Protein AF-A0A9P5Q9S1-F1 (afdb_monomer_lite)

Radius of gyration: 41.31 Å; chains: 1; bounding box: 139×84×108 Å

Sequence (570 aa):
MQTETWRVSIVRSDDLHLLLRQTNVNPNGWRPLVSLTAKGSSDRTYHETTLGCDGQCPNSKSGLDMQIIHIPQAKKKARRLNRTVLGSCEYEMGELYKLSKDQAEHDSKQPVILTITQGFVSGSRAKRRSRKESNASSSPDKNKNGRVGPALHVKLIPPGRSLEDSVLARTVGLSSWPEERRSNDSDEPSEKGSSSDSGSESESSHTLHDDEELSPSPSQPSSPESGLRKRRRVRRRITGYACDSDGVEEKWISQSESESEREDSPSPGYDNDEIYSDDSHQDHSISKPTWGWMDHVIPVLELEWWERVLCHFTFYREFKIVEHEEMNLSSNDPSITTHNRYERLYQRLQVEWTYVCGLLIGLAAIDAAIFAISSPSSSTNLPSEAEADLSSSTLFPVDSLARSAVSLSTIATALGLLCDAYFLLYYGWVSVDTFLTRARPASSSQSWGYFALSSRIPTICMLISFIFLVVFLLIVACDAAPPVGLWFLGVFVGMGMWMQYVVRLGRILGKGIRWVVKGVSNGARAVGRGLRGMFVYPSRKESNVGKDIPAAEAAVTRPPPAMTRGPLHT

Secondary structure (DSSP, 8-state):
------EEEEEEEESTHHHHTTTT--STT--EEEEE--TT-SS---EEEEPPTTSB-SS------EEEEE-----TTTTTT--EEEEEE---HHHHHHHHHHHHHH-TTPPEEEEPBP-----S---S---------------TT----SEEEEEEE-TT--THHHHHHHHSS-----------------------------------------------PPPP--------------PPP------------------------PPPP---------------------THHHHHHGGG----HHHHHHHHHSTHHHHHHHHHHHHH--SS--HHHHHHHHHHHHHHHHHHHHHHHHHHHHHHHHHHHHHHHHS---------TT-TTSS---SS---HHHHHHHHHHHHHHHHHHHHHHHHHHHHTT--HHHHHHHHS-SSTT--THHHHHHTTHHHHHHHHHHHHHHHHHHHHHHHHS-HHHHHHHHHHHHHHHHHHHHHHHHHHHHHHHHHHHHHHHHHHHHHHHHHHHHSS--------------------PPPPPPP-PPPP--

Organism: NCBI:txid206335

pLDDT: mean 70.51, std 22.33, range [29.92, 98.38]

Structure (mmCIF, N/CA/C/O backbone):
data_AF-A0A9P5Q9S1-F1
#
_entry.id   AF-A0A9P5Q9S1-F1
#
loop_
_atom_site.group_PDB
_atom_site.id
_atom_site.type_symbol
_atom_site.label_atom_id
_atom_site.label_alt_id
_atom_site.label_comp_id
_atom_site.label_asym_id
_atom_site.label_entity_id
_atom_site.label_seq_id
_atom_site.pdbx_PDB_ins_code
_atom_site.Cartn_x
_atom_site.Cartn_y
_atom_site.Cartn_z
_atom_site.occupancy
_atom_site.B_iso_or_equiv
_atom_site.auth_seq_id
_atom_site.auth_comp_id
_atom_site.auth_asym_id
_atom_site.auth_atom_id
_atom_site.pdbx_PDB_model_num
ATOM 1 N N . MET A 1 1 ? -22.120 10.970 39.816 1.00 42.69 1 MET A N 1
ATOM 2 C CA . MET A 1 1 ? -22.572 9.564 39.891 1.00 42.69 1 MET A CA 1
ATOM 3 C C . MET A 1 1 ? -21.431 8.703 39.386 1.00 42.69 1 MET A C 1
ATOM 5 O O . MET A 1 1 ? -21.027 8.900 38.249 1.00 42.69 1 MET A O 1
ATOM 9 N N . GLN A 1 2 ? -20.839 7.851 40.226 1.00 47.28 2 GLN A N 1
ATOM 10 C CA . GLN A 1 2 ? -19.826 6.905 39.751 1.00 47.28 2 GLN A CA 1
ATOM 11 C C . GLN A 1 2 ? -20.538 5.851 38.902 1.00 47.28 2 GLN A C 1
ATOM 13 O O . GLN A 1 2 ? -21.531 5.271 39.336 1.00 47.28 2 GLN A O 1
ATOM 18 N N . THR A 1 3 ? -20.084 5.659 37.666 1.00 60.31 3 THR A N 1
ATOM 19 C CA . THR A 1 3 ? -20.620 4.633 36.772 1.00 60.31 3 THR A CA 1
ATOM 20 C C . THR A 1 3 ? -20.161 3.272 37.267 1.00 60.31 3 THR A C 1
ATOM 22 O O . THR A 1 3 ? -19.053 2.804 37.002 1.00 60.31 3 THR A O 1
ATOM 25 N N . GLU A 1 4 ? -21.024 2.658 38.052 1.00 77.12 4 GLU A N 1
ATOM 26 C CA . GLU A 1 4 ? -20.861 1.317 38.569 1.00 77.12 4 GLU A CA 1
ATOM 27 C C . GLU A 1 4 ? -20.757 0.302 37.417 1.00 77.12 4 GLU A C 1
ATOM 29 O O . GLU A 1 4 ? -21.674 0.136 36.614 1.00 77.12 4 GLU A O 1
ATOM 34 N N . THR A 1 5 ? -19.597 -0.353 37.299 1.00 80.50 5 THR A N 1
ATOM 35 C CA . THR A 1 5 ? -19.293 -1.252 36.176 1.00 80.50 5 THR A CA 1
ATOM 36 C C . THR A 1 5 ? -19.534 -2.709 36.563 1.00 80.50 5 THR A C 1
ATOM 38 O O . THR A 1 5 ? -18.914 -3.226 37.493 1.00 80.50 5 THR A O 1
ATOM 41 N N . TRP A 1 6 ? -20.397 -3.395 35.815 1.00 84.56 6 TRP A N 1
ATOM 42 C CA . TRP A 1 6 ? -20.579 -4.843 35.921 1.00 84.56 6 TRP A CA 1
ATOM 43 C C . TRP A 1 6 ? -19.372 -5.576 35.342 1.00 84.56 6 TRP A C 1
ATOM 45 O O . TRP A 1 6 ? -18.910 -5.260 34.244 1.00 84.56 6 TRP A O 1
ATOM 55 N N . ARG A 1 7 ? -18.880 -6.600 36.044 1.00 84.94 7 ARG A N 1
ATOM 56 C CA . ARG A 1 7 ? -17.832 -7.477 35.515 1.00 84.94 7 ARG A CA 1
ATOM 57 C C . ARG A 1 7 ? -18.434 -8.831 35.193 1.00 84.94 7 ARG A C 1
ATOM 59 O O . ARG A 1 7 ? -18.992 -9.496 36.059 1.00 84.94 7 ARG A O 1
ATOM 66 N N . VAL A 1 8 ? -18.279 -9.242 33.945 1.00 88.44 8 VAL A N 1
ATOM 67 C CA . VAL A 1 8 ? -18.669 -10.571 33.492 1.00 88.44 8 VAL A CA 1
ATOM 68 C C . VAL A 1 8 ? -17.384 -11.367 33.238 1.00 88.44 8 VAL A C 1
ATOM 70 O O . VAL A 1 8 ? -16.361 -10.818 32.824 1.00 88.44 8 VAL A O 1
ATOM 73 N N . SER A 1 9 ? -17.386 -12.649 33.578 1.00 87.38 9 SER A N 1
ATOM 74 C CA . SER A 1 9 ? -16.254 -13.547 33.350 1.00 87.38 9 SER A CA 1
ATOM 75 C C . SER A 1 9 ? -16.767 -14.848 32.755 1.00 87.38 9 SER A C 1
ATOM 77 O O . SER A 1 9 ? -17.593 -15.527 33.359 1.00 87.38 9 SER A O 1
ATOM 79 N N . ILE A 1 10 ? -16.255 -15.213 31.583 1.00 91.19 10 ILE A N 1
ATOM 80 C CA . ILE A 1 10 ? -16.513 -16.521 30.977 1.00 91.19 10 ILE A CA 1
ATOM 81 C C . ILE A 1 10 ? -15.596 -17.536 31.656 1.00 91.19 10 ILE A C 1
ATOM 83 O O . ILE A 1 10 ? -14.376 -17.385 31.606 1.00 91.19 10 ILE A O 1
ATOM 87 N N . VAL A 1 11 ? -16.188 -18.531 32.315 1.00 89.69 11 VAL A N 1
ATOM 88 C CA . VAL A 1 11 ? -15.469 -19.544 33.100 1.00 89.69 11 VAL A CA 1
ATOM 89 C C . VAL A 1 11 ? -15.093 -20.727 32.212 1.00 89.69 11 VAL A C 1
ATOM 91 O O . VAL A 1 11 ? -13.922 -21.087 32.109 1.00 89.69 11 VAL A O 1
ATOM 94 N N . ARG A 1 12 ? -16.089 -21.315 31.547 1.00 91.44 12 ARG A N 1
ATOM 95 C CA . ARG A 1 12 ? -15.930 -22.478 30.668 1.00 91.44 12 ARG A CA 1
ATOM 96 C C . ARG A 1 12 ? -17.087 -22.571 29.683 1.00 91.44 12 ARG A C 1
ATOM 98 O O . ARG A 1 12 ? -18.120 -21.929 29.871 1.00 91.44 12 ARG A O 1
ATOM 105 N N . SER A 1 13 ? -16.932 -23.409 28.676 1.00 93.06 13 SER A N 1
ATOM 106 C CA . SER A 1 13 ? -17.997 -23.788 27.760 1.00 93.06 13 SER A CA 1
ATOM 107 C C . SER A 1 13 ? -18.161 -25.298 27.719 1.00 93.06 13 SER A C 1
ATOM 109 O O . SER A 1 13 ? -17.157 -25.997 27.608 1.00 93.06 13 SER A O 1
ATOM 111 N N . ASP A 1 14 ? -19.399 -25.773 27.699 1.00 92.38 14 ASP A N 1
ATOM 112 C CA . ASP A 1 14 ? -19.716 -27.189 27.555 1.00 92.38 14 ASP A CA 1
ATOM 113 C C . ASP A 1 14 ? -20.313 -27.435 26.164 1.00 92.38 14 ASP A C 1
ATOM 115 O O . ASP A 1 14 ? -21.112 -26.642 25.661 1.00 92.38 14 ASP A O 1
ATOM 119 N N . ASP A 1 15 ? -19.894 -28.527 25.522 1.00 91.00 15 ASP A N 1
ATOM 120 C CA . ASP A 1 15 ? -20.495 -29.069 24.296 1.00 91.00 15 ASP A CA 1
ATOM 121 C C . ASP A 1 15 ? -20.626 -28.119 23.088 1.00 91.00 15 ASP A C 1
ATOM 123 O O . ASP A 1 15 ? -21.327 -28.410 22.120 1.00 91.00 15 ASP A O 1
ATOM 127 N N . LEU A 1 16 ? -19.876 -27.014 23.053 1.00 89.56 16 LEU A N 1
ATOM 128 C CA . LEU A 1 16 ? -19.863 -26.088 21.911 1.00 89.56 16 LEU A CA 1
ATOM 129 C C . LEU A 1 16 ? -19.446 -26.742 20.584 1.00 89.56 16 LEU A C 1
ATOM 131 O O . LEU A 1 16 ? -19.858 -26.293 19.516 1.00 89.56 16 LEU A O 1
ATOM 135 N N . HIS A 1 17 ? -18.658 -27.816 20.628 1.00 86.56 17 HIS A N 1
ATOM 136 C CA . HIS A 1 17 ? -18.271 -28.580 19.442 1.00 86.56 17 HIS A CA 1
ATOM 137 C C . HIS A 1 17 ? -19.482 -29.227 18.736 1.00 86.56 17 HIS A C 1
ATOM 139 O O . HIS A 1 17 ? -19.408 -29.542 17.547 1.00 86.56 17 HIS A O 1
ATOM 145 N N . LEU A 1 18 ? -20.619 -29.390 19.427 1.00 87.88 18 LEU A N 1
ATOM 146 C CA . LEU A 1 18 ? -21.872 -29.841 18.816 1.00 87.88 18 LEU A CA 1
ATOM 147 C C . LEU A 1 18 ? -22.426 -28.815 17.821 1.00 87.88 18 LEU A C 1
ATOM 149 O O . LEU A 1 18 ? -23.062 -29.208 16.844 1.00 87.88 18 LEU A O 1
ATOM 153 N N . LEU A 1 19 ? -22.125 -27.523 18.010 1.00 85.62 19 LEU A N 1
ATOM 154 C CA . LEU A 1 19 ? -22.428 -26.478 17.027 1.00 85.62 19 LEU A CA 1
ATOM 155 C C . LEU A 1 19 ? -21.588 -26.648 15.752 1.00 85.62 19 LEU A C 1
ATOM 157 O O . LEU A 1 19 ? -22.027 -26.266 14.671 1.00 85.62 19 LEU A O 1
ATOM 161 N N . LEU A 1 20 ? -20.399 -27.256 15.863 1.00 81.81 20 LEU A N 1
ATOM 162 C CA . LEU A 1 20 ? -19.501 -27.478 14.733 1.00 81.81 20 LEU A CA 1
ATOM 163 C C . LEU A 1 20 ? -19.965 -28.614 13.826 1.00 81.81 20 LEU A C 1
ATOM 165 O O . LEU A 1 20 ? -19.766 -28.506 12.627 1.00 81.81 20 LEU A O 1
ATOM 169 N N . ARG A 1 21 ? -20.596 -29.673 14.361 1.00 70.50 21 ARG A N 1
ATOM 170 C CA . ARG A 1 21 ? -21.010 -30.862 13.578 1.00 70.50 21 ARG A CA 1
ATOM 171 C C . ARG A 1 21 ? -21.922 -30.544 12.391 1.00 70.50 21 ARG A C 1
ATOM 173 O O . ARG A 1 21 ? -22.026 -31.353 11.479 1.00 70.50 21 ARG A O 1
ATOM 180 N N . GLN A 1 22 ? -22.589 -29.395 12.409 1.00 61.84 22 GLN A N 1
ATOM 181 C CA . GLN A 1 22 ? -23.445 -28.943 11.310 1.00 61.84 22 GLN A CA 1
ATOM 182 C C . GLN A 1 22 ? -22.686 -28.160 10.234 1.00 61.84 22 GLN A C 1
ATOM 184 O O . GLN A 1 22 ? -23.164 -28.008 9.115 1.00 61.84 22 GLN A O 1
ATOM 189 N N . THR A 1 23 ? -21.500 -27.660 10.559 1.00 64.06 23 THR A N 1
ATOM 190 C CA . THR A 1 23 ? -20.618 -26.963 9.628 1.00 64.06 23 THR A CA 1
ATOM 191 C C . THR A 1 23 ? -19.558 -27.964 9.171 1.00 64.06 23 THR A C 1
ATOM 193 O O . THR A 1 23 ? -18.962 -28.618 10.014 1.00 64.06 23 THR A O 1
ATOM 196 N N . ASN A 1 24 ? -19.305 -28.132 7.869 1.00 69.62 24 ASN A N 1
ATOM 197 C CA . ASN A 1 24 ? -18.300 -29.072 7.319 1.00 69.62 24 ASN A CA 1
ATOM 198 C C . ASN A 1 24 ? -16.838 -28.671 7.653 1.00 69.62 24 ASN A C 1
ATOM 200 O O . ASN A 1 24 ? -15.958 -28.638 6.795 1.00 69.62 24 ASN A O 1
ATOM 204 N N . VAL A 1 25 ? -16.571 -28.285 8.896 1.00 72.19 25 VAL A N 1
ATOM 205 C CA . VAL A 1 25 ? -15.308 -27.769 9.399 1.00 72.19 25 VAL A CA 1
ATOM 206 C C . VAL A 1 25 ? -14.576 -28.902 10.106 1.00 72.19 25 VAL A C 1
ATOM 208 O O . VAL A 1 25 ? -15.132 -29.588 10.960 1.00 72.19 25 VAL A O 1
ATOM 211 N N . ASN A 1 26 ? -13.304 -29.080 9.757 1.00 75.31 26 ASN A N 1
ATOM 212 C CA . ASN A 1 26 ? -12.434 -30.079 10.364 1.00 75.31 26 ASN A CA 1
ATOM 213 C C . ASN A 1 26 ? -12.351 -29.872 11.898 1.00 75.31 26 ASN A C 1
ATOM 215 O O . ASN A 1 26 ? -12.001 -28.769 12.330 1.00 75.31 26 ASN A O 1
ATOM 219 N N . PRO A 1 27 ? -12.648 -30.893 12.727 1.00 71.31 27 PRO A N 1
ATOM 220 C CA . PRO A 1 27 ? -12.618 -30.775 14.188 1.00 71.31 27 PRO A CA 1
ATOM 221 C C . PRO A 1 27 ? -11.205 -30.551 14.750 1.00 71.31 27 PRO A C 1
ATOM 223 O O . PRO A 1 27 ? -11.050 -30.038 15.861 1.00 71.31 27 PRO A O 1
ATOM 226 N N . ASN A 1 28 ? -10.160 -30.893 13.990 1.00 75.88 28 ASN A N 1
ATOM 227 C CA . ASN A 1 28 ? -8.782 -30.794 14.454 1.00 75.88 28 ASN A CA 1
ATOM 228 C C . ASN A 1 28 ? -8.313 -29.330 14.463 1.00 75.88 28 ASN A C 1
ATOM 230 O O . ASN A 1 28 ? -8.017 -28.738 13.427 1.00 75.88 28 ASN A O 1
ATOM 234 N N . GLY A 1 29 ? -8.220 -28.746 15.662 1.00 72.94 29 GLY A N 1
ATOM 235 C CA . GLY A 1 29 ? -7.687 -27.396 15.881 1.00 72.94 29 GLY A CA 1
ATOM 236 C C . GLY A 1 29 ? -8.736 -26.302 16.095 1.00 72.94 29 GLY A C 1
ATOM 237 O O . GLY A 1 29 ? -8.388 -25.116 16.044 1.00 72.94 29 GLY A O 1
ATOM 238 N N . TRP A 1 30 ? -9.990 -26.679 16.346 1.00 79.94 30 TRP A N 1
ATOM 239 C CA . TRP A 1 30 ? -11.070 -25.748 16.653 1.00 79.94 30 TRP A CA 1
ATOM 240 C C . TRP A 1 30 ? -10.801 -24.947 17.940 1.00 79.94 30 TRP A C 1
ATOM 242 O O . TRP A 1 30 ? -10.431 -25.502 18.973 1.00 79.94 30 TRP A O 1
ATOM 252 N N . ARG A 1 31 ? -10.978 -23.621 17.864 1.00 85.56 31 ARG A N 1
ATOM 253 C CA . ARG A 1 31 ? -10.891 -22.697 19.004 1.00 85.56 31 ARG A CA 1
ATOM 254 C C . ARG A 1 31 ? -12.073 -21.729 18.948 1.00 85.56 31 ARG A C 1
ATOM 256 O O . ARG A 1 31 ? -12.095 -20.883 18.045 1.00 85.56 31 ARG A O 1
ATOM 263 N N . PRO A 1 32 ? -13.067 -21.848 19.841 1.00 88.62 32 PRO A N 1
ATOM 264 C CA . PRO A 1 32 ? -14.197 -20.931 19.847 1.00 88.62 32 PRO A CA 1
ATOM 265 C C . PRO A 1 32 ? -13.749 -19.537 20.287 1.00 88.62 32 PRO A C 1
ATOM 267 O O . PRO A 1 32 ? -12.999 -19.372 21.250 1.00 88.62 32 PRO A O 1
ATOM 270 N N . LEU A 1 33 ? -14.241 -18.528 19.578 1.00 89.62 33 LEU A N 1
ATOM 271 C CA . LEU A 1 33 ? -14.139 -17.130 19.962 1.00 89.62 33 LEU A CA 1
ATOM 272 C C . LEU A 1 33 ? -15.501 -16.702 20.506 1.00 89.62 33 LEU A C 1
ATOM 274 O O . LEU A 1 33 ? -16.493 -16.778 19.790 1.00 89.62 33 LEU A O 1
ATOM 278 N N . VAL A 1 34 ? -15.568 -16.241 21.747 1.00 91.38 34 VAL A N 1
ATOM 279 C CA . VAL A 1 34 ? -16.789 -15.659 22.309 1.00 91.38 34 VAL A CA 1
ATOM 280 C C . VAL A 1 34 ? -16.658 -14.140 22.238 1.00 91.38 34 VAL A C 1
ATOM 282 O O . VAL A 1 34 ? -15.727 -13.566 22.800 1.00 91.38 34 VAL A O 1
ATOM 285 N N . SER A 1 35 ? -17.560 -13.500 21.505 1.00 89.62 35 SER A N 1
ATOM 286 C CA . SER A 1 35 ? -17.696 -12.056 21.349 1.00 89.62 35 SER A CA 1
ATOM 287 C C . SER A 1 35 ? -18.838 -11.539 22.214 1.00 89.62 35 SER A C 1
ATOM 289 O O . SER A 1 35 ? -19.860 -12.201 22.360 1.00 89.62 35 SER A O 1
ATOM 291 N N . LEU A 1 36 ? -18.636 -10.373 22.808 1.00 88.62 36 LEU A N 1
ATOM 292 C CA . LEU A 1 36 ? -19.430 -9.811 23.879 1.00 88.62 36 LEU A CA 1
ATOM 293 C C . LEU A 1 36 ? -19.852 -8.367 23.510 1.00 88.62 36 LEU A C 1
ATOM 295 O O . LEU A 1 36 ? -18.958 -7.584 23.221 1.00 88.62 36 LEU A O 1
ATOM 299 N N . THR A 1 37 ? -21.137 -7.979 23.460 1.00 87.25 37 THR A N 1
ATOM 300 C CA . THR A 1 37 ? -21.638 -6.721 22.844 1.00 87.25 37 THR A CA 1
ATOM 301 C C . THR A 1 37 ? -22.800 -6.031 23.593 1.00 87.25 37 THR A C 1
ATOM 303 O O . THR A 1 37 ? -23.949 -6.130 23.187 1.00 87.25 37 THR A O 1
ATOM 306 N N . ALA A 1 38 ? -22.570 -5.255 24.650 1.00 85.69 38 ALA A N 1
ATOM 307 C CA . ALA A 1 38 ? -23.677 -4.659 25.424 1.00 85.69 38 ALA A CA 1
ATOM 308 C C . ALA A 1 38 ? -24.729 -3.890 24.568 1.00 85.69 38 ALA A C 1
ATOM 310 O O . ALA A 1 38 ? -24.442 -2.853 23.960 1.00 85.69 38 ALA A O 1
ATOM 311 N N . LYS A 1 39 ? -25.975 -4.389 24.534 1.00 81.00 39 LYS A N 1
ATOM 312 C CA . LYS A 1 39 ? -27.089 -3.806 23.766 1.00 81.00 39 LYS A CA 1
ATOM 313 C C . LYS A 1 39 ? -27.635 -2.570 24.489 1.00 81.00 39 LYS A C 1
ATOM 315 O O . LYS A 1 39 ? -28.040 -2.656 25.642 1.00 81.00 39 LYS A O 1
ATOM 320 N N . GLY A 1 40 ? -27.660 -1.423 23.809 1.00 76.81 40 GLY A N 1
ATOM 321 C CA . GLY A 1 40 ? -28.181 -0.158 24.354 1.00 76.81 40 GLY A CA 1
ATOM 322 C C . GLY A 1 40 ? -27.119 0.907 24.638 1.00 76.81 40 GLY A C 1
ATOM 323 O O . GLY A 1 40 ? -27.474 2.064 24.837 1.00 76.81 40 GLY A O 1
ATOM 324 N N . SER A 1 41 ? -25.832 0.556 24.575 1.00 69.81 41 SER A N 1
ATOM 325 C CA . SER A 1 41 ? -24.767 1.554 24.472 1.00 69.81 41 SER A CA 1
ATOM 326 C C . SER A 1 41 ? -24.702 2.069 23.032 1.00 69.81 41 SER A C 1
ATOM 328 O O . SER A 1 41 ? -24.681 1.279 22.084 1.00 69.81 41 SER A O 1
ATOM 330 N N . SER A 1 42 ? -24.683 3.392 22.850 1.00 69.19 42 SER A N 1
ATOM 331 C CA . SER A 1 42 ? -24.401 4.012 21.547 1.00 69.19 42 SER A CA 1
ATOM 332 C C . SER A 1 42 ? -23.009 3.639 21.038 1.00 69.19 42 SER A C 1
ATOM 334 O O . SER A 1 42 ? -22.779 3.617 19.831 1.00 69.19 42 SER A O 1
ATOM 336 N N . ASP A 1 43 ? -22.109 3.304 21.963 1.00 66.38 43 ASP A N 1
ATOM 337 C CA . ASP A 1 43 ? -20.805 2.749 21.663 1.00 66.38 43 ASP A CA 1
ATOM 338 C C . ASP A 1 43 ? -20.889 1.219 21.682 1.00 66.38 43 ASP A C 1
ATOM 340 O O . ASP A 1 43 ? -21.105 0.601 22.731 1.00 66.38 43 ASP A O 1
ATOM 344 N N . ARG A 1 44 ? -20.789 0.600 20.503 1.00 69.44 44 ARG A N 1
ATOM 345 C CA . ARG A 1 44 ? -20.757 -0.860 20.366 1.00 69.44 44 ARG A CA 1
ATOM 346 C C . ARG A 1 44 ? -19.395 -1.356 20.839 1.00 69.44 44 ARG A C 1
ATOM 348 O O . ARG A 1 44 ? -18.501 -1.609 20.033 1.00 69.44 44 ARG A O 1
ATOM 355 N N . THR A 1 45 ? -19.238 -1.487 22.148 1.00 73.31 45 THR A N 1
ATOM 356 C CA . THR A 1 45 ? -18.067 -2.124 22.735 1.00 73.31 45 THR A CA 1
ATOM 357 C C . THR A 1 45 ? -18.147 -3.625 22.479 1.00 73.31 45 THR A C 1
ATOM 359 O O . THR A 1 45 ? -19.102 -4.300 22.864 1.00 73.31 45 THR A O 1
ATOM 362 N N . TYR A 1 46 ? -17.148 -4.140 21.765 1.00 80.81 46 TYR A N 1
ATOM 363 C CA . TYR A 1 46 ? -16.986 -5.563 21.498 1.00 80.81 46 TYR A CA 1
ATOM 364 C C . TYR A 1 46 ? -15.855 -6.086 22.376 1.00 80.81 46 TYR A C 1
ATOM 366 O O . TYR A 1 46 ? -14.707 -5.678 22.201 1.00 80.81 46 TYR A O 1
ATOM 374 N N . HIS A 1 47 ? -16.144 -7.008 23.290 1.00 83.62 47 HIS A N 1
ATOM 375 C CA . HIS A 1 47 ? -15.092 -7.771 23.959 1.00 83.62 47 HIS A CA 1
ATOM 376 C C . HIS A 1 47 ? -15.008 -9.156 23.333 1.00 83.62 47 HIS A C 1
ATOM 378 O O . HIS A 1 47 ? -16.017 -9.817 23.154 1.00 83.62 47 HIS A O 1
ATOM 384 N N . GLU A 1 48 ? -13.816 -9.617 22.978 1.00 88.94 48 GLU A N 1
ATOM 385 C CA . GLU A 1 48 ? -13.619 -10.959 22.431 1.00 88.94 48 GLU A CA 1
ATOM 386 C C . GLU A 1 48 ? -12.716 -11.752 23.376 1.00 88.94 48 GLU A C 1
ATOM 388 O O . GLU A 1 48 ? -11.688 -11.247 23.827 1.00 88.94 48 GLU A O 1
ATOM 393 N N . THR A 1 49 ? -13.076 -13.000 23.670 1.00 87.94 49 THR A N 1
ATOM 394 C CA . THR A 1 49 ? -12.186 -13.953 24.337 1.00 87.94 49 THR A CA 1
ATOM 395 C C . THR A 1 49 ? -12.108 -15.244 23.537 1.00 87.94 49 THR A C 1
ATOM 397 O O . THR A 1 49 ? -13.103 -15.721 22.994 1.00 87.94 49 THR A O 1
ATOM 400 N N . THR A 1 50 ? -10.905 -15.798 23.415 1.00 88.88 50 THR A N 1
ATOM 401 C CA . THR A 1 50 ? -10.687 -17.087 22.747 1.00 88.88 50 THR A CA 1
ATOM 402 C C . THR A 1 50 ? -10.623 -18.169 23.814 1.00 88.88 50 THR A C 1
ATOM 404 O O . THR A 1 50 ? -9.786 -18.076 24.712 1.00 88.88 50 THR A O 1
ATOM 407 N N . LEU A 1 51 ? -11.467 -19.195 23.714 1.00 87.75 51 LEU A N 1
ATOM 408 C CA . LEU A 1 51 ? -11.374 -20.352 24.605 1.00 87.75 51 LEU A CA 1
ATOM 409 C C . LEU A 1 51 ? -10.379 -21.379 24.044 1.00 87.75 51 LEU A C 1
ATOM 411 O O . LEU A 1 51 ? -10.049 -21.393 22.850 1.00 87.75 51 LEU A O 1
ATOM 415 N N . GLY A 1 52 ? -9.876 -22.235 24.928 1.00 85.69 52 GLY A N 1
ATOM 416 C CA . GLY A 1 52 ? -9.104 -23.418 24.577 1.00 85.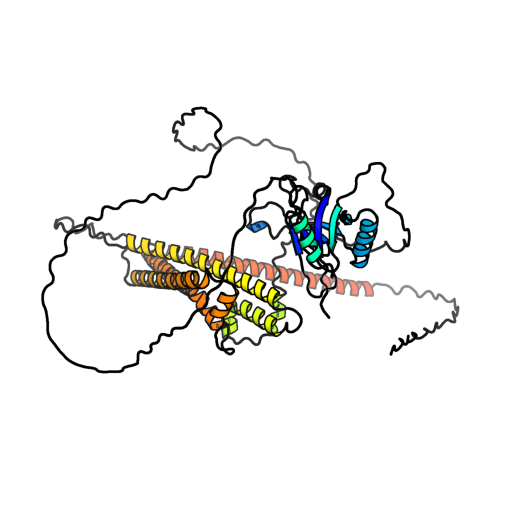69 52 GLY A CA 1
ATOM 417 C C . GLY A 1 52 ? -9.911 -24.408 23.733 1.00 85.69 52 GLY A C 1
ATOM 418 O O . GLY A 1 52 ? -11.126 -24.282 23.575 1.00 85.69 52 GLY A O 1
ATOM 419 N N . CYS A 1 53 ? -9.225 -25.410 23.179 1.00 79.44 53 CYS A N 1
ATOM 420 C CA . CYS A 1 53 ? -9.867 -26.482 22.405 1.00 79.44 53 CYS A CA 1
ATOM 421 C C . CYS A 1 53 ? -10.851 -27.312 23.255 1.00 79.44 53 CYS A C 1
ATOM 423 O O . CYS A 1 53 ? -11.756 -27.941 22.720 1.00 79.44 53 CYS A O 1
ATOM 425 N N . ASP A 1 54 ? -10.661 -27.299 24.571 1.00 78.88 54 ASP A N 1
ATOM 426 C CA . ASP A 1 54 ? -11.486 -27.923 25.603 1.00 78.88 54 ASP A CA 1
ATOM 427 C C . ASP A 1 54 ? -12.622 -27.015 26.106 1.00 78.88 54 ASP A C 1
ATOM 429 O O . ASP A 1 54 ? -13.386 -27.412 26.980 1.00 78.88 54 ASP A O 1
ATOM 433 N N . GLY A 1 55 ? -12.735 -25.788 25.584 1.00 78.06 55 GLY A N 1
ATOM 434 C CA . GLY A 1 55 ? -13.732 -24.822 26.032 1.00 78.06 55 GLY A CA 1
ATOM 435 C C . GLY A 1 55 ? -13.371 -24.072 27.317 1.00 78.06 55 GLY A C 1
ATOM 436 O O . GLY A 1 55 ? -14.178 -23.273 27.800 1.00 78.06 55 GLY A O 1
ATOM 437 N N . GLN A 1 56 ? -12.177 -24.275 27.881 1.00 78.75 56 GLN A N 1
ATOM 438 C CA . GLN A 1 56 ? -11.733 -23.515 29.049 1.00 78.75 56 GLN A CA 1
ATOM 439 C C . GLN A 1 56 ? -11.250 -22.122 28.641 1.00 78.75 56 GLN A C 1
ATOM 441 O O . GLN A 1 56 ? -10.622 -21.942 27.598 1.00 78.75 56 GLN A O 1
ATOM 446 N N . CYS A 1 57 ? -11.541 -21.110 29.458 1.00 71.31 57 CYS A N 1
ATOM 447 C CA . CYS A 1 57 ? -11.085 -19.745 29.218 1.00 71.31 57 CYS A CA 1
ATOM 448 C C . CYS A 1 57 ? -9.739 -19.516 29.929 1.00 71.31 57 CYS A C 1
ATOM 450 O O . CYS A 1 57 ? -9.732 -19.360 31.150 1.00 71.31 57 CYS A O 1
ATOM 452 N N . PRO A 1 58 ? -8.593 -19.452 29.222 1.00 59.19 58 PRO A N 1
ATOM 453 C CA . PRO A 1 58 ? -7.303 -19.221 29.873 1.00 59.19 58 PRO A CA 1
ATOM 454 C C . PRO A 1 58 ? -7.152 -17.792 30.428 1.00 59.19 58 PRO A C 1
ATOM 456 O O . PRO A 1 58 ? -6.191 -17.521 31.142 1.00 59.19 58 PRO A O 1
ATOM 459 N N . ASN A 1 59 ? -8.063 -16.863 30.099 1.00 57.19 59 ASN A N 1
ATOM 460 C CA . ASN A 1 59 ? -7.952 -15.450 30.472 1.00 57.19 59 ASN A CA 1
ATOM 461 C C . ASN A 1 59 ? -9.344 -14.811 30.691 1.00 57.19 59 ASN A C 1
ATOM 463 O O . ASN A 1 59 ? -10.008 -14.392 29.745 1.00 57.19 59 ASN A O 1
ATOM 467 N N . SER A 1 60 ? -9.827 -14.759 31.939 1.00 50.97 60 SER A N 1
ATOM 468 C CA . SER A 1 60 ? -11.251 -14.522 32.247 1.00 50.97 60 SER A CA 1
ATOM 469 C C . SER A 1 60 ? -11.574 -13.151 32.884 1.00 50.97 60 SER A C 1
ATOM 471 O O . SER A 1 60 ? -11.835 -13.089 34.089 1.00 50.97 60 SER A O 1
ATOM 473 N N . LYS A 1 61 ? -11.629 -12.046 32.117 1.00 49.72 61 LYS A N 1
ATOM 474 C CA . LYS A 1 61 ? -12.204 -10.749 32.578 1.00 49.72 61 LYS A CA 1
ATOM 475 C C . LYS A 1 61 ? -12.796 -9.909 31.410 1.00 49.72 61 LYS A C 1
ATOM 477 O O . LYS A 1 61 ? -12.027 -9.202 30.769 1.00 49.72 61 LYS A O 1
ATOM 482 N N . SER A 1 62 ? -14.116 -9.932 31.138 1.00 44.50 62 SER A N 1
ATOM 483 C CA . SER A 1 62 ? -14.782 -9.034 30.144 1.00 44.50 62 SER A CA 1
ATOM 484 C C . SER A 1 62 ? -16.344 -9.037 30.163 1.00 44.50 62 SER A C 1
ATOM 486 O O . SER A 1 62 ? -16.946 -10.098 30.277 1.00 44.50 62 SER A O 1
ATOM 488 N N . GLY A 1 63 ? -17.001 -7.857 30.025 1.00 39.44 63 GLY A N 1
ATOM 489 C CA . GLY A 1 63 ? -18.476 -7.572 30.082 1.00 39.44 63 GLY A CA 1
ATOM 490 C C . GLY A 1 63 ? -19.262 -7.665 28.743 1.00 39.44 63 GLY A C 1
ATOM 491 O O . GLY A 1 63 ? -18.609 -7.740 27.708 1.00 39.44 63 GLY A O 1
ATOM 492 N N . LEU A 1 64 ? -20.624 -7.729 28.727 1.00 46.62 64 LEU A N 1
ATOM 493 C CA . LEU A 1 64 ? -21.332 -8.634 27.774 1.00 46.62 64 LEU A CA 1
ATOM 494 C C . LEU A 1 64 ? -22.761 -8.384 27.190 1.00 46.62 64 LEU A C 1
ATOM 496 O O . LEU A 1 64 ? -23.669 -7.993 27.915 1.00 46.62 64 LEU A O 1
ATOM 500 N N . ASP A 1 65 ? -22.910 -8.825 25.913 1.00 42.00 65 ASP A N 1
ATOM 501 C CA . ASP A 1 65 ? -24.010 -9.539 25.168 1.00 42.00 65 ASP A CA 1
ATOM 502 C C . ASP A 1 65 ? -23.365 -10.614 24.255 1.00 42.00 65 ASP A C 1
ATOM 504 O O . ASP A 1 65 ? -22.354 -10.318 23.645 1.00 42.00 65 ASP A O 1
ATOM 508 N N . MET A 1 66 ? -23.848 -11.841 24.100 1.00 61.97 66 MET A N 1
ATOM 509 C CA . MET A 1 66 ? -22.958 -12.954 23.726 1.00 61.97 66 MET A CA 1
ATOM 510 C C . MET A 1 66 ? -23.152 -13.548 22.318 1.00 61.97 66 MET A C 1
ATOM 512 O O . MET A 1 66 ? -24.186 -14.130 21.994 1.00 61.97 66 MET A O 1
ATOM 516 N N . GLN A 1 67 ? -22.096 -13.535 21.502 1.00 66.56 67 GLN A N 1
ATOM 517 C CA . GLN A 1 67 ? -22.003 -14.226 20.211 1.00 66.56 67 GLN A CA 1
ATOM 518 C C . GLN A 1 67 ? -20.824 -15.200 20.185 1.00 66.56 67 GLN A C 1
ATOM 520 O O . GLN A 1 67 ? -19.726 -14.860 20.608 1.00 66.56 67 GLN A O 1
ATOM 525 N N . ILE A 1 68 ? -21.006 -16.401 19.637 1.00 63.84 68 ILE A N 1
ATOM 526 C CA . ILE A 1 68 ? -19.922 -17.379 19.477 1.00 63.84 68 ILE A CA 1
ATOM 527 C C . ILE A 1 68 ? -19.531 -17.455 18.008 1.00 63.84 68 ILE A C 1
ATOM 529 O O . ILE A 1 68 ? -20.311 -17.851 17.142 1.00 63.84 68 ILE A O 1
ATOM 533 N N . ILE A 1 69 ? -18.289 -17.076 17.740 1.00 75.25 69 ILE A N 1
ATOM 534 C CA . ILE A 1 69 ? -17.681 -16.988 16.424 1.00 75.25 69 ILE A CA 1
ATOM 535 C C . ILE A 1 69 ? -16.634 -18.097 16.285 1.00 75.25 69 ILE A C 1
ATOM 537 O O . ILE A 1 69 ? -15.780 -18.308 17.144 1.00 75.25 69 ILE A O 1
ATOM 541 N N . HIS A 1 70 ? -16.658 -18.798 15.161 1.00 60.53 70 HIS A N 1
ATOM 542 C CA . HIS A 1 70 ? -15.595 -19.706 14.763 1.00 60.53 70 HIS A CA 1
ATOM 543 C C . HIS A 1 70 ? -14.534 -18.977 13.931 1.00 60.53 70 HIS A C 1
ATOM 545 O O . HIS A 1 70 ? -14.863 -18.320 12.938 1.00 60.53 70 HIS A O 1
ATOM 551 N N . ILE A 1 71 ? -13.259 -19.132 14.310 1.00 66.06 71 ILE A N 1
ATOM 552 C CA . ILE A 1 71 ? -12.110 -18.718 13.496 1.00 66.06 71 ILE A CA 1
ATOM 553 C C . ILE A 1 71 ? -11.450 -19.976 12.905 1.00 66.06 71 ILE A C 1
ATOM 555 O O . ILE A 1 71 ? -10.776 -20.701 13.640 1.00 66.06 71 ILE A O 1
ATOM 559 N N . PRO A 1 72 ? -11.565 -20.228 11.590 1.00 54.84 72 PRO A N 1
ATOM 560 C CA . PRO A 1 72 ? -10.855 -21.334 10.963 1.00 54.84 72 PRO A CA 1
ATOM 561 C C . PRO A 1 72 ? -9.332 -21.134 11.048 1.00 54.84 72 PRO A C 1
ATOM 563 O O . PRO A 1 72 ? -8.807 -20.031 10.861 1.00 54.84 72 PRO A O 1
ATOM 566 N N . GLN A 1 73 ? -8.600 -22.224 11.293 1.00 49.72 73 GLN A N 1
ATOM 567 C CA . GLN A 1 73 ? -7.132 -22.280 11.329 1.00 49.72 73 GLN A CA 1
ATOM 568 C C . GLN A 1 73 ? -6.528 -22.145 9.913 1.00 49.72 73 GLN A C 1
ATOM 570 O O . GLN A 1 73 ? -5.902 -23.060 9.396 1.00 49.72 73 GLN A O 1
ATOM 575 N N . ALA A 1 74 ? -6.710 -21.000 9.253 1.00 52.56 74 ALA A N 1
ATOM 576 C CA . ALA A 1 74 ? -6.048 -20.693 7.982 1.00 52.56 74 ALA A CA 1
ATOM 577 C C . ALA A 1 74 ? -4.749 -19.885 8.194 1.00 52.56 74 ALA A C 1
ATOM 579 O O . ALA A 1 74 ? -4.533 -19.284 9.255 1.00 52.56 74 ALA A O 1
ATOM 580 N N . LYS A 1 75 ? -3.882 -19.840 7.167 1.00 53.94 75 LYS A N 1
ATOM 581 C CA . LYS A 1 75 ? -2.644 -19.029 7.137 1.00 53.94 75 LYS A CA 1
ATOM 582 C C . LYS A 1 75 ? -2.954 -17.552 7.469 1.00 53.94 75 LYS A C 1
ATOM 584 O O . LYS A 1 75 ? -3.974 -17.017 7.035 1.00 53.94 75 LYS A O 1
ATOM 589 N N . LYS A 1 76 ? -2.063 -16.885 8.226 1.00 56.44 76 LYS A N 1
ATOM 590 C CA . LYS A 1 76 ? -2.246 -15.580 8.924 1.00 56.44 76 LYS A CA 1
ATOM 591 C C . LYS A 1 76 ? -3.021 -14.474 8.173 1.00 56.44 76 LYS A C 1
ATOM 593 O O . LYS A 1 76 ? -3.692 -13.688 8.832 1.00 56.44 76 LYS A O 1
ATOM 598 N N . LYS A 1 77 ? -2.967 -14.404 6.836 1.00 51.19 77 LYS A N 1
ATOM 599 C CA . LYS A 1 77 ? -3.604 -13.340 6.032 1.00 51.19 77 LYS A CA 1
ATOM 600 C C . LYS A 1 77 ? -5.103 -13.569 5.747 1.00 51.19 77 LYS A C 1
ATOM 602 O O . LYS A 1 77 ? -5.818 -12.602 5.525 1.00 51.19 77 LYS A O 1
ATOM 607 N N . ALA A 1 78 ? -5.598 -14.810 5.828 1.00 50.91 78 ALA A N 1
ATOM 608 C CA . ALA A 1 78 ? -7.011 -15.155 5.595 1.00 50.91 78 ALA A CA 1
ATOM 609 C C . ALA A 1 78 ? -7.869 -15.197 6.881 1.00 50.91 78 ALA A C 1
ATOM 611 O O . ALA A 1 78 ? -9.094 -15.257 6.813 1.00 50.91 78 ALA A O 1
ATOM 612 N N . ARG A 1 79 ? -7.242 -15.131 8.068 1.00 55.19 79 ARG A N 1
ATOM 613 C CA . ARG A 1 79 ? -7.903 -15.327 9.377 1.00 55.19 79 ARG A CA 1
ATOM 614 C C . ARG A 1 79 ? -8.974 -14.291 9.741 1.00 55.19 79 ARG A C 1
ATOM 616 O O . ARG A 1 79 ? -9.821 -14.591 10.574 1.00 55.19 79 ARG A O 1
ATOM 623 N N . ARG A 1 80 ? -8.941 -13.077 9.176 1.00 56.66 80 ARG A N 1
ATOM 624 C CA . ARG A 1 80 ? -9.890 -12.006 9.549 1.00 56.66 80 ARG A CA 1
ATOM 625 C C . ARG A 1 80 ? -11.186 -12.001 8.732 1.00 56.66 80 ARG A C 1
ATOM 627 O O . ARG A 1 80 ? -12.171 -11.478 9.232 1.00 56.66 80 ARG A O 1
ATOM 634 N N . LEU A 1 81 ? -11.203 -12.569 7.521 1.00 56.81 81 LEU A N 1
ATOM 635 C CA . LEU A 1 81 ? -12.363 -12.457 6.623 1.00 56.81 81 LEU A CA 1
ATOM 636 C C . LEU A 1 81 ? -13.429 -13.549 6.811 1.00 56.81 81 LEU A C 1
ATOM 638 O O . LEU A 1 81 ? -14.581 -13.308 6.475 1.00 56.81 81 LEU A O 1
ATOM 642 N N . ASN A 1 82 ? -13.085 -14.710 7.380 1.00 67.12 82 ASN A N 1
ATOM 643 C CA . ASN A 1 82 ? -13.978 -15.879 7.411 1.00 67.12 82 ASN A CA 1
ATOM 644 C C . ASN A 1 82 ? -14.434 -16.234 8.834 1.00 67.12 82 ASN A C 1
ATOM 646 O O . ASN A 1 82 ? -14.279 -17.368 9.286 1.00 67.12 82 ASN A O 1
ATOM 650 N N . ARG A 1 83 ? -14.957 -15.252 9.570 1.00 81.56 83 ARG A N 1
ATOM 651 C CA . ARG A 1 83 ? -15.581 -15.472 10.882 1.00 81.56 83 ARG A CA 1
ATOM 652 C C . ARG A 1 83 ? -17.016 -15.956 10.672 1.00 81.56 83 ARG A C 1
ATOM 654 O O . ARG A 1 83 ? -17.817 -15.232 10.096 1.00 81.56 83 ARG A O 1
ATOM 661 N N . THR A 1 84 ? -17.333 -17.170 11.121 1.00 82.25 84 THR A N 1
ATOM 662 C CA . THR A 1 84 ? -18.697 -17.729 11.024 1.00 82.25 84 THR A CA 1
ATOM 663 C C . THR A 1 84 ? -19.331 -17.743 12.408 1.00 82.25 84 THR A C 1
ATOM 665 O O . THR A 1 84 ? -18.730 -18.275 13.339 1.00 82.25 84 THR A O 1
ATOM 668 N N . VAL A 1 85 ? -20.517 -17.156 12.563 1.00 85.81 85 VAL A N 1
ATOM 669 C CA . VAL A 1 85 ? -21.272 -17.217 13.824 1.00 85.81 85 VAL A CA 1
ATOM 670 C C . VAL A 1 85 ? -21.889 -18.611 13.942 1.00 85.81 85 VAL A C 1
ATOM 672 O O . VAL A 1 85 ? -22.639 -19.018 13.061 1.00 85.81 85 VAL A O 1
ATOM 675 N N . LEU A 1 86 ? -21.543 -19.350 14.998 1.00 87.62 86 LEU A N 1
ATOM 676 C CA . LEU A 1 86 ? -22.051 -20.709 15.248 1.00 87.62 86 LEU A CA 1
ATOM 677 C C . LEU A 1 86 ? -23.317 -20.710 16.112 1.00 87.62 86 LEU A C 1
ATOM 679 O O . LEU A 1 86 ? -24.151 -21.608 16.023 1.00 87.62 86 LEU A O 1
ATOM 683 N N . GLY A 1 87 ? -23.444 -19.708 16.976 1.00 89.88 87 GLY A N 1
ATOM 684 C CA . GLY A 1 87 ? -24.541 -19.574 17.919 1.00 89.88 87 GLY A CA 1
ATOM 685 C C . GLY A 1 87 ? -24.519 -18.205 18.577 1.00 89.88 87 GLY A C 1
ATOM 686 O O . GLY A 1 87 ? -23.480 -17.544 18.645 1.00 89.88 87 GLY A O 1
ATOM 687 N N . SER A 1 88 ? -25.678 -17.780 19.051 1.00 90.31 88 SER A N 1
ATOM 688 C CA . SER A 1 88 ? -25.843 -16.537 19.799 1.00 90.31 88 SER A CA 1
ATOM 689 C C . SER A 1 88 ? -26.904 -16.746 20.865 1.00 90.31 88 SER A C 1
ATOM 691 O O . SER A 1 88 ? -27.856 -17.501 20.655 1.00 90.31 88 SER A O 1
ATOM 693 N N . CYS A 1 89 ? -26.753 -16.066 21.991 1.00 91.19 89 CYS A N 1
ATOM 694 C CA . CYS A 1 89 ? -27.790 -15.967 23.005 1.00 91.19 89 CYS A CA 1
ATOM 695 C C . CYS A 1 89 ? -27.861 -14.518 23.479 1.00 91.19 89 CYS A C 1
ATOM 697 O O . CYS A 1 89 ? -26.833 -13.916 23.784 1.00 91.19 89 CYS A O 1
ATOM 699 N N . GLU A 1 90 ? -29.073 -13.977 23.540 1.00 89.62 90 GLU A N 1
ATOM 700 C CA . GLU A 1 90 ? -29.335 -12.641 24.069 1.00 89.62 90 GLU A CA 1
ATOM 701 C C . GLU A 1 90 ? -29.994 -12.800 25.443 1.00 89.62 90 GLU A C 1
ATOM 703 O O . GLU A 1 90 ? -30.933 -13.582 25.584 1.00 89.62 90 GLU A O 1
ATOM 708 N N . TYR A 1 91 ? -29.501 -12.066 26.440 1.00 89.50 91 TYR A N 1
ATOM 709 C CA . TYR A 1 91 ? -30.071 -12.025 27.788 1.00 89.50 91 TYR A CA 1
ATOM 710 C C . TYR A 1 91 ? -30.196 -10.577 28.242 1.00 89.50 91 TYR A C 1
ATOM 712 O O . TYR A 1 91 ? -29.275 -9.777 28.052 1.00 89.50 91 TYR A O 1
ATOM 720 N N . GLU A 1 92 ? -31.308 -10.238 28.891 1.00 89.38 92 GLU A N 1
ATOM 721 C CA . GLU A 1 92 ? -31.399 -8.959 29.588 1.00 89.38 92 GLU A CA 1
ATOM 722 C C . GLU A 1 92 ? -30.569 -9.011 30.878 1.00 89.38 92 GLU A C 1
ATOM 724 O O . GLU A 1 92 ? -30.564 -10.012 31.598 1.00 89.38 92 GLU A O 1
ATOM 729 N N . MET A 1 93 ? -29.886 -7.914 31.226 1.00 86.19 93 MET A N 1
ATOM 730 C CA . MET A 1 93 ? -29.056 -7.863 32.442 1.00 86.19 93 MET A CA 1
ATOM 731 C C . MET A 1 93 ? -29.863 -8.197 33.709 1.00 86.19 93 MET A C 1
ATOM 733 O O . MET A 1 93 ? -29.346 -8.823 34.633 1.00 86.19 93 MET A O 1
ATOM 737 N N . GLY A 1 94 ? -31.151 -7.832 33.738 1.00 88.25 94 GLY A N 1
ATOM 738 C CA . GLY A 1 94 ? -32.058 -8.172 34.833 1.00 88.25 94 GLY A CA 1
ATOM 739 C C . GLY A 1 94 ? -32.333 -9.675 34.959 1.00 88.25 94 GLY A C 1
ATOM 740 O O . GLY A 1 94 ? -32.452 -10.174 36.075 1.00 88.25 94 GLY A O 1
ATOM 741 N N . GLU A 1 95 ? -32.396 -10.409 33.846 1.00 90.06 95 GLU A N 1
ATOM 742 C CA . GLU A 1 95 ? -32.539 -11.872 33.847 1.00 90.06 95 GLU A CA 1
ATOM 743 C C . GLU A 1 95 ? -31.243 -12.540 34.289 1.00 90.06 95 GLU A C 1
ATOM 745 O O . GLU A 1 95 ? -31.259 -13.417 35.150 1.00 90.06 95 GLU A O 1
ATOM 750 N N . LEU A 1 96 ? -30.111 -12.067 33.765 1.00 89.56 96 LEU A N 1
ATOM 751 C CA . LEU A 1 96 ? -28.794 -12.587 34.117 1.00 89.56 96 LEU A CA 1
ATOM 752 C C . LEU A 1 96 ? -28.498 -12.413 35.614 1.00 89.56 96 LEU A C 1
ATOM 754 O O . LEU A 1 96 ? -27.944 -13.307 36.253 1.00 89.56 96 LEU A O 1
ATOM 758 N N . TYR A 1 97 ? -28.908 -11.281 36.190 1.00 90.81 97 TYR A N 1
ATOM 759 C CA . TYR A 1 97 ? -28.793 -11.029 37.622 1.00 90.81 97 TYR A CA 1
ATOM 760 C C . TYR A 1 97 ? -29.690 -11.951 38.457 1.00 90.81 97 TYR A C 1
ATOM 762 O O . TYR A 1 97 ? -29.225 -12.488 39.460 1.00 90.81 97 TYR A O 1
ATOM 770 N N . LYS A 1 98 ? -30.944 -12.175 38.040 1.00 92.25 98 LYS A N 1
ATOM 771 C CA . LYS A 1 98 ? -31.853 -13.120 38.713 1.00 92.25 98 LYS A CA 1
ATOM 772 C C . LYS A 1 98 ? -31.288 -14.537 38.691 1.00 92.25 98 LYS A C 1
ATOM 774 O O . LYS A 1 98 ? -31.137 -15.128 39.750 1.00 92.25 98 LYS A O 1
ATOM 779 N N . LEU A 1 99 ? -30.845 -15.010 37.525 1.00 90.88 99 LEU A N 1
ATOM 780 C CA . LEU A 1 99 ? -30.196 -16.317 37.382 1.00 90.88 99 LEU A CA 1
ATOM 781 C C . LEU A 1 99 ? -28.955 -16.438 38.275 1.00 90.88 99 LEU A C 1
ATOM 783 O O . LEU A 1 99 ? -28.761 -17.451 38.940 1.00 90.88 99 LEU A O 1
ATOM 787 N N . SER A 1 100 ? -28.135 -15.385 38.342 1.00 90.19 100 SER A N 1
ATOM 788 C CA . SER A 1 100 ? -26.973 -15.354 39.235 1.00 90.19 100 SER A CA 1
ATOM 789 C C . SER A 1 100 ? -27.351 -15.384 40.712 1.00 90.19 100 SER A C 1
ATOM 791 O O . SER A 1 100 ? -26.578 -15.912 41.510 1.00 90.19 100 SER A O 1
ATOM 793 N N . LYS A 1 101 ? -28.481 -14.784 41.090 1.00 90.50 101 LYS A N 1
ATOM 794 C CA . LYS A 1 101 ? -28.949 -14.739 42.474 1.00 90.50 101 LYS A CA 1
ATOM 795 C C . LYS A 1 101 ? -29.552 -16.077 42.893 1.00 90.50 101 LYS A C 1
ATOM 797 O O . LYS A 1 101 ? -29.128 -16.619 43.908 1.00 90.50 101 LYS A O 1
ATOM 802 N N . ASP A 1 102 ? -30.447 -16.628 42.080 1.00 90.25 102 ASP A N 1
ATOM 803 C CA . ASP A 1 102 ? -31.101 -17.918 42.327 1.00 90.25 102 ASP A CA 1
ATOM 804 C C . ASP A 1 102 ? -30.056 -19.035 42.474 1.00 90.25 102 ASP A C 1
ATOM 806 O O . ASP A 1 102 ? -30.154 -19.907 43.336 1.00 90.25 102 ASP A O 1
ATOM 810 N N . GLN A 1 103 ? -28.986 -18.974 41.676 1.00 86.56 103 GLN A N 1
ATOM 811 C CA . GLN A 1 103 ? -27.902 -19.944 41.761 1.00 86.56 103 GLN A CA 1
ATOM 812 C C . GLN A 1 103 ? -26.994 -19.725 42.979 1.00 86.56 103 GLN A C 1
ATOM 814 O O . GLN A 1 103 ? -26.531 -20.699 43.569 1.00 86.56 103 GLN A O 1
ATOM 819 N N . ALA A 1 104 ? -26.786 -18.475 43.406 1.00 85.69 104 ALA A N 1
ATOM 820 C CA . ALA A 1 104 ? -26.035 -18.175 44.623 1.00 85.69 104 ALA A CA 1
ATOM 821 C C . ALA A 1 104 ? -26.751 -18.650 45.900 1.00 85.69 104 ALA A C 1
ATOM 823 O O . ALA A 1 104 ? -26.073 -18.986 46.870 1.00 85.69 104 ALA A O 1
ATOM 824 N N . GLU A 1 105 ? -28.089 -18.695 45.898 1.00 88.94 105 GLU A N 1
ATOM 825 C CA . GLU A 1 105 ? -28.891 -19.236 47.006 1.00 88.94 105 GLU A CA 1
ATOM 826 C C . GLU A 1 105 ? -28.749 -20.760 47.136 1.00 88.94 105 GLU A C 1
ATOM 828 O O . GLU A 1 105 ? -28.750 -21.284 48.249 1.00 88.94 105 GLU A O 1
ATOM 833 N N . HIS A 1 106 ? -28.559 -21.470 46.020 1.00 85.12 106 HIS A N 1
ATOM 834 C CA . HIS A 1 106 ? -28.382 -22.923 46.020 1.00 85.12 106 HIS A CA 1
ATOM 835 C C . HIS A 1 106 ? -26.926 -23.374 46.194 1.00 85.12 106 HIS A C 1
ATOM 837 O O . HIS A 1 106 ? -26.682 -24.387 46.848 1.00 85.12 106 HIS A O 1
ATOM 843 N N . ASP A 1 107 ? -25.962 -22.646 45.626 1.00 83.25 107 ASP A N 1
ATOM 844 C CA . ASP A 1 107 ? -24.532 -22.909 45.779 1.00 83.25 107 ASP A CA 1
ATOM 845 C C . ASP A 1 107 ? -23.720 -21.664 45.373 1.00 83.25 107 ASP A C 1
ATOM 847 O O . ASP A 1 107 ? -23.525 -21.374 44.190 1.00 83.25 107 ASP A O 1
ATOM 851 N N . SER A 1 108 ? -23.214 -20.923 46.365 1.00 75.94 108 SER A N 1
ATOM 852 C CA . SER A 1 108 ? -22.513 -19.634 46.190 1.00 75.94 108 SER A CA 1
ATOM 853 C C . SER A 1 108 ? -21.330 -19.635 45.204 1.00 75.94 108 SER A C 1
ATOM 855 O O . SER A 1 108 ? -20.839 -18.567 44.825 1.00 75.94 108 SER A O 1
ATOM 857 N N . LYS A 1 109 ? -20.838 -20.810 44.791 1.00 81.06 109 LYS A N 1
ATOM 858 C CA . LYS A 1 109 ? -19.670 -20.954 43.912 1.00 81.06 109 LYS A CA 1
ATOM 859 C C . LYS A 1 109 ? -20.009 -21.309 42.466 1.00 81.06 109 LYS A C 1
ATOM 861 O O . LYS A 1 109 ? -19.102 -21.256 41.632 1.00 81.06 109 LYS A O 1
ATOM 866 N N . GLN A 1 110 ? -21.255 -21.653 42.143 1.00 86.38 110 GLN A N 1
ATOM 867 C CA . GLN A 1 110 ? -21.571 -22.125 40.797 1.00 86.38 110 GLN A CA 1
ATOM 868 C C . GLN A 1 110 ? -21.764 -20.974 39.794 1.00 86.38 110 GLN A C 1
ATOM 870 O O . GLN A 1 110 ? -22.421 -19.981 40.103 1.00 86.38 110 GLN A O 1
ATOM 875 N N . PRO A 1 111 ? -21.179 -21.078 38.585 1.00 88.12 111 PRO A N 1
ATOM 876 C CA . PRO A 1 111 ? -21.391 -20.105 37.520 1.00 88.12 111 PRO A CA 1
ATOM 877 C C . PRO A 1 111 ? -22.787 -20.246 36.897 1.00 88.12 111 PRO A C 1
ATOM 879 O O . PRO A 1 111 ? -23.327 -21.350 36.807 1.00 88.12 111 PRO A O 1
ATOM 882 N N . VAL A 1 112 ? -23.322 -19.131 36.394 1.00 89.69 112 VAL A N 1
ATOM 883 C CA . VAL A 1 112 ? -24.577 -19.094 35.634 1.00 89.69 112 VAL A CA 1
ATOM 884 C C . VAL A 1 112 ? -24.398 -19.821 34.313 1.00 89.69 112 VAL A C 1
ATOM 886 O O . VAL A 1 112 ? -23.454 -19.545 33.573 1.00 89.69 112 VAL A O 1
ATOM 889 N N . ILE A 1 113 ? -25.308 -20.740 34.002 1.00 90.44 113 ILE A N 1
ATOM 890 C CA . ILE A 1 113 ? -25.269 -21.523 32.766 1.00 90.44 113 ILE A CA 1
ATOM 891 C C . ILE A 1 113 ? -26.165 -20.853 31.722 1.00 90.44 113 ILE A C 1
ATOM 893 O O . ILE A 1 113 ? -27.386 -20.833 31.857 1.00 90.44 113 ILE A O 1
ATOM 897 N N . LEU A 1 114 ? -25.557 -20.318 30.665 1.00 90.50 114 LEU A N 1
ATOM 898 C CA . LEU A 1 114 ? -26.252 -19.746 29.514 1.00 90.50 114 LEU A CA 1
ATOM 899 C C . LEU A 1 114 ? -26.379 -20.800 28.422 1.00 90.50 114 LEU A C 1
ATOM 901 O O . LEU A 1 114 ? -25.379 -21.345 27.958 1.00 90.50 114 LEU A O 1
ATOM 905 N N . THR A 1 115 ? -27.608 -21.087 28.000 1.00 89.56 115 THR A N 1
ATOM 906 C CA . THR A 1 115 ? -27.855 -22.048 26.918 1.00 89.56 115 THR A CA 1
ATOM 907 C C . THR A 1 115 ? -27.755 -21.325 25.583 1.00 89.56 115 THR A C 1
ATOM 909 O O . THR A 1 115 ? -28.421 -20.313 25.370 1.00 89.56 115 THR A O 1
ATOM 912 N N . ILE A 1 116 ? -26.927 -21.832 24.673 1.00 87.62 116 ILE A N 1
ATOM 913 C CA . ILE A 1 116 ? -26.707 -21.181 23.382 1.00 87.62 116 ILE A CA 1
ATOM 914 C C . ILE A 1 116 ? -27.674 -21.757 22.362 1.00 87.62 116 ILE A C 1
ATOM 916 O O . ILE A 1 116 ? -27.645 -22.947 22.045 1.00 87.62 116 ILE A O 1
ATOM 920 N N . THR A 1 117 ? -28.502 -20.889 21.796 1.00 82.50 117 THR A N 1
ATOM 921 C CA . THR A 1 117 ? -29.327 -21.248 20.648 1.00 82.50 117 THR A CA 1
ATOM 922 C C . THR A 1 117 ? -28.497 -21.201 19.370 1.00 82.50 117 THR A C 1
ATOM 924 O O . THR A 1 117 ? -27.732 -20.260 19.138 1.00 82.50 117 THR A O 1
ATOM 927 N N . GLN A 1 118 ? -28.646 -22.221 18.522 1.00 79.88 118 GLN A N 1
ATOM 928 C CA . GLN A 1 118 ? -28.075 -22.200 17.178 1.00 79.88 118 GLN A CA 1
ATOM 929 C C . GLN A 1 118 ? -28.653 -21.016 16.409 1.00 79.88 118 GLN A C 1
ATOM 931 O O . GLN A 1 118 ? -29.860 -20.929 16.174 1.00 79.88 118 GLN A O 1
ATOM 936 N N . GLY A 1 119 ? -27.774 -20.096 16.023 1.00 61.16 119 GLY A N 1
ATOM 937 C CA . GLY A 1 119 ? -28.137 -19.000 15.148 1.00 61.16 119 GLY A CA 1
ATOM 938 C C . GLY A 1 119 ? -28.311 -19.561 13.747 1.00 61.16 119 GLY A C 1
ATOM 939 O O . GLY A 1 119 ? -27.331 -19.715 13.024 1.00 61.16 119 GLY A O 1
ATOM 940 N N . PHE A 1 120 ? -29.544 -19.868 13.341 1.00 53.19 120 PHE A N 1
ATOM 941 C CA . PHE A 1 120 ? -29.828 -20.008 11.918 1.00 53.19 120 PHE A CA 1
ATOM 942 C C . PHE A 1 120 ? -29.477 -18.673 11.267 1.00 53.19 120 PHE A C 1
ATOM 944 O O . PHE A 1 120 ? -30.098 -17.648 11.563 1.00 53.19 120 PHE A O 1
ATOM 951 N N . VAL A 1 121 ? -28.455 -18.675 10.410 1.00 47.34 121 VAL A N 1
ATOM 952 C CA . VAL A 1 121 ? -28.118 -17.529 9.567 1.00 47.34 121 VAL A CA 1
ATOM 953 C C . VAL A 1 121 ? -29.359 -17.242 8.729 1.00 47.34 121 VAL A C 1
ATOM 955 O O . VAL A 1 121 ? -29.656 -17.947 7.769 1.00 47.34 121 VAL A O 1
ATOM 958 N N . SER A 1 122 ? -30.131 -16.243 9.159 1.00 38.44 122 SER A N 1
ATOM 959 C CA . SER A 1 122 ? -31.374 -15.801 8.534 1.00 38.44 122 SER A CA 1
ATOM 960 C C . SER A 1 122 ? -31.056 -15.103 7.214 1.00 38.44 122 SER A C 1
ATOM 962 O O . SER A 1 122 ? -31.134 -13.885 7.074 1.00 38.44 122 SER A O 1
ATOM 964 N N . GLY A 1 123 ? -30.650 -15.895 6.228 1.00 39.59 123 GLY A N 1
ATOM 965 C CA . GLY A 1 123 ? -30.863 -15.588 4.831 1.00 39.59 123 GLY A CA 1
ATOM 966 C C . GLY A 1 123 ? -32.240 -16.123 4.462 1.00 39.59 123 GLY A C 1
ATOM 967 O O . GLY A 1 123 ? -32.425 -17.332 4.406 1.00 39.59 123 GLY A O 1
ATOM 968 N N . SER A 1 124 ? -33.180 -15.220 4.167 1.00 37.41 124 SER A N 1
ATOM 969 C CA . SER A 1 124 ? -34.508 -15.486 3.573 1.00 37.41 124 SER A CA 1
ATOM 970 C C . SER A 1 124 ? -35.701 -15.608 4.541 1.00 37.41 124 SER A C 1
ATOM 972 O O . SER A 1 124 ? -36.162 -16.679 4.908 1.00 37.41 124 SER A O 1
ATOM 974 N N . ARG A 1 125 ? -36.305 -14.452 4.841 1.00 41.00 125 ARG A N 1
ATOM 975 C CA . ARG A 1 125 ? -37.758 -14.201 4.712 1.00 41.00 125 ARG A CA 1
ATOM 976 C C . ARG A 1 125 ? -38.742 -15.236 5.307 1.00 41.00 125 ARG A C 1
ATOM 978 O O . ARG A 1 125 ? -39.771 -15.495 4.696 1.00 41.00 125 ARG A O 1
ATOM 985 N N . ALA A 1 126 ? -38.546 -15.697 6.540 1.00 35.81 126 ALA A N 1
ATOM 986 C CA . ALA A 1 126 ? -39.606 -16.334 7.337 1.00 35.81 126 ALA A CA 1
ATOM 987 C C . ALA A 1 126 ? -40.114 -15.381 8.437 1.00 35.81 126 ALA A C 1
ATOM 989 O O . ALA A 1 126 ? -39.949 -15.606 9.630 1.00 35.81 126 ALA A O 1
ATOM 990 N N . LYS A 1 127 ? -40.727 -14.261 8.028 1.00 45.22 127 LYS A N 1
ATOM 991 C CA . LYS A 1 127 ? -41.421 -13.327 8.930 1.00 45.22 127 LYS A CA 1
ATOM 992 C C . LYS A 1 127 ? -42.925 -13.432 8.704 1.00 45.22 127 LYS A C 1
ATOM 994 O O . LYS A 1 127 ? -43.502 -12.585 8.030 1.00 45.22 127 LYS A O 1
ATOM 99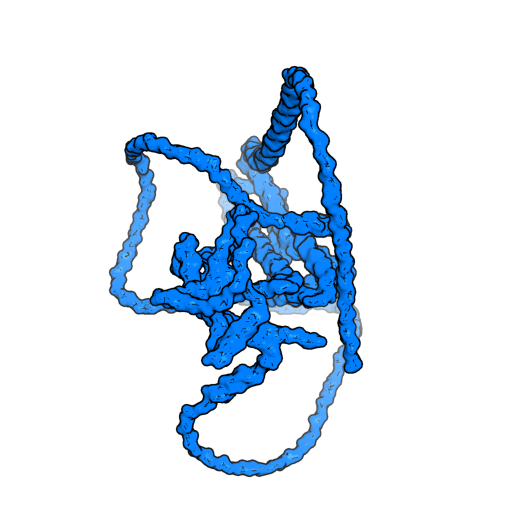9 N N . ARG A 1 128 ? -43.561 -14.470 9.253 1.00 43.06 128 ARG A N 1
ATOM 1000 C CA . ARG A 1 128 ? -44.988 -14.457 9.628 1.00 43.06 128 ARG A CA 1
ATOM 1001 C C . ARG A 1 128 ? -45.357 -15.737 10.377 1.00 43.06 128 ARG A C 1
ATOM 1003 O O . ARG A 1 128 ? -45.153 -16.822 9.858 1.00 43.06 128 ARG A O 1
ATOM 1010 N N . ARG A 1 129 ? -46.002 -15.540 11.533 1.00 40.91 129 ARG A N 1
ATOM 1011 C CA . ARG A 1 129 ? -46.548 -16.528 12.485 1.00 40.91 129 ARG A CA 1
ATOM 1012 C C . ARG A 1 129 ? -45.564 -17.091 13.515 1.00 40.91 129 ARG A C 1
ATOM 1014 O O . ARG A 1 129 ? -45.269 -18.270 13.539 1.00 40.91 129 ARG A O 1
ATOM 1021 N N . SER A 1 130 ? -45.204 -16.245 14.472 1.00 36.34 130 SER A N 1
ATOM 1022 C CA . SER A 1 130 ? -45.293 -16.653 15.875 1.00 36.34 130 SER A CA 1
ATOM 1023 C C . SER A 1 130 ? -45.763 -15.446 16.677 1.00 36.34 130 SER A C 1
ATOM 1025 O O . SER A 1 130 ? -45.011 -14.525 16.982 1.00 36.34 130 SER A O 1
ATOM 1027 N N . ARG A 1 131 ? -47.079 -15.373 16.869 1.00 42.75 131 ARG A N 1
ATOM 1028 C CA . ARG A 1 131 ? -47.727 -14.475 17.818 1.00 42.75 131 ARG A CA 1
ATOM 1029 C C . ARG A 1 131 ? -48.727 -15.348 18.551 1.00 42.75 131 ARG A C 1
ATOM 1031 O O . ARG A 1 131 ? -49.618 -15.884 17.896 1.00 42.75 131 ARG A O 1
ATOM 1038 N N . LYS A 1 132 ? -48.572 -15.377 19.876 1.00 42.62 132 LYS A N 1
ATOM 1039 C CA . LYS A 1 132 ? -49.447 -15.979 20.888 1.00 42.62 132 LYS A CA 1
ATOM 1040 C C . LYS A 1 132 ? -49.021 -17.370 21.362 1.00 42.62 132 LYS A C 1
ATOM 1042 O O . LYS A 1 132 ? -49.662 -18.354 21.039 1.00 42.62 132 LYS A O 1
ATOM 1047 N N . GLU A 1 133 ? -48.020 -17.384 22.234 1.00 33.44 133 GLU A N 1
ATOM 1048 C CA . GLU A 1 133 ? -48.044 -18.240 23.420 1.00 33.44 133 GLU A CA 1
ATOM 1049 C C . GLU A 1 133 ? -47.397 -17.460 24.566 1.00 33.44 133 GLU A C 1
ATOM 1051 O O . GLU A 1 133 ? -46.229 -17.086 24.535 1.00 33.44 133 GLU A O 1
ATOM 1056 N N . SER A 1 134 ? -48.251 -17.065 25.501 1.00 45.31 134 SER A N 1
ATOM 1057 C CA . SER A 1 134 ? -47.941 -16.346 26.727 1.00 45.31 134 SER A CA 1
ATOM 1058 C C . SER A 1 134 ? -47.902 -17.340 27.880 1.00 45.31 134 SER A C 1
ATOM 1060 O O . SER A 1 134 ? -48.783 -18.191 27.954 1.00 45.31 134 SER A O 1
ATOM 1062 N N . ASN A 1 135 ? -46.981 -17.117 28.817 1.00 37.44 135 ASN A N 1
ATOM 1063 C CA . ASN A 1 135 ? -47.037 -17.572 30.206 1.00 37.44 135 ASN A CA 1
ATOM 1064 C C . ASN A 1 135 ? -47.169 -19.086 30.426 1.00 37.44 135 ASN A C 1
ATOM 1066 O O . ASN A 1 135 ? -48.235 -19.589 30.767 1.00 37.44 135 ASN A O 1
ATOM 1070 N N . ALA A 1 136 ? -46.034 -19.779 30.384 1.00 32.69 136 ALA A N 1
ATOM 1071 C CA . ALA A 1 136 ? -45.832 -20.972 31.192 1.00 32.69 136 ALA A CA 1
ATOM 1072 C C . ALA A 1 136 ? -44.440 -20.893 31.826 1.00 32.69 136 ALA A C 1
ATOM 1074 O O . ALA A 1 136 ? -43.419 -21.015 31.155 1.00 32.69 136 ALA A O 1
ATOM 1075 N N . SER A 1 137 ? -44.407 -20.650 33.134 1.00 37.81 137 SER A N 1
ATOM 1076 C CA . SER A 1 137 ? -43.251 -20.893 33.989 1.00 37.81 137 SER A CA 1
ATOM 1077 C C . SER A 1 137 ? -43.054 -22.407 34.106 1.00 37.81 137 SER A C 1
ATOM 1079 O O . SER A 1 137 ? -43.501 -23.026 35.071 1.00 37.81 137 SER A O 1
ATOM 1081 N N . SER A 1 138 ? -42.455 -23.025 33.092 1.00 35.84 138 SER A N 1
ATOM 1082 C CA . SER A 1 138 ? -42.020 -24.416 33.160 1.00 35.84 138 SER A CA 1
ATOM 1083 C C . SER A 1 138 ? -40.559 -24.453 33.596 1.00 35.84 138 SER A C 1
ATOM 1085 O O . SER A 1 138 ? -39.666 -24.039 32.857 1.00 35.84 138 SER A O 1
ATOM 1087 N N . SER A 1 139 ? -40.346 -24.959 34.811 1.00 42.34 139 SER A N 1
ATOM 1088 C CA . SER A 1 139 ? -39.088 -25.568 35.253 1.00 42.34 139 SER A CA 1
ATOM 1089 C C . SER A 1 139 ? -38.500 -26.438 34.128 1.00 42.34 139 SER A C 1
ATOM 1091 O O . SER A 1 139 ? -39.279 -27.073 33.411 1.00 42.34 139 SER A O 1
ATOM 1093 N N . PRO A 1 140 ? -37.169 -26.479 33.934 1.00 46.19 140 PRO A N 1
ATOM 1094 C CA . PRO A 1 140 ? -36.557 -27.312 32.909 1.00 46.19 140 PRO A CA 1
ATOM 1095 C C . PRO A 1 140 ? -36.819 -28.785 33.239 1.00 46.19 140 PRO A C 1
ATOM 1097 O O . PRO A 1 140 ? -36.117 -29.401 34.044 1.00 46.19 140 PRO A O 1
ATOM 1100 N N . ASP A 1 141 ? -37.858 -29.348 32.625 1.00 40.66 141 ASP A N 1
ATOM 1101 C CA . ASP A 1 141 ? -38.164 -30.764 32.727 1.00 40.66 141 ASP A CA 1
ATOM 1102 C C . ASP A 1 141 ? -36.985 -31.558 32.170 1.00 40.66 141 ASP A C 1
ATOM 1104 O O . ASP A 1 141 ? -36.593 -31.450 31.004 1.00 40.66 141 ASP A O 1
ATOM 1108 N N . LYS A 1 142 ? -36.390 -32.347 33.066 1.00 43.84 142 LYS A N 1
ATOM 1109 C CA . LYS A 1 142 ? -35.289 -33.265 32.799 1.00 43.84 142 LYS A CA 1
ATOM 1110 C C . LYS A 1 142 ? -35.708 -34.227 31.692 1.00 43.84 142 LYS A C 1
ATOM 1112 O O . LYS A 1 142 ? -36.361 -35.240 31.942 1.00 43.84 142 LYS A O 1
ATOM 1117 N N . ASN A 1 143 ? -35.288 -33.939 30.465 1.00 43.66 143 ASN A N 1
ATOM 1118 C CA . ASN A 1 143 ? -35.305 -34.914 29.390 1.00 43.66 143 ASN A CA 1
ATOM 1119 C C . ASN A 1 143 ? -34.517 -36.144 29.879 1.00 43.66 143 ASN A C 1
ATOM 1121 O O . ASN A 1 143 ? -33.364 -36.009 30.295 1.00 43.66 143 ASN A O 1
ATOM 1125 N N . LYS A 1 144 ? -35.140 -37.329 29.893 1.00 54.03 144 LYS A N 1
ATOM 1126 C CA . LYS A 1 144 ? -34.646 -38.539 30.591 1.00 54.03 144 LYS A CA 1
ATOM 1127 C C . LYS A 1 144 ? -33.275 -39.048 30.113 1.00 54.03 144 LYS A C 1
ATOM 1129 O O . LYS A 1 144 ? -32.698 -39.912 30.761 1.00 54.03 144 LYS A O 1
ATOM 1134 N N . ASN A 1 145 ? -32.724 -38.466 29.047 1.00 52.03 145 ASN A N 1
ATOM 1135 C CA . ASN A 1 145 ? -31.378 -38.754 28.547 1.00 52.03 145 ASN A CA 1
ATOM 1136 C C . ASN A 1 145 ? -30.305 -37.736 28.978 1.00 52.03 145 ASN A C 1
ATOM 1138 O O . ASN A 1 145 ? -29.167 -37.855 28.535 1.00 52.03 145 ASN A O 1
ATOM 1142 N N . GLY A 1 146 ? -30.638 -36.745 29.816 1.00 62.94 146 GLY A N 1
ATOM 1143 C CA . GLY A 1 146 ? -29.683 -35.921 30.574 1.00 62.94 146 GLY A CA 1
ATOM 1144 C C . GLY A 1 146 ? -28.680 -35.082 29.773 1.00 62.94 146 GLY A C 1
ATOM 1145 O O . GLY A 1 146 ? -27.810 -34.461 30.376 1.00 62.94 146 GLY A O 1
ATOM 1146 N N . ARG A 1 147 ? -28.758 -35.047 28.438 1.00 62.19 147 ARG A N 1
ATOM 1147 C CA . ARG A 1 147 ? -27.821 -34.273 27.618 1.00 62.19 147 ARG A CA 1
ATOM 1148 C C . ARG A 1 147 ? -28.259 -32.817 27.568 1.00 62.19 147 ARG A C 1
ATOM 1150 O O . ARG A 1 147 ? -29.218 -32.471 26.881 1.00 62.19 147 ARG A O 1
ATOM 1157 N N . VAL A 1 148 ? -27.552 -31.993 28.330 1.00 77.00 148 VAL A N 1
ATOM 1158 C CA . VAL A 1 148 ? -27.616 -30.534 28.251 1.00 77.00 148 VAL A CA 1
ATOM 1159 C C . VAL A 1 148 ? -27.015 -30.117 26.903 1.00 77.00 148 VAL A C 1
ATOM 1161 O O . VAL A 1 148 ? -26.041 -30.710 26.448 1.00 77.00 148 VAL A O 1
ATOM 1164 N N . GLY A 1 149 ? -27.653 -29.174 26.209 1.00 88.44 149 GLY A N 1
ATOM 1165 C CA . GLY A 1 149 ? -27.144 -28.646 24.939 1.00 88.44 149 GLY A CA 1
ATOM 1166 C C . GLY A 1 149 ? -25.863 -27.812 25.112 1.00 88.44 149 GLY A C 1
ATOM 1167 O O . GLY A 1 149 ? -25.392 -27.640 26.236 1.00 88.44 149 GLY A O 1
ATOM 1168 N N . PRO A 1 150 ? -25.312 -27.250 24.018 1.00 92.06 150 PRO A N 1
ATOM 1169 C CA . PRO A 1 150 ? -24.158 -26.356 24.091 1.00 92.06 150 PRO A CA 1
ATOM 1170 C C . PRO A 1 150 ? -24.441 -25.185 25.040 1.00 92.06 150 PRO A C 1
ATOM 1172 O O . PRO A 1 150 ? -25.429 -24.461 24.877 1.00 92.06 150 PRO A O 1
ATOM 1175 N N . ALA A 1 151 ? -23.566 -24.997 26.025 1.00 92.81 151 ALA A N 1
ATOM 1176 C CA . ALA A 1 151 ? -23.770 -24.038 27.103 1.00 92.81 151 ALA A CA 1
ATOM 1177 C C . ALA A 1 151 ? -22.491 -23.263 27.440 1.00 92.81 151 ALA A C 1
ATOM 1179 O O . ALA A 1 151 ? -21.377 -23.776 27.316 1.00 92.81 151 ALA A O 1
ATOM 1180 N N . LEU A 1 152 ? -22.644 -22.021 27.898 1.00 93.50 152 LEU A N 1
ATOM 1181 C CA . LEU A 1 152 ? -21.551 -21.207 28.416 1.00 93.50 152 LEU A CA 1
ATOM 1182 C C . LEU A 1 152 ? -21.743 -20.913 29.900 1.00 93.50 152 LEU A C 1
ATOM 1184 O O . LEU A 1 152 ? -22.788 -20.431 30.319 1.00 93.50 152 LEU A O 1
ATOM 1188 N N . HIS A 1 153 ? -20.703 -21.157 30.689 1.00 91.62 153 HIS A N 1
ATOM 1189 C CA . HIS A 1 153 ? -20.678 -20.867 32.117 1.00 91.62 153 HIS A CA 1
ATOM 1190 C C . HIS A 1 153 ? -20.109 -19.475 32.337 1.00 91.62 153 HIS A C 1
ATOM 1192 O O . HIS A 1 153 ? -18.946 -19.200 32.023 1.00 91.62 153 HIS A O 1
ATOM 1198 N N . VAL A 1 154 ? -20.927 -18.598 32.899 1.00 92.44 154 VAL A N 1
ATOM 1199 C CA . VAL A 1 154 ? -20.641 -17.180 33.066 1.00 92.44 154 VAL A CA 1
ATOM 1200 C C . VAL A 1 154 ? -20.761 -16.804 34.533 1.00 92.44 154 VAL A C 1
ATOM 1202 O O . VAL A 1 154 ? -21.735 -17.124 35.204 1.00 92.44 154 VAL A O 1
ATOM 1205 N N . LYS A 1 155 ? -19.763 -16.092 35.048 1.00 91.00 155 LYS A N 1
ATOM 1206 C CA . LYS A 1 155 ? -19.794 -15.511 36.386 1.00 91.00 155 LYS A CA 1
ATOM 1207 C C . LYS A 1 155 ? -20.072 -14.019 36.278 1.00 91.00 155 LYS A C 1
ATOM 1209 O O . LYS A 1 155 ? -19.297 -13.293 35.652 1.00 91.00 155 LYS A O 1
ATOM 1214 N N . LEU A 1 156 ? -21.163 -13.577 36.895 1.00 90.88 156 LEU A N 1
ATOM 1215 C CA . LEU A 1 156 ? -21.523 -12.170 37.006 1.00 90.88 156 LEU A CA 1
ATOM 1216 C C . LEU A 1 156 ? -21.019 -11.624 38.346 1.00 90.88 156 LEU A C 1
ATOM 1218 O O . LEU A 1 156 ? -21.234 -12.231 39.393 1.00 90.88 156 LEU A O 1
ATOM 1222 N N . ILE A 1 157 ? -20.325 -10.491 38.319 1.00 87.94 157 ILE A N 1
ATOM 1223 C CA . ILE A 1 157 ? -19.879 -9.781 39.517 1.00 87.94 157 ILE A CA 1
ATOM 1224 C C . ILE A 1 157 ? -20.566 -8.412 39.501 1.00 87.94 157 ILE A C 1
ATOM 1226 O O . ILE A 1 157 ? -20.295 -7.618 38.590 1.00 87.94 157 ILE A O 1
ATOM 1230 N N . PRO A 1 158 ? -21.464 -8.141 40.468 1.00 86.06 158 PRO A N 1
ATOM 1231 C CA . PRO A 1 158 ? -22.161 -6.871 40.538 1.00 86.06 158 PRO A CA 1
ATOM 1232 C C . PRO A 1 158 ? -21.186 -5.733 40.852 1.00 86.06 158 PRO A C 1
ATOM 1234 O O . PRO A 1 158 ? -20.159 -5.959 41.509 1.00 86.06 158 PRO A O 1
ATOM 1237 N N . PRO A 1 159 ? -21.496 -4.511 40.402 1.00 81.56 159 PRO A N 1
ATOM 1238 C CA . PRO A 1 159 ? -20.745 -3.340 40.809 1.00 81.56 159 PRO A CA 1
ATOM 1239 C C . PRO A 1 159 ? -20.795 -3.163 42.335 1.00 81.56 159 PRO A C 1
ATOM 1241 O O . PRO A 1 159 ? -21.736 -3.596 42.997 1.00 81.56 159 PRO A O 1
ATOM 1244 N N . GLY A 1 160 ? -19.735 -2.596 42.913 1.00 75.94 160 GLY A N 1
ATOM 1245 C CA . GLY A 1 160 ? -19.635 -2.354 44.358 1.00 75.94 160 GLY A CA 1
ATOM 1246 C C . GLY A 1 160 ? -19.013 -3.489 45.183 1.00 75.94 160 GLY A C 1
ATOM 1247 O O . GLY A 1 160 ? -18.530 -3.232 46.282 1.00 75.94 160 GLY A O 1
ATOM 1248 N N . ARG A 1 161 ? -18.893 -4.719 44.655 1.00 66.31 161 ARG A N 1
ATOM 1249 C CA . ARG A 1 161 ? -18.039 -5.764 45.263 1.00 66.31 161 ARG A CA 1
ATOM 1250 C C . ARG A 1 161 ? -16.575 -5.522 44.872 1.00 66.31 161 ARG A C 1
ATOM 1252 O O . ARG A 1 161 ? -16.042 -6.140 43.949 1.00 66.31 161 ARG A O 1
ATOM 1259 N N . SER A 1 162 ? -15.980 -4.509 45.502 1.00 48.31 162 SER A N 1
ATOM 1260 C CA . SER A 1 162 ? -14.597 -4.066 45.296 1.00 48.31 162 SER A CA 1
ATOM 1261 C C . SER A 1 162 ? -13.575 -5.163 45.638 1.00 48.31 162 SER A C 1
ATOM 1263 O O . SER A 1 162 ? -13.886 -6.154 46.289 1.00 48.31 162 SER A O 1
ATOM 1265 N N . LEU A 1 163 ? -12.344 -4.974 45.161 1.00 52.91 163 LEU A N 1
ATOM 1266 C CA . LEU A 1 163 ? -11.185 -5.876 45.166 1.00 52.91 163 LEU A CA 1
ATOM 1267 C C . LEU A 1 163 ? -10.846 -6.572 46.500 1.00 52.91 163 LEU A C 1
ATOM 1269 O O . LEU A 1 163 ? -10.076 -7.533 46.474 1.00 52.91 163 LEU A O 1
ATOM 1273 N N . GLU A 1 164 ? -11.366 -6.101 47.631 1.00 55.81 164 GLU A N 1
ATOM 1274 C CA . GLU A 1 164 ? -10.970 -6.543 48.972 1.00 55.81 164 GLU A CA 1
ATOM 1275 C C . GLU A 1 164 ? -11.230 -8.036 49.199 1.00 55.81 164 GLU A C 1
ATOM 1277 O O . GLU A 1 164 ? -10.324 -8.734 49.648 1.00 55.81 164 GLU A O 1
ATOM 1282 N N . ASP A 1 165 ? -12.360 -8.580 48.737 1.00 53.72 165 ASP A N 1
ATOM 1283 C CA . ASP A 1 165 ? -12.644 -10.022 48.841 1.00 53.72 165 ASP A CA 1
ATOM 1284 C C . ASP A 1 165 ? -11.700 -10.882 47.979 1.00 53.72 165 ASP A C 1
ATOM 1286 O O . ASP A 1 165 ? -11.380 -12.020 48.323 1.00 53.72 165 ASP A O 1
ATOM 1290 N N . SER A 1 166 ? -11.210 -10.349 46.852 1.00 48.47 166 SER A N 1
ATOM 1291 C CA . SER A 1 166 ? -10.266 -11.064 45.979 1.00 48.47 166 SER A CA 1
ATOM 1292 C C . SER A 1 166 ? -8.825 -10.991 46.482 1.00 48.47 166 SER A C 1
ATOM 1294 O O . SER A 1 166 ? -8.027 -11.863 46.126 1.00 48.47 166 SER A O 1
ATOM 1296 N N . VAL A 1 167 ? -8.475 -9.956 47.249 1.00 52.53 167 VAL A N 1
ATOM 1297 C CA . VAL A 1 167 ? -7.167 -9.829 47.901 1.00 52.53 167 VAL A CA 1
ATOM 1298 C C . VAL A 1 167 ? -7.156 -10.667 49.182 1.00 52.53 167 VAL A C 1
ATOM 1300 O O . VAL A 1 167 ? -6.236 -11.458 49.358 1.00 52.53 167 VAL A O 1
ATOM 1303 N N . LEU A 1 168 ? -8.222 -10.638 49.990 1.00 51.72 168 LEU A N 1
ATOM 1304 C CA . LEU A 1 168 ? -8.385 -11.498 51.171 1.00 51.72 168 LEU A CA 1
ATOM 1305 C C . LEU A 1 168 ? -8.398 -12.995 50.821 1.00 51.72 168 LEU A C 1
ATOM 1307 O O . LEU A 1 168 ? -7.722 -13.780 51.484 1.00 51.72 168 LEU A O 1
ATOM 1311 N N . ALA A 1 169 ? -9.055 -13.402 49.729 1.00 52.56 169 ALA A N 1
ATOM 1312 C CA . ALA A 1 169 ? -9.006 -14.792 49.257 1.00 52.56 169 ALA A CA 1
ATOM 1313 C C . ALA A 1 169 ? -7.608 -15.237 48.773 1.00 52.56 169 ALA A C 1
ATOM 1315 O O . ALA A 1 169 ? -7.346 -16.435 48.679 1.00 52.56 169 ALA A O 1
ATOM 1316 N N . ARG A 1 170 ? -6.703 -14.294 48.468 1.00 46.78 170 ARG A N 1
ATOM 1317 C CA . ARG A 1 170 ? -5.302 -14.579 48.114 1.00 46.78 170 ARG A CA 1
ATOM 1318 C C . ARG A 1 170 ? -4.384 -14.629 49.332 1.00 46.78 170 ARG A C 1
ATOM 1320 O O . ARG A 1 170 ? -3.430 -15.397 49.315 1.00 46.78 170 ARG A O 1
ATOM 1327 N N . THR A 1 171 ? -4.673 -13.854 50.375 1.00 48.03 171 THR A N 1
ATOM 1328 C CA . THR A 1 171 ? -3.819 -13.765 51.570 1.00 48.03 171 THR A CA 1
ATOM 1329 C C . THR A 1 171 ? -4.041 -14.921 52.556 1.00 48.03 171 THR A C 1
ATOM 1331 O O . THR A 1 171 ? -3.134 -15.259 53.304 1.00 48.03 171 THR A O 1
ATOM 1334 N N . VAL A 1 172 ? -5.200 -15.593 52.532 1.00 46.00 172 VAL A N 1
ATOM 1335 C CA . VAL A 1 172 ? -5.538 -16.676 53.490 1.00 46.00 172 VAL A CA 1
ATOM 1336 C C . VAL A 1 172 ? -5.195 -18.090 52.960 1.00 46.00 172 VAL A C 1
ATOM 1338 O O . VAL A 1 172 ? -5.411 -19.089 53.635 1.00 46.00 172 VAL A O 1
ATOM 1341 N N . GLY A 1 173 ? -4.611 -18.204 51.760 1.00 37.38 173 GLY A N 1
ATOM 1342 C CA . GLY A 1 173 ? -4.284 -19.487 51.112 1.00 37.38 173 GLY A CA 1
ATOM 1343 C C . GLY A 1 173 ? -2.898 -20.082 51.408 1.00 37.38 173 GLY A C 1
ATOM 1344 O O . GLY A 1 173 ? -2.571 -21.121 50.840 1.00 37.38 173 GLY A O 1
ATOM 1345 N N . LEU A 1 174 ? -2.078 -19.457 52.259 1.00 37.38 174 LEU A N 1
ATOM 1346 C CA . LEU A 1 174 ? -0.782 -19.996 52.696 1.00 37.38 174 LEU A CA 1
ATOM 1347 C C . LEU A 1 174 ? -0.708 -20.039 54.229 1.00 37.38 174 LEU A C 1
ATOM 1349 O O . LEU A 1 174 ? -0.101 -19.181 54.862 1.00 37.38 174 LEU A O 1
ATOM 1353 N N . SER A 1 175 ? -1.294 -21.061 54.847 1.00 33.88 175 SER A N 1
ATOM 1354 C CA . SER A 1 175 ? -0.833 -21.512 56.162 1.00 33.88 175 SER A CA 1
ATOM 1355 C C . SER A 1 175 ? -1.132 -22.995 56.380 1.00 33.88 175 SER A C 1
ATOM 1357 O O . SER A 1 175 ? -2.278 -23.429 56.457 1.00 33.88 175 SER A O 1
ATOM 1359 N N . SER A 1 176 ? -0.057 -23.782 56.435 1.00 29.92 176 SER A N 1
ATOM 1360 C CA . SER A 1 176 ? 0.243 -24.784 57.471 1.00 29.92 176 SER A CA 1
ATOM 1361 C C . SER A 1 176 ? 1.079 -25.923 56.890 1.00 29.92 176 SER A C 1
ATOM 1363 O O . SER A 1 176 ? 0.554 -26.799 56.222 1.00 29.92 176 SER A O 1
ATOM 1365 N N . TRP A 1 177 ? 2.384 -25.899 57.161 1.00 31.81 177 TRP A N 1
ATOM 1366 C CA . TRP A 1 177 ? 3.083 -26.989 57.849 1.00 31.81 177 TRP A CA 1
ATOM 1367 C C . TRP A 1 177 ? 4.126 -26.343 58.785 1.00 31.81 177 TRP A C 1
ATOM 1369 O O . TRP A 1 177 ? 4.656 -25.287 58.431 1.00 31.81 177 TRP A O 1
ATOM 1379 N N . PRO A 1 178 ? 4.332 -26.868 60.007 1.00 39.16 178 PRO A N 1
ATOM 1380 C CA . PRO A 1 178 ? 4.962 -26.130 61.097 1.00 39.16 178 PRO A CA 1
ATOM 1381 C C . PRO A 1 178 ? 6.442 -26.493 61.248 1.00 39.16 178 PRO A C 1
ATOM 1383 O O . PRO A 1 178 ? 6.776 -27.672 61.291 1.00 39.16 178 PRO A O 1
ATOM 1386 N N . GLU A 1 179 ? 7.311 -25.496 61.426 1.00 30.16 179 GLU A N 1
ATOM 1387 C CA . GLU A 1 179 ? 8.684 -25.735 61.882 1.00 30.16 179 GLU A CA 1
ATOM 1388 C C . GLU A 1 179 ? 9.092 -24.712 62.954 1.00 30.16 179 GLU A C 1
ATOM 1390 O O . GLU A 1 179 ? 9.384 -23.545 62.715 1.00 30.16 179 GLU A O 1
ATOM 1395 N N . GLU A 1 180 ? 8.890 -25.181 64.181 1.00 31.59 180 GLU A N 1
ATOM 1396 C CA . GLU A 1 180 ? 9.710 -25.080 65.387 1.00 31.59 180 GLU A CA 1
ATOM 1397 C C . GLU A 1 180 ? 10.797 -23.981 65.527 1.00 31.59 180 GLU A C 1
ATOM 1399 O O . GLU A 1 180 ? 11.827 -23.971 64.866 1.00 31.59 180 GLU A O 1
ATOM 1404 N N . ARG A 1 181 ? 10.564 -23.122 66.536 1.00 35.16 181 ARG A N 1
ATOM 1405 C CA . ARG A 1 181 ? 11.503 -22.495 67.497 1.00 35.16 181 ARG A CA 1
ATOM 1406 C C . ARG A 1 181 ? 12.963 -22.244 67.068 1.00 35.16 181 ARG A C 1
ATOM 1408 O O . ARG A 1 181 ? 13.771 -23.168 67.055 1.00 35.16 181 ARG A O 1
ATOM 1415 N N . ARG A 1 182 ? 13.372 -20.968 67.147 1.00 30.69 182 ARG A N 1
ATOM 1416 C CA . ARG A 1 182 ? 14.454 -20.532 68.062 1.00 30.69 182 ARG A CA 1
ATOM 1417 C C . ARG A 1 182 ? 14.439 -19.023 68.332 1.00 30.69 182 ARG A C 1
ATOM 1419 O O . ARG A 1 182 ? 14.162 -18.216 67.456 1.00 30.69 182 ARG A O 1
ATOM 1426 N N . SER A 1 183 ? 14.709 -18.719 69.593 1.00 39.38 183 SER A N 1
ATOM 1427 C CA . SER A 1 183 ? 14.809 -17.434 70.282 1.00 39.38 183 SER A CA 1
ATOM 1428 C C . SER A 1 183 ? 16.158 -16.734 70.076 1.00 39.38 183 SER A C 1
ATOM 1430 O O . SER A 1 183 ? 17.160 -17.418 69.865 1.00 39.38 183 SER A O 1
ATOM 1432 N N . ASN A 1 184 ? 16.154 -15.399 70.200 1.00 33.62 184 ASN A N 1
ATOM 1433 C CA . ASN A 1 184 ? 17.081 -14.517 70.952 1.00 33.62 184 ASN A CA 1
ATOM 1434 C C . ASN A 1 184 ? 16.908 -13.085 70.393 1.00 33.62 184 ASN A C 1
ATOM 1436 O O . ASN A 1 184 ? 17.029 -12.889 69.188 1.00 33.62 184 ASN A O 1
ATOM 1440 N N . ASP A 1 185 ? 16.335 -12.136 71.137 1.00 39.44 185 ASP A N 1
ATOM 1441 C CA . ASP A 1 185 ? 16.979 -11.244 72.129 1.00 39.44 185 ASP A CA 1
ATOM 1442 C C . ASP A 1 185 ? 18.249 -10.540 71.622 1.00 39.44 185 ASP A C 1
ATOM 1444 O O . ASP A 1 185 ? 19.263 -11.198 71.388 1.00 39.44 185 ASP A O 1
ATOM 1448 N N . SER A 1 186 ? 18.158 -9.211 71.434 1.00 37.38 186 SER A N 1
ATOM 1449 C CA . SER A 1 186 ? 18.884 -8.195 72.228 1.00 37.38 186 SER A CA 1
ATOM 1450 C C . SER A 1 186 ? 19.031 -6.832 71.518 1.00 37.38 186 SER A C 1
ATOM 1452 O O . SER A 1 186 ? 19.615 -6.738 70.443 1.00 37.38 186 SER A O 1
ATOM 1454 N N . ASP A 1 187 ? 18.547 -5.804 72.222 1.00 35.50 187 ASP A N 1
ATOM 1455 C CA . ASP A 1 187 ? 19.184 -4.505 72.514 1.00 35.50 187 ASP A CA 1
ATOM 1456 C C . ASP A 1 187 ? 19.234 -3.331 71.494 1.00 35.50 187 ASP A C 1
ATOM 1458 O O . ASP A 1 187 ? 19.843 -3.364 70.428 1.00 35.50 187 ASP A O 1
ATOM 1462 N N . GLU A 1 188 ? 18.592 -2.242 71.949 1.00 45.88 188 GLU A N 1
ATOM 1463 C CA . GLU A 1 188 ? 18.746 -0.789 71.688 1.00 45.88 188 GLU A CA 1
ATOM 1464 C C . GLU A 1 188 ? 20.197 -0.265 71.948 1.00 45.88 188 GLU A C 1
ATOM 1466 O O . GLU A 1 188 ? 21.026 -1.072 72.369 1.00 45.88 188 GLU A O 1
ATOM 1471 N N . PRO A 1 189 ? 20.556 1.053 71.865 1.00 55.22 189 PRO A N 1
ATOM 1472 C CA . PRO A 1 189 ? 19.806 2.267 71.480 1.00 55.22 189 PRO A CA 1
ATOM 1473 C C . PRO A 1 189 ? 20.570 3.297 70.587 1.00 55.22 189 PRO A C 1
ATOM 1475 O O . PRO A 1 189 ? 21.720 3.124 70.201 1.00 55.22 189 PRO A O 1
ATOM 1478 N N . SER A 1 190 ? 19.851 4.391 70.291 1.00 44.62 190 SER A N 1
ATOM 1479 C CA . SER A 1 190 ? 20.206 5.770 69.875 1.00 44.62 190 SER A CA 1
ATOM 1480 C C . SER A 1 190 ? 21.662 6.195 69.595 1.00 44.62 190 SER A C 1
ATOM 1482 O O . SER A 1 190 ? 22.521 5.994 70.443 1.00 44.62 190 SER A O 1
ATOM 1484 N N . GLU A 1 191 ? 21.860 7.057 68.580 1.00 38.47 191 GLU A N 1
ATOM 1485 C CA . GLU A 1 191 ? 22.459 8.394 68.786 1.00 38.47 191 GLU A CA 1
ATOM 1486 C C . GLU A 1 191 ? 22.306 9.374 67.600 1.00 38.47 191 GLU A C 1
ATOM 1488 O O . GLU A 1 191 ? 21.988 9.013 66.469 1.00 38.47 191 GLU A O 1
ATOM 1493 N N . LYS A 1 192 ? 22.465 10.655 67.948 1.00 41.50 192 LYS A N 1
ATOM 1494 C CA . LYS A 1 192 ? 22.279 11.905 67.195 1.00 41.50 192 LYS A CA 1
ATOM 1495 C C . LYS A 1 192 ? 23.415 12.185 66.193 1.00 41.50 192 LYS A C 1
ATOM 1497 O O . LYS A 1 192 ? 24.528 11.728 66.405 1.00 41.50 192 LYS A O 1
ATOM 1502 N N . GLY A 1 193 ? 23.200 13.136 65.270 1.00 34.84 193 GLY A N 1
ATOM 1503 C CA . GLY A 1 193 ? 24.265 14.095 64.912 1.00 34.84 193 GLY A CA 1
ATOM 1504 C C . GLY A 1 193 ? 24.385 14.563 63.453 1.00 34.84 193 GLY A C 1
ATOM 1505 O O . GLY A 1 193 ? 24.889 13.839 62.612 1.00 34.84 193 GLY A O 1
ATOM 1506 N N . SER A 1 194 ? 24.034 15.838 63.235 1.00 40.75 194 SER A N 1
ATOM 1507 C CA . SER A 1 194 ? 24.814 16.891 62.543 1.00 40.75 194 SER A CA 1
ATOM 1508 C C . SER A 1 194 ? 25.210 16.828 61.045 1.00 40.75 194 SER A C 1
ATOM 1510 O O . SER A 1 194 ? 26.093 16.090 60.636 1.00 40.75 194 SER A O 1
ATOM 1512 N N . SER A 1 195 ? 24.626 17.774 60.289 1.00 44.62 195 SER A N 1
ATOM 1513 C CA . SER A 1 195 ? 25.239 18.849 59.460 1.00 44.62 195 SER A CA 1
ATOM 1514 C C . SER A 1 195 ? 26.499 18.628 58.594 1.00 44.62 195 SER A C 1
ATOM 1516 O O . SER A 1 195 ? 27.570 18.350 59.127 1.00 44.62 195 SER A O 1
ATOM 1518 N N . SER A 1 196 ? 26.401 18.995 57.306 1.00 40.75 196 SER A N 1
ATOM 1519 C CA . SER A 1 196 ? 27.297 19.853 56.465 1.00 40.75 196 SER A CA 1
ATOM 1520 C C . SER A 1 196 ? 26.928 19.589 54.985 1.00 40.75 196 SER A C 1
ATOM 1522 O O . SER A 1 196 ? 26.727 18.439 54.620 1.00 40.75 196 SER A O 1
ATOM 1524 N N . ASP A 1 197 ? 26.545 20.532 54.120 1.00 40.78 197 ASP A N 1
ATOM 1525 C CA . ASP A 1 197 ? 27.122 21.804 53.643 1.00 40.78 197 ASP A CA 1
ATOM 1526 C C . ASP A 1 197 ? 28.274 21.616 52.630 1.00 40.78 197 ASP A C 1
ATOM 1528 O O . ASP A 1 197 ? 29.320 21.082 52.989 1.00 40.78 197 ASP A O 1
ATOM 1532 N N . SER A 1 198 ? 28.025 22.001 51.365 1.00 46.19 198 SER A N 1
ATOM 1533 C CA . SER A 1 198 ? 28.926 22.218 50.197 1.00 46.19 198 SER A CA 1
ATOM 1534 C C . SER A 1 198 ? 28.028 22.310 48.941 1.00 46.19 198 SER A C 1
ATOM 1536 O O . SER A 1 198 ? 27.268 21.382 48.691 1.00 46.19 198 SER A O 1
ATOM 1538 N N . GLY A 1 199 ? 27.973 23.347 48.100 1.00 35.28 199 GLY A N 1
ATOM 1539 C CA . GLY A 1 199 ? 28.910 24.431 47.802 1.00 35.28 199 GLY A CA 1
ATOM 1540 C C . GLY A 1 199 ? 29.377 24.336 46.333 1.00 35.28 199 GLY A C 1
ATOM 1541 O O . GLY A 1 199 ? 29.843 23.274 45.936 1.00 35.28 199 GLY A O 1
ATOM 1542 N N . SER A 1 200 ? 29.306 25.458 45.590 1.00 43.62 200 SER A N 1
ATOM 1543 C CA . SER A 1 200 ? 29.837 25.752 44.228 1.00 43.62 200 SER A CA 1
ATOM 1544 C C . SER A 1 200 ? 28.899 25.460 43.034 1.00 43.62 200 SER A C 1
ATOM 1546 O O . SER A 1 200 ? 28.530 24.313 42.815 1.00 43.62 200 SER A O 1
ATOM 1548 N N . GLU A 1 201 ? 28.352 26.435 42.282 1.00 40.31 201 GLU A N 1
ATOM 1549 C CA . GLU A 1 201 ? 28.960 27.526 41.460 1.00 40.31 201 GLU A CA 1
ATOM 1550 C C . GLU A 1 201 ? 29.874 27.012 40.334 1.00 40.31 201 GLU A C 1
ATOM 1552 O O . GLU A 1 201 ? 30.600 26.052 40.564 1.00 40.31 201 GLU A O 1
ATOM 1557 N N . SER A 1 202 ? 30.035 27.605 39.144 1.00 43.91 202 SER A N 1
ATOM 1558 C CA . SER A 1 202 ? 29.336 28.574 38.272 1.00 43.91 202 SER A CA 1
ATOM 1559 C C . SER A 1 202 ? 30.304 28.757 37.087 1.00 43.91 202 SER A C 1
ATOM 1561 O O . SER A 1 202 ? 31.419 29.181 37.346 1.00 43.91 202 SER A O 1
ATOM 1563 N N . GLU A 1 203 ? 29.945 28.521 35.821 1.00 41.47 203 GLU A N 1
ATOM 1564 C CA . GLU A 1 203 ? 30.770 28.923 34.650 1.00 41.47 203 GLU A CA 1
ATOM 1565 C C . GLU A 1 203 ? 29.825 29.184 33.463 1.00 41.47 203 GLU A C 1
ATOM 1567 O O . GLU A 1 203 ? 29.120 28.284 33.020 1.00 41.47 203 GLU A O 1
ATOM 1572 N N . SER A 1 204 ? 29.487 30.427 33.114 1.00 43.09 204 SER A N 1
ATOM 1573 C CA . SER A 1 204 ? 30.257 31.551 32.551 1.00 43.09 204 SER A CA 1
ATOM 1574 C C . SER A 1 204 ? 30.439 31.473 31.025 1.00 43.09 204 SER A C 1
ATOM 1576 O O . SER A 1 204 ? 31.018 30.565 30.440 1.00 43.09 204 SER A O 1
ATOM 1578 N N . SER A 1 205 ? 29.833 32.470 30.390 1.00 45.91 205 SER A N 1
ATOM 1579 C CA . SER A 1 205 ? 29.863 32.842 28.984 1.00 45.91 205 SER A CA 1
ATOM 1580 C C . SER A 1 205 ? 31.110 33.665 28.669 1.00 45.91 205 SER A C 1
ATOM 1582 O O . SER A 1 205 ? 31.393 34.604 29.412 1.00 45.91 205 SER A O 1
ATOM 1584 N N . HIS A 1 206 ? 31.765 33.436 27.527 1.00 43.84 206 HIS A N 1
ATOM 1585 C CA . HIS A 1 206 ? 32.587 34.479 26.911 1.00 43.84 206 HIS A CA 1
ATOM 1586 C C . HIS A 1 206 ? 32.677 34.361 25.384 1.00 43.84 206 HIS A C 1
ATOM 1588 O O . HIS A 1 206 ? 32.799 33.283 24.809 1.00 43.84 206 HIS A O 1
ATOM 1594 N N . THR A 1 207 ? 32.569 35.529 24.764 1.00 42.88 207 THR A N 1
ATOM 1595 C CA . THR A 1 207 ? 32.520 35.868 23.339 1.00 42.88 207 THR A CA 1
ATOM 1596 C C . THR A 1 207 ? 33.889 36.274 22.775 1.00 42.88 207 THR A C 1
ATOM 1598 O O . THR A 1 207 ? 34.649 36.922 23.488 1.00 42.88 207 THR A O 1
ATOM 1601 N N . LEU A 1 208 ? 34.064 36.001 21.468 1.00 48.47 208 LEU A N 1
ATOM 1602 C CA . LEU A 1 208 ? 34.813 36.728 20.413 1.00 48.47 208 LEU A CA 1
ATOM 1603 C C . LEU A 1 208 ? 36.339 36.938 20.535 1.00 48.47 208 LEU A C 1
ATOM 1605 O O . LEU A 1 208 ? 36.788 37.639 21.433 1.00 48.47 208 LEU A O 1
ATOM 1609 N N . HIS A 1 209 ? 37.094 36.490 19.515 1.00 39.66 209 HIS A N 1
ATOM 1610 C CA . HIS A 1 209 ? 37.865 37.380 18.621 1.00 39.66 209 HIS A CA 1
ATOM 1611 C C . HIS A 1 209 ? 38.479 36.643 17.408 1.00 39.66 209 HIS A C 1
ATOM 1613 O O . HIS A 1 209 ? 38.904 35.496 17.530 1.00 39.66 209 HIS A O 1
ATOM 1619 N N . ASP A 1 210 ? 38.494 37.344 16.270 1.00 45.56 210 ASP A N 1
ATOM 1620 C CA . ASP A 1 210 ? 39.101 37.009 14.973 1.00 45.56 210 ASP A CA 1
ATOM 1621 C C . ASP A 1 210 ? 40.624 37.280 14.895 1.00 45.56 210 ASP A C 1
ATOM 1623 O O . ASP A 1 210 ? 41.167 38.021 15.715 1.00 45.56 210 ASP A O 1
ATOM 1627 N N . ASP A 1 211 ? 41.205 36.735 13.812 1.00 44.72 211 ASP A N 1
ATOM 1628 C CA . ASP A 1 211 ? 42.459 37.060 13.099 1.00 44.72 211 ASP A CA 1
ATOM 1629 C C . ASP A 1 211 ? 43.817 36.618 13.693 1.00 44.72 211 ASP A C 1
ATOM 1631 O O . ASP A 1 211 ? 44.182 36.967 14.809 1.00 44.72 211 ASP A O 1
ATOM 1635 N N . GLU A 1 212 ? 44.603 35.841 12.924 1.00 43.34 212 GLU A N 1
ATOM 1636 C CA . GLU A 1 212 ? 45.813 36.307 12.201 1.00 43.34 212 GLU A CA 1
ATOM 1637 C C . GLU A 1 212 ? 46.666 35.126 11.648 1.00 43.34 212 GLU A C 1
ATOM 1639 O O . GLU A 1 212 ? 46.559 33.967 12.047 1.00 43.34 212 GLU A O 1
ATOM 1644 N N . GLU A 1 213 ? 47.466 35.470 10.645 1.00 42.53 213 GLU A N 1
ATOM 1645 C CA . GLU A 1 213 ? 48.237 34.740 9.637 1.00 42.53 213 GLU A CA 1
ATOM 1646 C C . GLU A 1 213 ? 49.368 33.754 10.044 1.00 42.53 213 GLU A C 1
ATOM 1648 O O . GLU A 1 213 ? 50.050 33.893 11.051 1.00 42.53 213 GLU A O 1
ATOM 1653 N N . LEU A 1 214 ? 49.646 32.854 9.078 1.00 46.12 214 LEU A N 1
ATOM 1654 C CA . LEU A 1 214 ? 50.948 32.316 8.616 1.00 46.12 214 LEU A CA 1
ATOM 1655 C C . LEU A 1 214 ? 51.879 31.551 9.586 1.00 46.12 214 LEU A C 1
ATOM 1657 O O . LEU A 1 214 ? 52.583 32.139 10.400 1.00 46.12 214 LEU A O 1
ATOM 1661 N N . SER A 1 215 ? 52.104 30.255 9.296 1.00 40.31 215 SER A N 1
ATOM 1662 C CA . SER A 1 215 ? 53.412 29.704 8.844 1.00 40.31 215 SER A CA 1
ATOM 1663 C C . SER A 1 215 ? 53.405 28.160 8.699 1.00 40.31 215 SER A C 1
ATOM 1665 O O . SER A 1 215 ? 52.598 27.496 9.349 1.00 40.31 215 SER A O 1
ATOM 1667 N N . PRO A 1 216 ? 54.274 27.558 7.850 1.00 57.94 216 PRO A N 1
ATOM 1668 C CA . PRO A 1 216 ? 54.159 26.160 7.418 1.00 57.94 216 PRO A CA 1
ATOM 1669 C C . PRO A 1 216 ? 55.147 25.163 8.069 1.00 57.94 216 PRO A C 1
ATOM 1671 O O . PRO A 1 216 ? 56.296 25.501 8.326 1.00 57.94 216 PRO A O 1
ATOM 1674 N N . SER A 1 217 ? 54.710 23.888 8.112 1.00 42.41 217 SER A N 1
ATOM 1675 C CA . SER A 1 217 ? 55.487 22.620 8.183 1.00 42.41 217 SER A CA 1
ATOM 1676 C C . SER A 1 217 ? 56.287 22.322 9.473 1.00 42.41 217 SER A C 1
ATOM 1678 O O . SER A 1 217 ? 56.855 23.238 10.055 1.00 42.41 217 SER A O 1
ATOM 1680 N N . PRO A 1 218 ? 56.381 21.043 9.930 1.00 51.28 218 PRO A N 1
ATOM 1681 C CA . PRO A 1 218 ? 57.016 19.988 9.125 1.00 51.28 218 PRO A CA 1
ATOM 1682 C C . PRO A 1 218 ? 56.483 18.536 9.263 1.00 51.28 218 PRO A C 1
ATOM 1684 O O . PRO A 1 218 ? 55.997 18.097 10.299 1.00 51.28 218 PRO A O 1
ATOM 1687 N N . SER A 1 219 ? 56.648 17.793 8.161 1.00 41.06 219 SER A N 1
ATOM 1688 C CA . SER A 1 219 ? 56.930 16.346 8.033 1.00 41.06 219 SER A CA 1
ATOM 1689 C C . SER A 1 219 ? 56.411 15.368 9.104 1.00 41.06 219 SER A C 1
ATOM 1691 O O . SER A 1 219 ? 56.988 15.253 10.186 1.00 41.06 219 SER A O 1
ATOM 1693 N N . GLN A 1 220 ? 55.447 14.522 8.714 1.00 39.09 220 GLN A N 1
ATOM 1694 C CA . GLN A 1 220 ? 55.140 13.255 9.389 1.00 39.09 220 GLN A CA 1
ATOM 1695 C C . GLN A 1 220 ? 55.579 12.029 8.555 1.00 39.09 220 GLN A C 1
ATOM 1697 O O . GLN A 1 220 ? 55.527 12.078 7.324 1.00 39.09 220 GLN A O 1
ATOM 1702 N N . PRO A 1 221 ? 56.025 10.941 9.217 1.00 51.88 221 PRO A N 1
ATOM 1703 C CA . PRO A 1 221 ? 56.682 9.796 8.595 1.00 51.88 221 PRO A CA 1
ATOM 1704 C C . PRO A 1 221 ? 55.719 8.723 8.057 1.00 51.88 221 PRO A C 1
ATOM 1706 O O . PRO A 1 221 ? 54.541 8.653 8.398 1.00 51.88 221 PRO A O 1
ATOM 1709 N N . SER A 1 222 ? 56.295 7.863 7.219 1.00 45.69 222 SER A N 1
ATOM 1710 C CA . SER A 1 222 ? 55.722 6.719 6.507 1.00 45.69 222 SER A CA 1
ATOM 1711 C C . SER A 1 222 ? 54.853 5.781 7.355 1.00 45.69 222 SER A C 1
ATOM 1713 O O . SER A 1 222 ? 55.282 5.274 8.391 1.00 45.69 222 SER A O 1
ATOM 1715 N N . SER A 1 223 ? 53.659 5.491 6.830 1.00 40.78 223 SER A N 1
ATOM 1716 C CA . SER A 1 223 ? 52.701 4.509 7.346 1.00 40.78 223 SER A CA 1
ATOM 1717 C C . SER A 1 223 ? 53.152 3.069 7.037 1.00 40.78 223 SER A C 1
ATOM 1719 O O . SER A 1 223 ? 53.539 2.803 5.897 1.00 40.78 223 SER A O 1
ATOM 1721 N N . PRO A 1 224 ? 53.105 2.132 8.003 1.00 52.56 224 PRO A N 1
ATOM 1722 C CA . PRO A 1 224 ? 53.419 0.732 7.757 1.00 52.56 224 PRO A CA 1
ATOM 1723 C C . PRO A 1 224 ? 52.206 -0.056 7.239 1.00 52.56 224 PRO A C 1
ATOM 1725 O O . PRO A 1 224 ? 51.075 0.095 7.706 1.00 52.56 224 PRO A O 1
ATOM 1728 N N . GLU A 1 225 ? 52.499 -0.952 6.296 1.00 49.53 225 GLU A N 1
ATOM 1729 C CA . GLU A 1 225 ? 51.673 -2.072 5.842 1.00 49.53 225 GLU A CA 1
ATOM 1730 C C . GLU A 1 225 ? 50.910 -2.749 6.989 1.00 49.53 225 GLU A C 1
ATOM 1732 O O . GLU A 1 225 ? 51.498 -3.325 7.906 1.00 49.53 225 GLU A O 1
ATOM 1737 N N . SER A 1 226 ? 49.578 -2.760 6.898 1.00 40.84 226 SER A N 1
ATOM 1738 C CA . SER A 1 226 ? 48.735 -3.617 7.730 1.00 40.84 226 SER A CA 1
ATOM 1739 C C . SER A 1 226 ? 47.962 -4.607 6.857 1.00 40.84 226 SER A C 1
ATOM 1741 O O . SER A 1 226 ? 46.917 -4.323 6.275 1.00 40.84 226 SER A O 1
ATOM 1743 N N . GLY A 1 227 ? 48.504 -5.823 6.773 1.00 51.72 227 GLY A N 1
ATOM 1744 C CA . GLY A 1 227 ? 47.809 -6.989 6.247 1.00 51.72 227 GLY A CA 1
ATOM 1745 C C . GLY A 1 227 ? 46.665 -7.397 7.176 1.00 51.72 227 GLY A C 1
ATOM 1746 O O . GLY A 1 227 ? 46.875 -8.044 8.201 1.00 51.72 227 GLY A O 1
ATOM 1747 N N . LEU A 1 228 ? 45.429 -7.055 6.807 1.00 38.66 228 LEU A N 1
ATOM 1748 C CA . LEU A 1 228 ? 44.230 -7.497 7.520 1.00 38.66 228 LEU A CA 1
ATOM 1749 C C . LEU A 1 228 ? 43.677 -8.793 6.918 1.00 38.66 228 LEU A C 1
ATOM 1751 O O . LEU A 1 228 ? 42.895 -8.825 5.967 1.00 38.66 228 LEU A O 1
ATOM 1755 N N . ARG A 1 229 ? 44.079 -9.894 7.555 1.00 43.66 229 ARG A N 1
ATOM 1756 C CA . ARG A 1 229 ? 43.548 -11.251 7.400 1.00 43.66 229 ARG A CA 1
ATOM 1757 C C . ARG A 1 229 ? 42.048 -11.257 7.761 1.00 43.66 229 ARG A C 1
ATOM 1759 O O . ARG A 1 229 ? 41.675 -11.180 8.931 1.00 43.66 229 ARG A O 1
ATOM 1766 N N . LYS A 1 230 ? 41.170 -11.355 6.754 1.00 43.62 230 LYS A N 1
ATOM 1767 C CA . LYS A 1 230 ? 39.703 -11.473 6.903 1.00 43.62 230 LYS A CA 1
ATOM 1768 C C . LYS A 1 230 ? 39.325 -12.706 7.741 1.00 43.62 230 LYS A C 1
ATOM 1770 O O . LYS A 1 230 ? 39.275 -13.829 7.244 1.00 43.62 230 LYS A O 1
ATOM 1775 N N . ARG A 1 231 ? 38.990 -12.497 9.018 1.00 43.03 231 ARG A N 1
ATOM 1776 C CA . ARG A 1 231 ? 38.401 -13.517 9.901 1.00 43.03 231 ARG A CA 1
ATOM 1777 C C . ARG A 1 231 ? 36.893 -13.611 9.633 1.00 43.03 231 ARG A C 1
ATOM 1779 O O . ARG A 1 231 ? 36.102 -12.822 10.143 1.00 43.03 231 ARG A O 1
ATOM 1786 N N . ARG A 1 232 ? 36.494 -14.582 8.808 1.00 44.31 232 ARG A N 1
ATOM 1787 C CA . ARG A 1 232 ? 35.095 -14.905 8.471 1.00 44.31 232 ARG A CA 1
ATOM 1788 C C . ARG A 1 232 ? 34.362 -15.418 9.723 1.00 44.31 232 ARG A C 1
ATOM 1790 O O . ARG A 1 232 ? 34.497 -16.580 10.094 1.00 44.31 232 ARG A O 1
ATOM 1797 N N . ARG A 1 233 ? 33.595 -14.556 10.403 1.00 43.25 233 ARG A N 1
ATOM 1798 C CA . ARG A 1 233 ? 32.669 -14.965 11.477 1.00 43.25 233 ARG A CA 1
ATOM 1799 C C . ARG A 1 233 ? 31.429 -15.614 10.856 1.00 43.25 233 ARG A C 1
ATOM 1801 O O . ARG A 1 233 ? 30.531 -14.932 10.375 1.00 43.25 233 ARG A O 1
ATOM 1808 N N . VAL A 1 234 ? 31.395 -16.944 10.875 1.00 43.84 234 VAL A N 1
ATOM 1809 C CA . VAL A 1 234 ? 30.214 -17.758 10.560 1.00 43.84 234 VAL A CA 1
ATOM 1810 C C . VAL A 1 234 ? 29.215 -17.626 11.716 1.00 43.84 234 VAL A C 1
ATOM 1812 O O . VAL A 1 234 ? 29.491 -18.055 12.836 1.00 43.84 234 VAL A O 1
ATOM 1815 N N . ARG A 1 235 ? 28.059 -16.999 11.461 1.00 47.25 235 ARG A N 1
ATOM 1816 C CA . ARG A 1 235 ? 26.928 -16.954 12.401 1.00 47.25 235 ARG A CA 1
ATOM 1817 C C . ARG A 1 235 ? 26.315 -18.354 12.508 1.00 47.25 235 ARG A C 1
ATOM 1819 O O . ARG A 1 235 ? 25.725 -18.845 11.550 1.00 47.25 235 ARG A O 1
ATOM 1826 N N . ARG A 1 236 ? 26.450 -18.974 13.683 1.00 37.62 236 ARG A N 1
ATOM 1827 C CA . ARG A 1 236 ? 25.728 -20.192 14.073 1.00 37.62 236 ARG A CA 1
ATOM 1828 C C . ARG A 1 236 ? 24.229 -19.881 14.118 1.00 37.62 236 ARG A C 1
ATOM 1830 O O . ARG A 1 236 ? 23.809 -19.004 14.871 1.00 37.62 236 ARG A O 1
ATOM 1837 N N . ARG A 1 237 ? 23.434 -20.579 13.302 1.00 42.41 237 ARG A N 1
ATOM 1838 C CA . ARG A 1 237 ? 21.985 -20.682 13.506 1.00 42.41 237 ARG A CA 1
ATOM 1839 C C . ARG A 1 237 ? 21.762 -21.587 14.715 1.00 42.41 237 ARG A C 1
ATOM 1841 O O . ARG A 1 237 ? 22.321 -22.676 14.775 1.00 42.41 237 ARG A O 1
ATOM 1848 N N . ILE A 1 238 ? 20.989 -21.099 15.677 1.00 41.22 238 ILE A N 1
ATOM 1849 C CA . ILE A 1 238 ? 20.511 -21.876 16.818 1.00 41.22 238 ILE A CA 1
ATOM 1850 C C . ILE A 1 238 ? 19.395 -22.774 16.279 1.00 41.22 238 ILE A C 1
ATOM 1852 O O . ILE A 1 238 ? 18.298 -22.302 15.986 1.00 41.22 238 ILE A O 1
ATOM 1856 N N . THR A 1 239 ? 19.724 -24.045 16.070 1.00 46.22 239 THR A N 1
ATOM 1857 C CA . THR A 1 239 ? 18.773 -25.116 15.769 1.00 46.22 239 THR A CA 1
ATOM 1858 C C . THR A 1 239 ? 18.198 -25.597 17.098 1.00 46.22 239 THR A C 1
ATOM 1860 O O . THR A 1 239 ? 18.951 -25.928 18.011 1.00 46.22 239 THR A O 1
ATOM 1863 N N . GLY A 1 240 ? 16.873 -25.545 17.229 1.00 46.22 240 GLY A N 1
ATOM 1864 C CA . GLY A 1 240 ? 16.155 -25.978 18.424 1.00 46.22 240 GLY A CA 1
ATOM 1865 C C . GLY A 1 240 ? 16.221 -27.490 18.636 1.00 46.22 240 GLY A C 1
ATOM 1866 O O . GLY A 1 240 ? 16.391 -28.253 17.689 1.00 46.22 240 GLY A O 1
ATOM 1867 N N . TYR A 1 241 ? 16.086 -27.870 19.903 1.00 36.72 241 TYR A N 1
ATOM 1868 C CA . TYR A 1 241 ? 16.083 -29.225 20.444 1.00 36.72 241 TYR A CA 1
ATOM 1869 C C . TYR A 1 241 ? 15.195 -30.196 19.649 1.00 36.72 241 TYR A C 1
ATOM 1871 O O . TYR A 1 241 ? 13.988 -29.984 19.534 1.00 36.72 241 TYR A O 1
ATOM 1879 N N . ALA A 1 242 ? 15.801 -31.277 19.156 1.00 35.09 242 ALA A N 1
ATOM 1880 C CA . ALA A 1 242 ? 15.117 -32.502 18.764 1.00 35.09 242 ALA A CA 1
ATOM 1881 C C . ALA A 1 242 ? 15.460 -33.567 19.812 1.00 35.09 242 ALA A C 1
ATOM 1883 O O . ALA A 1 242 ? 16.632 -33.760 20.130 1.00 35.09 242 ALA A O 1
ATOM 1884 N N . CYS A 1 243 ? 14.428 -34.184 20.386 1.00 39.31 243 CYS A N 1
ATOM 1885 C CA . CYS A 1 243 ? 14.560 -35.347 21.251 1.00 39.31 243 CYS A CA 1
ATOM 1886 C C . CYS A 1 243 ? 15.083 -36.534 20.440 1.00 39.31 243 CYS A C 1
ATOM 1888 O O . CYS A 1 243 ? 14.559 -36.824 19.363 1.00 39.31 243 CYS A O 1
ATOM 1890 N N . ASP A 1 244 ? 16.090 -37.201 20.994 1.00 34.09 244 ASP A N 1
ATOM 1891 C CA . ASP A 1 244 ? 16.662 -38.443 20.495 1.00 34.09 244 ASP A CA 1
ATOM 1892 C C . ASP A 1 244 ? 15.602 -39.549 20.399 1.00 34.09 244 ASP A C 1
ATOM 1894 O O . ASP A 1 244 ? 14.831 -39.797 21.329 1.00 34.09 244 ASP A O 1
ATOM 1898 N N . SER A 1 245 ? 15.583 -40.233 19.260 1.00 41.16 245 SER A N 1
ATOM 1899 C CA . SER A 1 245 ? 15.052 -41.587 19.116 1.00 41.16 245 SER A CA 1
ATOM 1900 C C . SER A 1 245 ? 15.845 -42.276 18.007 1.00 41.16 245 SER A C 1
ATOM 1902 O O . SER A 1 245 ? 15.606 -42.060 16.824 1.00 41.16 245 SER A O 1
ATOM 1904 N N . ASP A 1 246 ? 16.870 -42.998 18.449 1.00 44.53 246 ASP A N 1
ATOM 1905 C CA . ASP A 1 246 ? 17.390 -44.267 17.941 1.00 44.53 246 ASP A CA 1
ATOM 1906 C C . ASP A 1 246 ? 17.407 -44.510 16.418 1.00 44.53 246 ASP A C 1
ATOM 1908 O O . ASP A 1 246 ? 16.442 -44.942 15.798 1.00 44.53 246 ASP A O 1
ATOM 1912 N N . GLY A 1 247 ? 18.600 -44.303 15.852 1.00 46.44 247 GLY A N 1
ATOM 1913 C CA . GLY A 1 247 ? 19.397 -45.344 15.195 1.00 46.44 247 GLY A CA 1
ATOM 1914 C C . GLY A 1 247 ? 18.775 -46.171 14.070 1.00 46.44 247 GLY A C 1
ATOM 1915 O O . GLY A 1 247 ? 18.329 -47.281 14.326 1.00 46.44 247 GLY A O 1
ATOM 1916 N N . VAL A 1 248 ? 18.963 -45.726 12.821 1.00 41.97 248 VAL A N 1
ATOM 1917 C CA . VAL A 1 248 ? 19.294 -46.593 11.671 1.00 41.97 248 VAL A CA 1
ATOM 1918 C C . VAL A 1 248 ? 20.188 -45.799 10.704 1.00 41.97 248 VAL A C 1
ATOM 1920 O O . VAL A 1 248 ? 19.845 -44.693 10.291 1.00 41.97 248 VAL A O 1
ATOM 1923 N N . GLU A 1 249 ? 21.360 -46.348 10.378 1.00 43.06 249 GLU A N 1
ATOM 1924 C CA . GLU A 1 249 ? 22.266 -45.861 9.330 1.00 43.06 249 GLU A CA 1
ATOM 1925 C C . GLU A 1 249 ? 21.598 -45.969 7.950 1.00 43.06 249 GLU A C 1
ATOM 1927 O O . GLU A 1 249 ? 21.412 -47.074 7.445 1.00 43.06 249 GLU A O 1
ATOM 1932 N N . GLU A 1 250 ? 21.319 -44.840 7.292 1.00 39.88 250 GLU A N 1
ATOM 1933 C CA . GLU A 1 250 ? 21.022 -44.832 5.856 1.00 39.88 250 GLU A CA 1
ATOM 1934 C C . GLU A 1 250 ? 21.991 -43.937 5.075 1.00 39.88 250 GLU A C 1
ATOM 1936 O O . GLU A 1 250 ? 22.062 -42.712 5.197 1.00 39.88 250 GLU A O 1
ATOM 1941 N N . LYS A 1 251 ? 22.769 -44.645 4.260 1.00 39.12 251 LYS A N 1
ATOM 1942 C CA . LYS A 1 251 ? 23.745 -44.213 3.270 1.00 39.12 251 LYS A CA 1
ATOM 1943 C C . LYS A 1 251 ? 23.021 -43.588 2.075 1.00 39.12 251 LYS A C 1
ATOM 1945 O O . LYS A 1 251 ? 22.475 -44.308 1.245 1.00 39.12 251 LYS A O 1
ATOM 1950 N N . TRP A 1 252 ? 23.067 -42.265 1.943 1.00 40.31 252 TRP A N 1
ATOM 1951 C CA . TRP A 1 252 ? 22.534 -41.584 0.760 1.00 40.31 252 TRP A CA 1
ATOM 1952 C C . TRP A 1 252 ? 23.592 -41.491 -0.340 1.00 40.31 252 TRP A C 1
ATOM 1954 O O . TRP A 1 252 ? 24.567 -40.746 -0.250 1.00 40.31 252 TRP A O 1
ATOM 1964 N N . ILE A 1 253 ? 23.378 -42.309 -1.369 1.00 34.91 253 ILE A N 1
ATOM 1965 C CA . ILE A 1 253 ? 24.052 -42.277 -2.664 1.00 34.91 253 ILE A CA 1
ATOM 1966 C C . ILE A 1 253 ? 23.455 -41.129 -3.480 1.00 34.91 253 ILE A C 1
ATOM 1968 O O . ILE A 1 253 ? 22.240 -41.012 -3.621 1.00 34.91 253 ILE A O 1
ATOM 1972 N N . SER A 1 254 ? 24.325 -40.291 -4.031 1.00 38.66 254 SER A N 1
ATOM 1973 C CA . SER A 1 254 ? 23.999 -39.276 -5.027 1.00 38.66 254 SER A CA 1
ATOM 1974 C C . SER A 1 254 ? 23.630 -39.952 -6.352 1.00 38.66 254 SER A C 1
ATOM 1976 O O . SER A 1 254 ? 24.465 -40.642 -6.934 1.00 38.66 254 SER A O 1
ATOM 1978 N N . GLN A 1 255 ? 22.420 -39.717 -6.859 1.00 34.41 255 GLN A N 1
ATOM 1979 C CA . GLN A 1 255 ? 22.067 -39.983 -8.256 1.00 34.41 255 GLN A CA 1
ATOM 1980 C C . GLN A 1 255 ? 21.383 -38.757 -8.860 1.00 34.41 255 GLN A C 1
ATOM 1982 O O . GLN A 1 255 ? 20.259 -38.397 -8.522 1.00 34.41 255 GLN A O 1
ATOM 1987 N N . SER A 1 256 ? 22.129 -38.102 -9.742 1.00 40.91 256 SER A N 1
ATOM 1988 C CA . SER A 1 256 ? 21.625 -37.346 -10.881 1.00 40.91 256 SER A CA 1
ATOM 1989 C C . SER A 1 256 ? 21.020 -38.311 -11.901 1.00 40.91 256 SER A C 1
ATOM 1991 O O . SER A 1 256 ? 21.627 -39.352 -12.129 1.00 40.91 256 SER A O 1
ATOM 1993 N N . GLU A 1 257 ? 19.903 -37.955 -12.541 1.00 35.31 257 GLU A N 1
ATOM 1994 C CA . GLU A 1 257 ? 19.797 -37.807 -14.008 1.00 35.31 257 GLU A CA 1
ATOM 1995 C C . GLU A 1 257 ? 18.343 -37.668 -14.504 1.00 35.31 257 GLU A C 1
ATOM 1997 O O . GLU A 1 257 ? 17.432 -38.367 -14.070 1.00 35.31 257 GLU A O 1
ATOM 2002 N N . SER A 1 258 ? 18.205 -36.733 -15.453 1.00 38.00 258 SER A N 1
ATOM 2003 C CA . SER A 1 258 ? 17.311 -36.699 -16.622 1.00 38.00 258 SER A CA 1
ATOM 2004 C C . SER A 1 258 ? 15.809 -36.984 -16.470 1.00 38.00 258 SER A C 1
ATOM 2006 O O . SER A 1 258 ? 15.364 -38.132 -16.490 1.00 38.00 258 SER A O 1
ATOM 2008 N N . GLU A 1 259 ? 15.015 -35.911 -16.535 1.00 37.22 259 GLU A N 1
ATOM 2009 C CA . GLU A 1 259 ? 13.661 -35.943 -17.095 1.00 37.22 259 GLU A CA 1
ATOM 2010 C C . GLU A 1 259 ? 13.751 -36.197 -18.609 1.00 37.22 259 GLU A C 1
ATOM 2012 O O . GLU A 1 259 ? 14.401 -35.445 -19.336 1.00 37.22 259 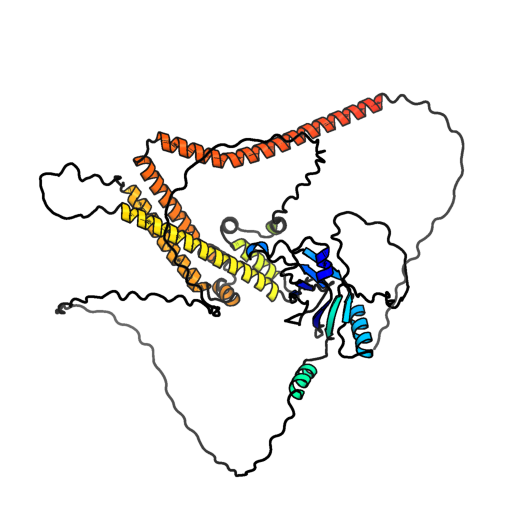GLU A O 1
ATOM 2017 N N . SER A 1 260 ? 13.118 -37.275 -19.076 1.00 41.94 260 SER A N 1
ATOM 2018 C CA . SER A 1 260 ? 12.896 -37.552 -20.496 1.00 41.94 260 SER A CA 1
ATOM 2019 C C . SER A 1 260 ? 11.398 -37.641 -20.763 1.00 41.94 260 SER A C 1
ATOM 2021 O O . SER A 1 260 ? 10.645 -38.283 -20.030 1.00 41.94 260 SER A O 1
ATOM 2023 N N . GLU A 1 261 ? 10.996 -36.930 -21.808 1.00 48.97 261 GLU A N 1
ATOM 2024 C CA . GLU A 1 261 ? 9.665 -36.865 -22.392 1.00 48.97 261 GLU A CA 1
ATOM 2025 C C . GLU A 1 261 ? 9.180 -38.259 -22.808 1.00 48.97 261 GLU A C 1
ATOM 2027 O O . GLU A 1 261 ? 9.905 -38.985 -23.491 1.00 48.97 261 GLU A O 1
ATOM 2032 N N . ARG A 1 262 ? 7.931 -38.608 -22.471 1.00 42.47 262 ARG A N 1
ATOM 2033 C CA . ARG A 1 262 ? 7.137 -39.555 -23.262 1.00 42.47 262 ARG A CA 1
ATOM 2034 C C . ARG A 1 262 ? 5.669 -39.155 -23.298 1.00 42.47 262 ARG A C 1
ATOM 2036 O O . ARG A 1 262 ? 4.983 -39.130 -22.278 1.00 42.47 262 ARG A O 1
ATOM 2043 N N . GLU A 1 263 ? 5.253 -38.858 -24.521 1.00 45.84 263 GLU A N 1
ATOM 2044 C CA . GLU A 1 263 ? 3.889 -38.841 -25.024 1.00 45.84 263 GLU A CA 1
ATOM 2045 C C . GLU A 1 263 ? 3.244 -40.241 -24.979 1.00 45.84 263 GLU A C 1
ATOM 2047 O O . GLU A 1 263 ? 3.919 -41.266 -24.851 1.00 45.84 263 GLU A O 1
ATOM 2052 N N . ASP A 1 264 ? 1.923 -40.218 -25.157 1.00 45.44 264 ASP A N 1
ATOM 2053 C CA . ASP A 1 264 ? 1.026 -41.299 -25.566 1.00 45.44 264 ASP A CA 1
ATOM 2054 C C . ASP A 1 264 ? 0.642 -42.384 -24.556 1.00 45.44 264 ASP A C 1
ATOM 2056 O O . ASP A 1 264 ? 1.363 -43.349 -24.303 1.00 45.44 264 ASP A O 1
ATOM 2060 N N . SER A 1 265 ? -0.621 -42.312 -24.113 1.00 38.25 265 SER A N 1
ATOM 2061 C CA . SER A 1 265 ? -1.517 -43.476 -24.060 1.00 38.25 265 SER A CA 1
ATOM 2062 C C . SER A 1 265 ? -3.000 -43.077 -23.922 1.00 38.25 265 SER A C 1
ATOM 2064 O O . SER A 1 265 ? -3.305 -41.970 -23.477 1.00 38.25 265 SER A O 1
ATOM 2066 N N . PRO A 1 266 ? -3.930 -43.947 -24.366 1.00 51.66 266 PRO A N 1
ATOM 2067 C CA . PRO A 1 266 ? -5.168 -43.543 -25.024 1.00 51.66 266 PRO A CA 1
ATOM 2068 C C . PRO A 1 266 ? -6.388 -43.425 -24.102 1.00 51.66 266 PRO A C 1
ATOM 2070 O O . PRO A 1 266 ? -6.479 -44.021 -23.031 1.00 51.66 266 PRO A O 1
ATOM 2073 N N . SER A 1 267 ? -7.359 -42.665 -24.606 1.00 43.94 267 SER A N 1
ATOM 2074 C CA . SER A 1 267 ? -8.702 -42.456 -24.067 1.00 43.94 267 SER A CA 1
ATOM 2075 C C . SER A 1 267 ? -9.507 -43.759 -23.929 1.00 43.94 267 SER A C 1
ATOM 2077 O O . SER A 1 267 ? -9.595 -44.521 -24.894 1.00 43.94 267 SER A O 1
ATOM 2079 N N . PRO A 1 268 ? -10.188 -43.979 -22.789 1.00 47.03 268 PRO A N 1
ATOM 2080 C CA . PRO A 1 268 ? -11.384 -44.798 -22.730 1.00 47.03 268 PRO A CA 1
ATOM 2081 C C . PRO A 1 268 ? -12.625 -43.899 -22.760 1.00 47.03 268 PRO A C 1
ATOM 2083 O O . PRO A 1 268 ? -12.800 -43.017 -21.916 1.00 47.03 268 PRO A O 1
ATOM 2086 N N . GLY A 1 269 ? -13.477 -44.138 -23.758 1.00 45.62 269 GLY A N 1
ATOM 2087 C CA . GLY A 1 269 ? -14.797 -43.535 -23.862 1.00 45.62 269 GLY A CA 1
ATOM 2088 C C . GLY A 1 269 ? -15.656 -43.863 -22.645 1.00 45.62 269 GLY A C 1
ATOM 2089 O O . GLY A 1 269 ? -15.675 -45.002 -22.180 1.00 45.62 269 GLY A O 1
ATOM 2090 N N . TYR A 1 270 ? -16.366 -42.849 -22.160 1.00 44.88 270 TYR A N 1
ATOM 2091 C CA . TYR A 1 270 ? -17.476 -43.016 -21.241 1.00 44.88 270 TYR A CA 1
ATOM 2092 C C . TYR A 1 270 ? -18.685 -42.258 -21.762 1.00 44.88 270 TYR A C 1
ATOM 2094 O O . TYR A 1 270 ? -18.583 -41.144 -22.280 1.00 44.88 270 TYR A O 1
ATOM 2102 N N . ASP A 1 271 ? -19.792 -42.974 -21.653 1.00 36.75 271 ASP A N 1
ATOM 2103 C CA . ASP A 1 271 ? -21.114 -42.703 -22.168 1.00 36.75 271 ASP A CA 1
ATOM 2104 C C . ASP A 1 271 ? -21.713 -41.370 -21.712 1.00 36.75 271 ASP A C 1
ATOM 2106 O O . ASP A 1 271 ? -21.467 -40.861 -20.617 1.00 36.75 271 ASP A O 1
ATOM 2110 N N . ASN A 1 272 ? -22.538 -40.830 -22.608 1.00 46.06 272 ASN A N 1
ATOM 2111 C CA . ASN A 1 272 ? -23.446 -39.722 -22.368 1.00 46.06 272 ASN A CA 1
ATOM 2112 C C . ASN A 1 272 ? -24.508 -40.127 -21.339 1.00 46.06 272 ASN A C 1
ATOM 2114 O O . ASN A 1 272 ? -25.496 -40.756 -21.710 1.00 46.06 272 ASN A O 1
ATOM 2118 N N . ASP A 1 273 ? -24.352 -39.676 -20.098 1.00 39.53 273 ASP A N 1
ATOM 2119 C CA . ASP A 1 273 ? -25.478 -39.510 -19.183 1.00 39.53 273 ASP A CA 1
ATOM 2120 C C . ASP A 1 273 ? -25.842 -38.022 -19.092 1.00 39.53 273 ASP A C 1
ATOM 2122 O O . ASP A 1 273 ? -25.058 -37.171 -18.661 1.00 39.53 273 ASP A O 1
ATOM 2126 N N . GLU A 1 274 ? -27.058 -37.721 -19.549 1.00 50.03 274 GLU A N 1
ATOM 2127 C CA . GLU A 1 274 ? -27.736 -36.432 -19.450 1.00 50.03 274 GLU A CA 1
ATOM 2128 C C . GLU A 1 274 ? -27.802 -35.960 -17.989 1.00 50.03 274 GLU A C 1
ATOM 2130 O O . GLU A 1 274 ? -28.659 -36.373 -17.207 1.00 50.03 274 GLU A O 1
ATOM 2135 N N . ILE A 1 275 ? -26.920 -35.030 -17.622 1.00 38.50 275 ILE A N 1
ATOM 2136 C CA . ILE A 1 275 ? -27.062 -34.238 -16.401 1.00 38.50 275 ILE A CA 1
ATOM 2137 C C . ILE A 1 275 ? -27.895 -33.000 -16.733 1.00 38.50 275 ILE A C 1
ATOM 2139 O O . ILE A 1 275 ? -27.476 -32.112 -17.474 1.00 38.50 275 ILE A O 1
ATOM 2143 N N . TYR A 1 276 ? -29.091 -32.955 -16.151 1.00 42.22 276 TYR A N 1
ATOM 2144 C CA . TYR A 1 276 ? -29.956 -31.783 -16.062 1.00 42.22 276 TYR A CA 1
ATOM 2145 C C . TYR A 1 276 ? -29.177 -30.612 -15.430 1.00 42.22 276 TYR A C 1
ATOM 2147 O O . TYR A 1 276 ? -28.949 -30.581 -14.220 1.00 42.22 276 TYR A O 1
ATOM 2155 N N . SER A 1 277 ? -28.759 -29.646 -16.246 1.00 37.50 277 SER A N 1
ATOM 2156 C CA . SER A 1 277 ? -28.168 -28.391 -15.776 1.00 37.50 277 SER A CA 1
ATOM 2157 C C . SER A 1 277 ? -29.265 -27.491 -15.199 1.00 37.50 277 SER A C 1
ATOM 2159 O O . SER A 1 277 ? -29.915 -26.740 -15.926 1.00 37.50 277 SER A O 1
ATOM 2161 N N . ASP A 1 278 ? -29.487 -27.584 -13.888 1.00 40.88 278 ASP A N 1
ATOM 2162 C CA . ASP A 1 278 ? -30.219 -26.574 -13.118 1.00 40.88 278 ASP A CA 1
ATOM 2163 C C . ASP A 1 278 ? -29.334 -25.327 -12.982 1.00 40.88 278 ASP A C 1
ATOM 2165 O O . ASP A 1 278 ? -28.451 -25.221 -12.128 1.00 40.88 278 ASP A O 1
ATOM 2169 N N . ASP A 1 279 ? -29.520 -24.413 -13.931 1.00 44.91 279 ASP A N 1
ATOM 2170 C CA . ASP A 1 279 ? -28.716 -23.217 -14.152 1.00 44.91 279 ASP A CA 1
ATOM 2171 C C . ASP A 1 279 ? -29.103 -22.103 -13.159 1.00 44.91 279 ASP A C 1
ATOM 2173 O O . ASP A 1 279 ? -29.651 -21.054 -13.509 1.00 44.91 279 ASP A O 1
ATOM 2177 N N . SER A 1 280 ? -28.832 -22.337 -11.872 1.00 38.88 280 SER A N 1
ATOM 2178 C CA . SER A 1 280 ? -28.897 -21.316 -10.823 1.00 38.88 280 SER A CA 1
ATOM 2179 C C . SER A 1 280 ? -27.499 -20.973 -10.307 1.00 38.88 280 SER A C 1
ATOM 2181 O O . SER A 1 280 ? -27.197 -21.093 -9.117 1.00 38.88 280 SER A O 1
ATOM 2183 N N . HIS A 1 281 ? -26.629 -20.500 -11.203 1.00 38.56 281 HIS A N 1
ATOM 2184 C CA . HIS A 1 281 ? -25.417 -19.774 -10.830 1.00 38.56 281 HIS A CA 1
ATOM 2185 C C . HIS A 1 281 ? -25.799 -18.435 -10.175 1.00 38.56 281 HIS A C 1
ATOM 2187 O O . HIS A 1 281 ? -25.832 -17.374 -10.800 1.00 38.56 281 HIS A O 1
ATOM 2193 N N . GLN A 1 282 ? -26.107 -18.477 -8.878 1.00 40.97 282 GLN A N 1
ATOM 2194 C CA . GLN A 1 282 ? -26.052 -17.295 -8.032 1.00 40.97 282 GLN A CA 1
ATOM 2195 C C . GLN A 1 282 ? -24.577 -16.948 -7.841 1.00 40.97 282 GLN A C 1
ATOM 2197 O O . GLN A 1 282 ? -23.899 -17.481 -6.966 1.00 40.97 282 GLN A O 1
ATOM 2202 N N . ASP A 1 283 ? -24.081 -16.059 -8.702 1.00 32.81 283 ASP A N 1
ATOM 2203 C CA . ASP A 1 283 ? -22.839 -15.327 -8.493 1.00 32.81 283 ASP A CA 1
ATOM 2204 C C . ASP A 1 283 ? -22.847 -14.759 -7.066 1.00 32.81 283 ASP A C 1
ATOM 2206 O O . ASP A 1 283 ? -23.461 -13.726 -6.780 1.00 32.81 283 ASP A O 1
ATOM 2210 N N . HIS A 1 284 ? -22.144 -15.430 -6.152 1.00 38.16 284 HIS A N 1
ATOM 2211 C CA . HIS A 1 284 ? -21.707 -14.842 -4.900 1.00 38.16 284 HIS A CA 1
ATOM 2212 C C . HIS A 1 284 ? -20.691 -13.762 -5.257 1.00 38.16 284 HIS A C 1
ATOM 2214 O O . HIS A 1 284 ? -19.478 -13.971 -5.237 1.00 38.16 284 HIS A O 1
ATOM 2220 N N . SER A 1 285 ? -21.206 -12.592 -5.638 1.00 35.19 285 SER A N 1
ATOM 2221 C CA . SER A 1 285 ? -20.417 -11.392 -5.820 1.00 35.19 285 SER A CA 1
ATOM 2222 C C . SER A 1 285 ? -19.687 -11.141 -4.509 1.00 35.19 285 SER A C 1
ATOM 2224 O O . SER A 1 285 ? -20.287 -10.680 -3.537 1.00 35.19 285 SER A O 1
ATOM 2226 N N . ILE A 1 286 ? -18.399 -11.482 -4.496 1.00 39.62 286 ILE A N 1
ATOM 2227 C CA . ILE A 1 286 ? -17.405 -11.037 -3.529 1.00 39.62 286 ILE A CA 1
ATOM 2228 C C . ILE A 1 286 ? -17.707 -9.565 -3.280 1.00 39.62 286 ILE A C 1
ATOM 2230 O O . ILE A 1 286 ? -17.502 -8.724 -4.163 1.00 39.62 286 ILE A O 1
ATOM 2234 N N . SER A 1 287 ? -18.279 -9.261 -2.115 1.00 38.25 287 SER A N 1
ATOM 2235 C CA . SER A 1 287 ? -18.546 -7.894 -1.710 1.00 38.25 287 SER A CA 1
ATOM 2236 C C . SER A 1 287 ? -17.184 -7.232 -1.587 1.00 38.25 287 SER A C 1
ATOM 2238 O O . SER A 1 287 ? -16.481 -7.399 -0.589 1.00 38.25 287 SER A O 1
ATOM 2240 N N . LYS A 1 288 ? -16.771 -6.534 -2.650 1.00 37.56 288 LYS A N 1
ATOM 2241 C CA . LYS A 1 288 ? -15.652 -5.600 -2.599 1.00 37.56 288 LYS A CA 1
ATOM 2242 C C . LYS A 1 288 ? -15.864 -4.760 -1.343 1.00 37.56 288 LYS A C 1
ATOM 2244 O O . LYS A 1 288 ? -17.007 -4.343 -1.147 1.00 37.56 288 LYS A O 1
ATOM 2249 N N . PRO A 1 289 ? -14.837 -4.538 -0.503 1.00 43.56 289 PRO A N 1
ATOM 2250 C CA . PRO A 1 289 ? -14.973 -3.664 0.651 1.00 43.56 289 PRO A CA 1
ATOM 2251 C C . PRO A 1 289 ? -15.599 -2.368 0.151 1.00 43.56 289 PRO A C 1
ATOM 2253 O O . PRO A 1 289 ? -15.022 -1.659 -0.675 1.00 43.56 289 PRO A O 1
ATOM 2256 N N . THR A 1 290 ? -16.854 -2.152 0.528 1.00 41.12 290 THR A N 1
ATOM 2257 C CA . THR A 1 290 ? -17.633 -1.020 0.064 1.00 41.12 290 THR A CA 1
ATOM 2258 C C . THR A 1 290 ? -17.064 0.186 0.778 1.00 41.12 290 THR A C 1
ATOM 2260 O O . THR A 1 290 ? -17.472 0.520 1.886 1.00 41.12 290 THR A O 1
ATOM 2263 N N . TRP A 1 291 ? -16.130 0.860 0.114 1.00 51.84 291 TRP A N 1
ATOM 2264 C CA . TRP A 1 291 ? -15.677 2.210 0.435 1.00 51.84 291 TRP A CA 1
ATOM 2265 C C . TRP A 1 291 ? -16.815 3.248 0.352 1.00 51.84 291 TRP A C 1
ATOM 2267 O O . TRP A 1 291 ? -16.562 4.432 0.487 1.00 51.84 291 TRP A O 1
ATOM 2277 N N . GLY A 1 292 ? -18.078 2.838 0.170 1.00 49.81 292 GLY A N 1
ATOM 2278 C CA . GLY A 1 292 ? -19.236 3.728 0.046 1.00 49.81 292 GLY A CA 1
ATOM 2279 C C . GLY A 1 292 ? -19.506 4.597 1.277 1.00 49.81 292 GLY A C 1
ATOM 2280 O O . GLY A 1 292 ? -20.147 5.631 1.151 1.00 49.81 292 GLY A O 1
ATOM 2281 N N . TRP A 1 293 ? -18.969 4.254 2.454 1.00 53.66 293 TRP A N 1
ATOM 2282 C CA . TRP A 1 293 ? -18.994 5.173 3.598 1.00 53.66 293 TRP A CA 1
ATOM 2283 C C . TRP A 1 293 ? -18.032 6.357 3.415 1.00 53.66 293 TRP A C 1
ATOM 2285 O O . TRP A 1 293 ? -18.297 7.437 3.930 1.00 53.66 293 TRP A O 1
ATOM 2295 N N . MET A 1 294 ? -16.952 6.193 2.643 1.00 53.09 294 MET A N 1
ATOM 2296 C CA . MET A 1 294 ? -16.030 7.283 2.336 1.00 53.09 294 MET A CA 1
ATOM 2297 C C . MET A 1 294 ? -16.615 8.283 1.339 1.00 53.09 294 MET A C 1
ATOM 2299 O O . MET A 1 294 ? -16.242 9.444 1.430 1.00 53.09 294 MET A O 1
ATOM 2303 N N . ASP A 1 295 ? -17.528 7.894 0.445 1.00 55.62 295 ASP A N 1
ATOM 2304 C CA . ASP A 1 295 ? -18.097 8.821 -0.549 1.00 55.62 295 ASP A CA 1
ATOM 2305 C C . ASP A 1 295 ? -19.092 9.824 0.062 1.00 55.62 295 ASP A C 1
ATOM 2307 O O . ASP A 1 295 ? -19.237 10.937 -0.440 1.00 55.62 295 ASP A O 1
ATOM 2311 N N . HIS A 1 296 ? -19.724 9.481 1.189 1.00 56.28 296 HIS A N 1
ATOM 2312 C CA . HIS A 1 296 ? -20.682 10.364 1.864 1.00 56.28 296 HIS A CA 1
ATOM 2313 C C . HIS A 1 296 ? -20.046 11.371 2.835 1.00 56.28 296 HIS A C 1
ATOM 2315 O O . HIS A 1 296 ? -20.701 12.342 3.201 1.00 56.28 296 HIS A O 1
ATOM 2321 N N . VAL A 1 297 ? -18.781 11.182 3.226 1.00 56.44 297 VAL A N 1
ATOM 2322 C CA . VAL A 1 297 ? -18.066 12.088 4.153 1.00 56.44 297 VAL A CA 1
ATOM 2323 C C . VAL A 1 297 ? -17.260 13.163 3.400 1.00 56.44 297 VAL A C 1
ATOM 2325 O O . VAL A 1 297 ? -16.891 14.183 3.972 1.00 56.44 297 VAL A O 1
ATOM 2328 N N . ILE A 1 298 ? -17.031 12.983 2.093 1.00 54.25 298 ILE A N 1
ATOM 2329 C CA . ILE A 1 298 ? -16.236 13.898 1.252 1.00 54.25 298 ILE A CA 1
ATOM 2330 C C . ILE A 1 298 ? -16.809 15.320 1.110 1.00 54.25 298 ILE A C 1
ATOM 2332 O O . ILE A 1 298 ? -15.994 16.240 1.107 1.00 54.25 298 ILE A O 1
ATOM 2336 N N . PRO A 1 299 ? -18.131 15.575 0.998 1.00 57.50 299 PRO A N 1
ATOM 2337 C CA . PRO A 1 299 ? -18.600 16.926 0.682 1.00 57.50 299 PRO A CA 1
ATOM 2338 C C . PRO A 1 299 ? -18.472 17.923 1.845 1.00 57.50 299 PRO A C 1
ATOM 2340 O O . PRO A 1 299 ? -18.757 19.097 1.648 1.00 57.50 299 PRO A O 1
ATOM 2343 N N . VAL A 1 300 ? -18.064 17.478 3.040 1.00 59.19 300 VAL A N 1
ATOM 2344 C CA . VAL A 1 300 ? -18.042 18.316 4.254 1.00 59.19 300 VAL A CA 1
ATOM 2345 C C . VAL A 1 300 ? -16.695 19.009 4.477 1.00 59.19 300 VAL A C 1
ATOM 2347 O O . VAL A 1 300 ? -16.634 20.016 5.173 1.00 59.19 300 VAL A O 1
ATOM 2350 N N . LEU A 1 301 ? -15.610 18.519 3.876 1.00 73.94 301 LEU A N 1
ATOM 2351 C CA . LEU A 1 301 ? -14.305 19.158 4.016 1.00 73.94 301 LEU A CA 1
ATOM 2352 C C . LEU A 1 301 ? -14.077 20.082 2.815 1.00 73.94 301 LEU A C 1
ATOM 2354 O O . LEU A 1 301 ? -13.893 19.613 1.690 1.00 73.94 301 LEU A O 1
ATOM 2358 N N . GLU A 1 302 ? -14.065 21.395 3.045 1.00 81.75 302 GLU A N 1
ATOM 2359 C CA . GLU A 1 302 ? -13.552 22.373 2.080 1.00 81.75 302 GLU A CA 1
ATOM 2360 C C . GLU A 1 302 ? -12.032 22.185 1.944 1.00 81.75 302 GLU A C 1
ATOM 2362 O O . GLU A 1 302 ? -11.234 22.896 2.545 1.00 81.75 302 GLU A O 1
ATOM 2367 N N . LEU A 1 303 ? -11.617 21.148 1.208 1.00 86.69 303 LEU A N 1
ATOM 2368 C CA . LEU A 1 303 ? -10.207 20.902 0.924 1.00 86.69 303 LEU A CA 1
ATOM 2369 C C . LEU A 1 303 ? -9.727 21.824 -0.194 1.00 86.69 303 LEU A C 1
ATOM 2371 O O . LEU A 1 303 ? -10.313 21.843 -1.292 1.00 86.69 303 LEU A O 1
ATOM 2375 N N . GLU A 1 304 ? -8.610 22.503 0.065 1.00 89.94 304 GLU A N 1
ATOM 2376 C CA . GLU A 1 304 ? -7.875 23.253 -0.949 1.00 89.94 304 GLU A CA 1
ATOM 2377 C C . GLU A 1 304 ? -7.405 22.312 -2.072 1.00 89.94 304 GLU A C 1
ATOM 2379 O O . GLU A 1 304 ? -7.255 21.099 -1.899 1.00 89.94 304 GLU A O 1
ATOM 2384 N N . TRP A 1 305 ? -7.191 22.847 -3.273 1.00 91.75 305 TRP A N 1
ATOM 2385 C CA . TRP A 1 305 ? -6.878 22.027 -4.449 1.00 91.75 305 TRP A CA 1
ATOM 2386 C C . TRP A 1 305 ? -5.605 21.178 -4.263 1.00 91.75 305 TRP A C 1
ATOM 2388 O O . TRP A 1 305 ? -5.574 20.028 -4.703 1.00 91.75 305 TRP A O 1
ATOM 2398 N N . TRP A 1 306 ? -4.583 21.700 -3.575 1.00 89.06 306 TRP A N 1
ATOM 2399 C CA . TRP A 1 306 ? -3.346 20.962 -3.301 1.00 89.06 306 TRP A CA 1
ATOM 2400 C C . TRP A 1 306 ? -3.575 19.844 -2.281 1.00 89.06 306 TRP A C 1
ATOM 2402 O O . TRP A 1 306 ? -3.008 18.762 -2.423 1.00 89.06 306 TRP A O 1
ATOM 2412 N N . GLU A 1 307 ? -4.465 20.041 -1.305 1.00 89.56 307 GLU A N 1
ATOM 2413 C CA . GLU A 1 307 ? -4.836 18.993 -0.356 1.00 89.56 307 GLU A CA 1
ATOM 2414 C C . GLU A 1 307 ? -5.528 17.830 -1.068 1.00 89.56 307 GLU A C 1
ATOM 2416 O O . GLU A 1 307 ? -5.306 16.674 -0.714 1.00 89.56 307 GLU A O 1
ATOM 2421 N N . ARG A 1 308 ? -6.319 18.102 -2.116 1.00 89.56 308 ARG A N 1
ATOM 2422 C CA . ARG A 1 308 ? -6.914 17.046 -2.956 1.00 89.56 308 ARG A CA 1
ATOM 2423 C C . ARG A 1 308 ? -5.843 16.233 -3.674 1.00 89.56 308 ARG A C 1
ATOM 2425 O O . ARG A 1 308 ? -5.940 15.008 -3.714 1.00 89.56 308 ARG A O 1
ATOM 2432 N N . VAL A 1 309 ? -4.806 16.894 -4.192 1.00 86.31 309 VAL A N 1
ATOM 2433 C CA . VAL A 1 309 ? -3.653 16.210 -4.799 1.00 86.31 309 VAL A CA 1
ATOM 2434 C C . VAL A 1 309 ? -2.936 15.354 -3.752 1.00 86.31 309 VAL A C 1
ATOM 2436 O O . VAL A 1 309 ? -2.687 14.172 -3.995 1.00 86.31 309 VAL A O 1
ATOM 2439 N N . LEU A 1 310 ? -2.694 15.890 -2.550 1.00 87.75 310 LEU A N 1
ATOM 2440 C CA . LEU A 1 310 ? -2.108 15.118 -1.453 1.00 87.75 310 LEU A CA 1
ATOM 2441 C C . LEU A 1 310 ? -2.991 13.946 -1.028 1.00 87.75 310 LEU A C 1
ATOM 2443 O O . LEU A 1 310 ? -2.464 12.882 -0.732 1.00 87.75 310 LEU A O 1
ATOM 2447 N N . CYS A 1 311 ? -4.314 14.086 -1.025 1.00 89.81 311 CYS A N 1
ATOM 2448 C CA . CYS A 1 311 ? -5.232 13.001 -0.677 1.00 89.81 311 CYS A CA 1
ATOM 2449 C C . CYS A 1 311 ? -5.176 11.829 -1.664 1.00 89.81 311 CYS A C 1
ATOM 2451 O O . CYS A 1 311 ? -5.485 10.703 -1.281 1.00 89.81 311 CYS A O 1
ATOM 2453 N N . HIS A 1 312 ? -4.809 12.081 -2.923 1.00 86.94 312 HIS A N 1
ATOM 2454 C CA . HIS A 1 312 ? -4.640 11.027 -3.921 1.00 86.94 312 HIS A CA 1
ATOM 2455 C C . HIS A 1 312 ? -3.333 10.252 -3.757 1.00 86.94 312 HIS A C 1
ATOM 2457 O O . HIS A 1 312 ? -3.292 9.069 -4.090 1.00 86.94 312 HIS A O 1
ATOM 2463 N N . PHE A 1 313 ? -2.282 10.906 -3.260 1.00 87.19 313 PHE A N 1
ATOM 2464 C CA . PHE A 1 313 ? -0.934 10.339 -3.217 1.00 87.19 313 PHE A CA 1
ATOM 2465 C C . PHE A 1 313 ? -0.449 9.963 -1.805 1.00 87.19 313 PHE A C 1
ATOM 2467 O O . PHE A 1 313 ? 0.483 9.177 -1.655 1.00 87.19 313 PHE A O 1
ATOM 2474 N N . THR A 1 314 ? -1.065 10.504 -0.755 1.00 90.94 314 THR A N 1
ATOM 2475 C CA . THR A 1 314 ? -0.585 10.407 0.630 1.00 90.94 314 THR A CA 1
ATOM 2476 C C . THR A 1 314 ? -1.698 9.986 1.596 1.00 90.94 314 THR A C 1
ATOM 2478 O O . THR A 1 314 ? -2.884 10.008 1.268 1.00 90.94 314 THR A O 1
ATOM 2481 N N . PHE A 1 315 ? -1.323 9.678 2.842 1.00 90.62 315 PHE A N 1
ATOM 2482 C CA . PHE A 1 315 ? -2.273 9.420 3.933 1.00 90.62 315 PHE A CA 1
ATOM 2483 C C . PHE A 1 315 ? -2.902 10.690 4.523 1.00 90.62 315 PHE A C 1
ATOM 2485 O O . PHE A 1 315 ? -3.625 10.603 5.514 1.00 90.62 315 PHE A O 1
ATOM 2492 N N . TYR A 1 316 ? -2.663 11.865 3.928 1.00 92.38 316 TYR A N 1
ATOM 2493 C CA . TYR A 1 316 ? -3.186 13.145 4.409 1.00 92.38 316 TYR A CA 1
ATOM 2494 C C . TYR A 1 316 ? -4.698 13.100 4.672 1.00 92.38 316 TYR A C 1
ATOM 2496 O O . TYR A 1 316 ? -5.168 13.560 5.711 1.00 92.38 316 TYR A O 1
ATOM 2504 N N . ARG A 1 317 ? -5.453 12.456 3.773 1.00 90.56 317 ARG A N 1
ATOM 2505 C CA . ARG A 1 317 ? -6.902 12.283 3.922 1.00 90.56 317 ARG A CA 1
ATOM 2506 C C . ARG A 1 317 ? -7.270 11.522 5.194 1.00 90.56 317 ARG A C 1
ATOM 2508 O O . ARG A 1 317 ? -8.212 11.902 5.878 1.00 90.56 317 ARG A O 1
ATOM 2515 N N . GLU A 1 318 ? -6.564 10.433 5.485 1.00 93.06 318 GLU A N 1
ATOM 2516 C CA . GLU A 1 318 ? -6.867 9.590 6.642 1.00 93.06 318 GLU A CA 1
ATOM 2517 C C . GLU A 1 318 ? -6.539 10.328 7.947 1.00 93.06 318 GLU A C 1
ATOM 2519 O O . GLU A 1 318 ? -7.355 10.298 8.865 1.00 93.06 318 GLU A O 1
ATOM 2524 N N . PHE A 1 319 ? -5.426 11.072 7.995 1.00 92.62 319 PHE A N 1
ATOM 2525 C CA . PHE A 1 319 ? -5.099 11.942 9.133 1.00 92.62 319 PHE A CA 1
ATOM 2526 C C . PHE A 1 319 ? -6.163 13.024 9.355 1.00 92.62 319 PHE A C 1
ATOM 2528 O O . PHE A 1 319 ? -6.657 13.167 10.471 1.00 92.62 319 PHE A O 1
ATOM 2535 N N . LYS A 1 320 ? -6.594 13.715 8.290 1.00 91.38 320 LYS A N 1
ATOM 2536 C CA . LYS A 1 320 ? -7.611 14.778 8.377 1.00 91.38 320 LYS A CA 1
ATOM 2537 C C . LYS A 1 320 ? -8.980 14.254 8.831 1.00 91.38 320 LYS A C 1
ATOM 2539 O O . LYS A 1 320 ? -9.688 14.942 9.559 1.0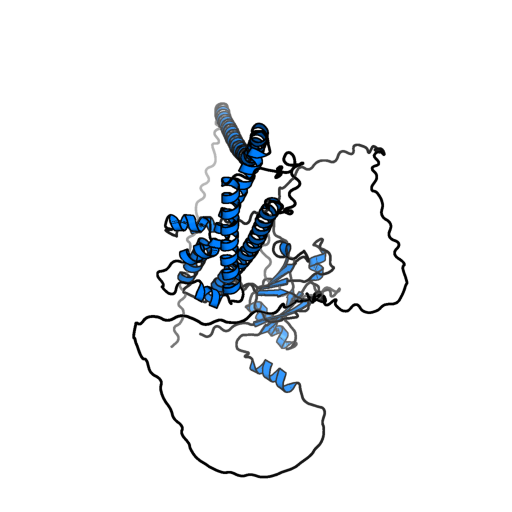0 91.38 320 LYS A O 1
ATOM 2544 N N . ILE A 1 321 ? -9.351 13.028 8.445 1.00 90.88 321 ILE A N 1
ATOM 2545 C CA . ILE A 1 321 ? -10.589 12.382 8.918 1.00 90.88 321 ILE A CA 1
ATOM 2546 C C . ILE A 1 321 ? -10.521 12.104 10.422 1.00 90.88 321 ILE A C 1
ATOM 2548 O O . ILE A 1 321 ? -11.484 12.397 11.127 1.00 90.88 321 ILE A O 1
ATOM 2552 N N . VAL A 1 322 ? -9.410 11.544 10.915 1.00 91.56 322 VAL A N 1
ATOM 2553 C CA . VAL A 1 322 ? -9.269 11.236 12.349 1.00 91.56 322 VAL A CA 1
ATOM 2554 C C . VAL A 1 322 ? -9.239 12.520 13.177 1.00 91.56 322 VAL A C 1
ATOM 2556 O O . VAL A 1 322 ? -9.910 12.586 14.199 1.00 91.56 322 VAL A O 1
ATOM 2559 N N . GLU A 1 323 ? -8.556 13.562 12.700 1.00 90.38 323 GLU A N 1
ATOM 2560 C CA . GLU A 1 323 ? -8.526 14.875 13.353 1.00 90.38 323 GLU A CA 1
ATOM 2561 C C . GLU A 1 323 ? -9.918 15.531 13.413 1.00 90.38 323 GLU A C 1
ATOM 2563 O O . GLU A 1 323 ? -10.318 16.062 14.447 1.00 90.38 323 GLU A O 1
ATOM 2568 N N . HIS A 1 324 ? -10.704 15.450 12.336 1.00 88.12 324 HIS A N 1
ATOM 2569 C CA . HIS A 1 324 ? -12.074 15.969 12.336 1.00 88.12 324 HIS A CA 1
ATOM 2570 C C . HIS A 1 324 ? -13.000 15.175 13.275 1.00 88.12 324 HIS A C 1
ATOM 2572 O O . HIS A 1 324 ? -13.878 15.748 13.920 1.00 88.12 324 HIS A O 1
ATOM 2578 N N . GLU A 1 325 ? -12.831 13.855 13.375 1.00 88.25 325 GLU A N 1
ATOM 2579 C CA . GLU A 1 325 ? -13.560 13.042 14.356 1.00 88.25 325 GLU A CA 1
ATOM 2580 C C . GLU A 1 325 ? -13.159 13.393 15.796 1.00 88.25 325 GLU A C 1
ATOM 2582 O O . GLU A 1 325 ? -14.036 13.518 16.649 1.00 88.25 325 GLU A O 1
ATOM 2587 N N . GLU A 1 326 ? -11.867 13.619 16.049 1.00 88.81 326 GLU A N 1
ATOM 2588 C CA . GLU A 1 326 ? -11.328 14.046 17.346 1.00 88.81 326 GLU A CA 1
ATOM 2589 C C . GLU A 1 326 ? -11.961 15.369 17.809 1.00 88.81 326 GLU A C 1
ATOM 2591 O O . GLU A 1 326 ? -12.341 15.486 18.972 1.00 88.81 326 GLU A O 1
ATOM 2596 N N . MET A 1 327 ? -12.177 16.324 16.894 1.00 86.62 327 MET A N 1
ATOM 2597 C CA . MET A 1 327 ? -12.863 17.588 17.205 1.00 86.62 327 MET A CA 1
ATOM 2598 C C . MET A 1 327 ? -14.369 17.430 17.476 1.00 86.62 327 MET A C 1
ATOM 2600 O O . MET A 1 327 ? -14.932 18.198 18.254 1.00 86.62 327 MET A O 1
ATOM 2604 N N . ASN A 1 328 ? -15.043 16.460 16.849 1.00 87.69 328 ASN A N 1
ATOM 2605 C CA . ASN A 1 328 ? -16.498 16.289 16.986 1.00 87.69 328 ASN A CA 1
ATOM 2606 C C . ASN A 1 328 ? -16.910 15.411 18.179 1.00 87.69 328 ASN A C 1
ATOM 2608 O O . ASN A 1 328 ? -18.013 15.561 18.709 1.00 87.69 328 ASN A O 1
ATOM 2612 N N . LEU A 1 329 ? -16.053 14.491 18.625 1.00 85.62 329 LEU A N 1
ATOM 2613 C CA . LEU A 1 329 ? -16.326 13.597 19.753 1.00 85.62 329 LEU A CA 1
ATOM 2614 C C . LEU A 1 329 ? -15.981 14.269 21.094 1.00 85.62 329 LEU A C 1
ATOM 2616 O O . LEU A 1 329 ? -15.089 13.840 21.817 1.00 85.62 329 LEU A O 1
ATOM 2620 N N . SER A 1 330 ? -16.720 15.318 21.462 1.00 71.44 330 SER A N 1
ATOM 2621 C CA . SER A 1 330 ? -16.485 16.051 22.717 1.00 71.44 330 SER A CA 1
ATOM 2622 C C . SER A 1 330 ? -17.020 15.348 23.978 1.00 71.44 330 SER A C 1
ATOM 2624 O O . SER A 1 330 ? -16.759 15.847 25.072 1.00 71.44 330 SER A O 1
ATOM 2626 N N . SER A 1 331 ? -17.805 14.260 23.891 1.00 66.62 331 SER A N 1
ATOM 2627 C CA . SER A 1 331 ? -18.761 13.995 24.980 1.00 66.62 331 SER A CA 1
ATOM 2628 C C . SER A 1 331 ? -18.665 12.716 25.812 1.00 66.62 331 SER A C 1
ATOM 2630 O O . SER A 1 331 ? -19.369 12.741 26.803 1.00 66.62 331 SER A O 1
ATOM 2632 N N . ASN A 1 332 ? -17.893 11.647 25.530 1.00 65.25 332 ASN A N 1
ATOM 2633 C CA . ASN A 1 332 ? -17.796 10.484 26.461 1.00 65.25 332 ASN A CA 1
ATOM 2634 C C . ASN A 1 332 ? -16.656 9.469 26.140 1.00 65.25 332 ASN A C 1
ATOM 2636 O O . ASN A 1 332 ? -16.924 8.295 25.943 1.00 65.25 332 ASN A O 1
ATOM 2640 N N . ASP A 1 333 ? -15.385 9.890 26.144 1.00 72.81 333 ASP A N 1
ATOM 2641 C CA . ASP A 1 333 ? -14.174 9.045 25.926 1.00 72.81 333 ASP A CA 1
ATOM 2642 C C . ASP A 1 333 ? -13.743 8.793 24.454 1.00 72.81 333 ASP A C 1
ATOM 2644 O O . ASP A 1 333 ? -13.676 7.660 23.972 1.00 72.81 333 ASP A O 1
ATOM 2648 N N . PRO A 1 334 ? -13.391 9.860 23.704 1.00 75.38 334 PRO A N 1
ATOM 2649 C CA . PRO A 1 334 ? -12.853 9.751 22.341 1.00 75.38 334 PRO A CA 1
ATOM 2650 C C . PRO A 1 334 ? -11.475 9.078 22.257 1.00 75.38 334 PRO A C 1
ATOM 2652 O O . PRO A 1 334 ? -11.094 8.595 21.190 1.00 75.38 334 PRO A O 1
ATOM 2655 N N . SER A 1 335 ? -10.723 9.049 23.360 1.00 82.00 335 SER A N 1
ATOM 2656 C CA . SER A 1 335 ? -9.277 8.804 23.358 1.00 82.00 335 SER A CA 1
ATOM 2657 C C . SER A 1 335 ? -8.899 7.412 22.843 1.00 82.00 335 SER A C 1
ATOM 2659 O O . SER A 1 335 ? -7.971 7.256 22.050 1.00 82.00 335 SER A O 1
ATOM 2661 N N . ILE A 1 336 ? -9.665 6.391 23.229 1.00 83.81 336 ILE A N 1
ATOM 2662 C CA . ILE A 1 336 ? -9.362 4.996 22.898 1.00 83.81 336 ILE A CA 1
ATOM 2663 C C . ILE A 1 336 ? -9.628 4.721 21.413 1.00 83.81 336 ILE A C 1
ATOM 2665 O O . ILE A 1 336 ? -8.873 4.002 20.751 1.00 83.81 336 ILE A O 1
ATOM 2669 N N . THR A 1 337 ? -10.704 5.277 20.856 1.00 86.12 337 THR A N 1
ATOM 2670 C CA . THR A 1 337 ? -11.095 4.994 19.466 1.00 86.12 337 THR A CA 1
ATOM 2671 C C . THR A 1 337 ? -10.187 5.694 18.458 1.00 86.12 337 THR A C 1
ATOM 2673 O O . THR A 1 337 ? -9.795 5.070 17.467 1.00 86.12 337 THR A O 1
ATOM 2676 N N . THR A 1 338 ? -9.792 6.943 18.726 1.00 89.50 338 THR A N 1
ATOM 2677 C CA . THR A 1 338 ? -8.857 7.701 17.883 1.00 89.50 338 THR A CA 1
ATOM 2678 C C . THR A 1 338 ? -7.461 7.089 17.932 1.00 89.50 338 THR A C 1
ATOM 2680 O O . THR A 1 338 ? -6.868 6.849 16.878 1.00 89.50 338 THR A O 1
ATOM 2683 N N . HIS A 1 339 ? -6.981 6.704 19.120 1.00 91.94 339 HIS A N 1
ATOM 2684 C CA . HIS A 1 339 ? -5.685 6.043 19.292 1.00 91.94 339 HIS A CA 1
ATOM 2685 C C . HIS A 1 339 ? -5.583 4.751 18.464 1.00 91.94 339 HIS A C 1
ATOM 2687 O O . HIS A 1 339 ? -4.639 4.571 17.696 1.00 91.94 339 HIS A O 1
ATOM 2693 N N . ASN A 1 340 ? -6.613 3.898 18.507 1.00 91.06 340 ASN A N 1
ATOM 2694 C CA . ASN A 1 340 ? -6.671 2.675 17.697 1.00 91.06 340 ASN A CA 1
ATOM 2695 C C . ASN A 1 340 ? -6.642 2.942 16.180 1.00 91.06 340 ASN A C 1
ATOM 2697 O O . ASN A 1 340 ? -6.189 2.098 15.400 1.00 91.06 340 ASN A O 1
ATOM 2701 N N . ARG A 1 341 ? -7.165 4.087 15.722 1.00 92.75 341 ARG A N 1
ATOM 2702 C CA . ARG A 1 341 ? -7.099 4.470 14.304 1.00 92.75 341 ARG A CA 1
ATOM 2703 C C . ARG A 1 341 ? -5.701 4.942 13.934 1.00 92.75 341 ARG A C 1
ATOM 2705 O O . ARG A 1 341 ? -5.166 4.444 12.945 1.00 92.75 341 ARG A O 1
ATOM 2712 N N . TYR A 1 342 ? -5.099 5.816 14.737 1.00 94.56 342 TYR A N 1
ATOM 2713 C CA . TYR A 1 342 ? -3.722 6.263 14.530 1.00 94.56 342 TYR A CA 1
ATOM 2714 C C . TYR A 1 342 ? -2.732 5.098 14.555 1.00 94.56 342 TYR A C 1
ATOM 2716 O O . TYR A 1 342 ? -1.865 5.030 13.689 1.00 94.56 342 TYR A O 1
ATOM 2724 N N . GLU A 1 343 ? -2.917 4.121 15.445 1.00 95.19 343 GLU A N 1
ATOM 2725 C CA . GLU A 1 343 ? -2.098 2.907 15.471 1.00 95.19 343 GLU A CA 1
ATOM 2726 C C . GLU A 1 343 ? -2.164 2.145 14.139 1.00 95.19 343 GLU A C 1
ATOM 2728 O O . GLU A 1 343 ? -1.141 1.735 13.590 1.00 95.19 343 GLU A O 1
ATOM 2733 N N . ARG A 1 344 ? -3.362 1.989 13.561 1.00 95.00 344 ARG A N 1
ATOM 2734 C CA . ARG A 1 344 ? -3.522 1.324 12.257 1.00 95.00 344 ARG A CA 1
ATOM 2735 C C . ARG A 1 344 ? -2.875 2.112 11.122 1.00 95.00 344 ARG A C 1
ATOM 2737 O O . ARG A 1 344 ? -2.304 1.490 10.227 1.00 95.00 344 ARG A O 1
ATOM 2744 N N . LEU A 1 345 ? -2.982 3.442 11.133 1.00 94.75 345 LEU A N 1
ATOM 2745 C CA . LEU A 1 345 ? -2.326 4.310 10.146 1.00 94.75 345 LEU A CA 1
ATOM 2746 C C . LEU A 1 345 ? -0.809 4.175 10.237 1.00 94.75 345 LEU A C 1
ATOM 2748 O O . LEU A 1 345 ? -0.142 3.926 9.236 1.00 94.75 345 LEU A O 1
ATOM 2752 N N . TYR A 1 346 ? -0.289 4.242 11.454 1.00 95.88 346 TYR A N 1
ATOM 2753 C CA . TYR A 1 346 ? 1.122 4.091 11.753 1.00 95.88 346 TYR A CA 1
ATOM 2754 C C . TYR A 1 346 ? 1.671 2.726 11.308 1.00 95.88 346 TYR A C 1
ATOM 2756 O O . TYR A 1 346 ? 2.667 2.668 10.588 1.00 95.88 346 TYR A O 1
ATOM 2764 N N . GLN A 1 347 ? 0.977 1.626 11.622 1.00 95.94 347 GLN A N 1
ATOM 2765 C CA . GLN A 1 347 ? 1.363 0.283 11.168 1.00 95.94 347 GLN A CA 1
ATOM 2766 C C . GLN A 1 347 ? 1.388 0.167 9.638 1.00 95.94 347 GLN A C 1
ATOM 2768 O O . GLN A 1 347 ? 2.284 -0.462 9.077 1.00 95.94 347 GLN A O 1
ATOM 2773 N N . ARG A 1 348 ? 0.416 0.767 8.938 1.00 95.56 348 ARG A N 1
ATOM 2774 C CA . ARG A 1 348 ? 0.402 0.779 7.466 1.00 95.56 348 ARG A CA 1
ATOM 2775 C C . ARG A 1 348 ? 1.581 1.557 6.899 1.00 95.56 348 ARG A C 1
ATOM 2777 O O . ARG A 1 348 ? 2.199 1.084 5.952 1.00 95.56 348 ARG A O 1
ATOM 2784 N N . LEU A 1 349 ? 1.890 2.704 7.493 1.00 95.75 349 LEU A N 1
ATOM 2785 C CA . LEU A 1 349 ? 2.984 3.565 7.067 1.00 95.75 349 LEU A CA 1
ATOM 2786 C C . LEU A 1 349 ? 4.342 2.861 7.215 1.00 95.75 349 LEU A C 1
ATOM 2788 O O . LEU A 1 349 ? 5.125 2.841 6.273 1.00 95.75 349 LEU A O 1
ATOM 2792 N N . GLN A 1 350 ? 4.578 2.181 8.342 1.00 96.25 350 GLN A N 1
ATOM 2793 C CA . GLN A 1 350 ? 5.789 1.375 8.548 1.00 96.25 350 GLN A CA 1
ATOM 2794 C C . GLN A 1 350 ? 5.926 0.241 7.528 1.00 96.25 350 GLN A C 1
ATOM 2796 O O . GLN A 1 350 ? 7.010 -0.010 6.997 1.00 96.25 350 GLN A O 1
ATOM 2801 N N . VAL A 1 351 ? 4.821 -0.459 7.262 1.00 96.38 351 VAL A N 1
ATOM 2802 C CA . VAL A 1 351 ? 4.782 -1.535 6.270 1.00 96.38 351 VAL A CA 1
ATOM 2803 C C . VAL A 1 351 ? 5.107 -0.986 4.882 1.00 96.38 351 VAL A C 1
ATOM 2805 O O . VAL A 1 351 ? 5.890 -1.590 4.155 1.00 96.38 351 VAL A O 1
ATOM 2808 N N . GLU A 1 352 ? 4.555 0.170 4.531 1.00 96.00 352 GLU A N 1
ATOM 2809 C CA . GLU A 1 352 ? 4.829 0.834 3.263 1.00 96.00 352 GLU A CA 1
ATOM 2810 C C . GLU A 1 352 ? 6.289 1.265 3.118 1.00 96.00 352 GLU A C 1
ATOM 2812 O O . GLU A 1 352 ? 6.906 0.911 2.117 1.00 96.00 352 GLU A O 1
ATOM 2817 N N . TRP A 1 353 ? 6.866 1.940 4.114 1.00 97.06 353 TRP A N 1
ATOM 2818 C CA . TRP A 1 353 ? 8.289 2.295 4.110 1.00 97.06 353 TRP A CA 1
ATOM 2819 C C . TRP A 1 353 ? 9.172 1.060 3.962 1.00 97.06 353 TRP A C 1
ATOM 2821 O O . TRP A 1 353 ? 10.025 1.005 3.088 1.00 97.06 353 TRP A O 1
ATOM 2831 N N . THR A 1 354 ? 8.876 -0.014 4.697 1.00 97.31 354 THR A N 1
ATOM 2832 C CA . THR A 1 354 ? 9.621 -1.276 4.569 1.00 97.31 354 THR A CA 1
ATOM 2833 C C . THR A 1 354 ? 9.562 -1.845 3.145 1.00 97.31 354 THR A C 1
ATOM 2835 O O . THR A 1 354 ? 10.562 -2.355 2.634 1.00 97.31 354 THR A O 1
ATOM 2838 N N . TYR A 1 355 ? 8.405 -1.762 2.481 1.00 97.75 355 TYR A N 1
ATOM 2839 C CA . TYR A 1 355 ? 8.277 -2.180 1.084 1.00 97.75 355 TYR A CA 1
ATOM 2840 C C . TYR A 1 355 ? 9.061 -1.270 0.134 1.00 97.75 355 TYR A C 1
ATOM 2842 O O . TYR A 1 355 ? 9.761 -1.781 -0.740 1.00 97.75 355 TYR A O 1
ATOM 2850 N N . VAL A 1 356 ? 8.979 0.051 0.313 1.00 97.31 356 VAL A N 1
ATOM 2851 C CA . VAL A 1 356 ? 9.722 1.034 -0.491 1.00 97.31 356 VAL A CA 1
ATOM 2852 C C . VAL A 1 356 ? 11.231 0.842 -0.322 1.00 97.31 356 VAL A C 1
ATOM 2854 O O . VAL A 1 356 ? 11.943 0.795 -1.322 1.00 97.31 356 VAL A O 1
ATOM 2857 N N . CYS A 1 357 ? 11.708 0.606 0.902 1.00 97.81 357 CYS A N 1
ATOM 2858 C CA . CYS A 1 357 ? 13.087 0.226 1.211 1.00 97.81 357 CYS A CA 1
ATOM 2859 C C . CYS A 1 357 ? 13.557 -0.960 0.367 1.00 97.81 357 CYS A C 1
ATOM 2861 O O . CYS A 1 357 ? 14.583 -0.901 -0.309 1.00 97.81 357 CYS A O 1
ATOM 2863 N N . GLY A 1 358 ? 12.778 -2.048 0.380 1.00 97.75 358 GLY A N 1
ATOM 2864 C CA . GLY A 1 358 ? 13.105 -3.269 -0.352 1.00 97.75 358 GLY A CA 1
ATOM 2865 C C . GLY A 1 358 ? 13.181 -3.047 -1.863 1.00 97.75 358 GLY A C 1
ATOM 2866 O O . GLY A 1 358 ? 14.086 -3.568 -2.513 1.00 97.75 358 GLY A O 1
ATOM 2867 N N . LEU A 1 359 ? 12.270 -2.240 -2.416 1.00 97.88 359 LEU A N 1
ATOM 2868 C CA . LEU A 1 359 ? 12.283 -1.873 -3.834 1.00 97.88 359 LEU A CA 1
ATOM 2869 C C . LEU A 1 359 ? 13.491 -1.001 -4.191 1.00 97.88 359 LEU A C 1
ATOM 2871 O O . LEU A 1 359 ? 14.140 -1.255 -5.202 1.00 97.88 359 LEU A O 1
ATOM 2875 N N . LEU A 1 360 ? 13.834 -0.027 -3.348 1.00 98.12 360 LEU A N 1
ATOM 2876 C CA . LEU A 1 360 ? 15.009 0.824 -3.534 1.00 98.12 360 LEU A CA 1
ATOM 2877 C C . LEU A 1 360 ? 16.322 0.030 -3.465 1.00 98.12 360 LEU A C 1
ATOM 2879 O O . LEU A 1 360 ? 17.215 0.265 -4.271 1.00 98.12 360 LEU A O 1
ATOM 2883 N N . ILE A 1 361 ? 16.437 -0.952 -2.563 1.00 98.31 361 ILE A N 1
ATOM 2884 C CA . ILE A 1 361 ? 17.589 -1.871 -2.532 1.00 98.31 361 ILE A CA 1
ATOM 2885 C C . ILE A 1 361 ? 17.671 -2.669 -3.841 1.00 98.31 361 ILE A C 1
ATOM 2887 O O . ILE A 1 361 ? 18.759 -2.855 -4.384 1.00 98.31 361 ILE A O 1
ATOM 2891 N N . GLY A 1 362 ? 16.527 -3.122 -4.362 1.00 97.88 362 GLY A N 1
ATOM 2892 C CA . GLY A 1 362 ? 16.450 -3.795 -5.658 1.00 97.88 362 GLY A CA 1
ATOM 2893 C C . GLY A 1 362 ? 16.926 -2.907 -6.811 1.00 97.88 362 GLY A C 1
ATOM 2894 O O . GLY A 1 362 ? 17.749 -3.344 -7.610 1.00 97.88 362 GLY A O 1
ATOM 2895 N N . LEU A 1 363 ? 16.468 -1.652 -6.861 1.00 96.88 363 LEU A N 1
ATOM 2896 C CA . LEU A 1 363 ? 16.914 -0.669 -7.855 1.00 96.88 363 LEU A CA 1
ATOM 2897 C C . LEU A 1 363 ? 18.419 -0.402 -7.746 1.00 96.88 363 LEU A C 1
ATOM 2899 O O . LEU A 1 363 ? 19.115 -0.463 -8.752 1.00 96.88 363 LEU A O 1
ATOM 2903 N N . ALA A 1 364 ? 18.942 -0.233 -6.529 1.00 98.06 364 ALA A N 1
ATOM 2904 C CA . ALA A 1 364 ? 20.371 -0.023 -6.302 1.00 98.06 364 ALA A CA 1
ATOM 2905 C C . ALA A 1 364 ? 21.215 -1.212 -6.788 1.00 98.06 364 ALA A C 1
ATOM 2907 O O . ALA A 1 364 ? 22.310 -1.025 -7.316 1.00 98.06 364 ALA A O 1
ATOM 2908 N N . ALA A 1 365 ? 20.711 -2.441 -6.633 1.00 97.94 365 ALA A N 1
ATOM 2909 C CA . ALA A 1 365 ? 21.377 -3.634 -7.147 1.00 97.94 365 ALA A CA 1
ATOM 2910 C C . ALA A 1 365 ? 21.390 -3.674 -8.684 1.00 97.94 365 ALA A C 1
ATOM 2912 O O . ALA A 1 365 ? 22.395 -4.083 -9.267 1.00 97.94 365 ALA A O 1
ATOM 2913 N N . ILE A 1 366 ? 20.311 -3.229 -9.338 1.00 96.88 366 ILE A N 1
ATOM 2914 C CA . ILE A 1 366 ? 20.251 -3.119 -10.802 1.00 96.88 366 ILE A CA 1
ATOM 2915 C C . ILE A 1 366 ? 21.215 -2.032 -11.293 1.00 96.88 366 ILE A C 1
ATOM 2917 O O . ILE A 1 366 ? 22.025 -2.310 -12.174 1.00 96.88 366 ILE A O 1
ATOM 2921 N N . ASP A 1 367 ? 21.194 -0.840 -10.688 1.00 96.25 367 ASP A N 1
ATOM 2922 C CA . ASP A 1 367 ? 22.120 0.256 -11.005 1.00 96.25 367 ASP A CA 1
ATOM 2923 C C . ASP A 1 367 ? 23.588 -0.209 -10.867 1.00 96.25 367 ASP A C 1
ATOM 2925 O O . ASP A 1 367 ? 24.410 -0.012 -11.764 1.00 96.25 367 ASP A O 1
ATOM 2929 N N . ALA A 1 368 ? 23.919 -0.917 -9.779 1.00 96.38 368 ALA A N 1
ATOM 2930 C CA . ALA A 1 368 ? 25.253 -1.474 -9.558 1.00 96.38 368 ALA A CA 1
ATOM 2931 C C . ALA A 1 368 ? 25.643 -2.533 -10.605 1.00 96.38 368 ALA A C 1
ATOM 2933 O O . ALA A 1 368 ? 26.789 -2.556 -11.054 1.00 96.38 368 ALA A O 1
ATOM 2934 N N . ALA A 1 369 ? 24.707 -3.395 -11.015 1.00 95.75 369 ALA A N 1
ATOM 2935 C CA . ALA A 1 369 ? 24.945 -4.377 -12.070 1.00 95.75 369 ALA A CA 1
ATOM 2936 C C . ALA A 1 369 ? 25.216 -3.700 -13.423 1.00 95.75 369 ALA A C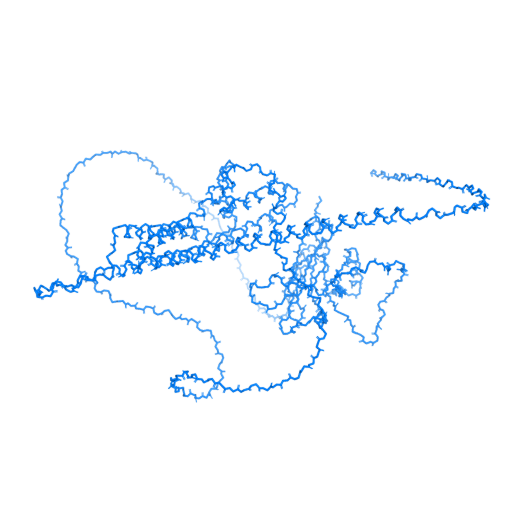 1
ATOM 2938 O O . ALA A 1 369 ? 26.134 -4.106 -14.135 1.00 95.75 369 ALA A O 1
ATOM 2939 N N . ILE A 1 370 ? 24.481 -2.630 -13.746 1.00 93.62 370 ILE A N 1
ATOM 2940 C CA . ILE A 1 370 ? 24.698 -1.833 -14.960 1.00 93.62 370 ILE A CA 1
ATOM 2941 C C . ILE A 1 370 ? 26.106 -1.222 -14.956 1.00 93.62 370 ILE A C 1
ATOM 2943 O O . ILE A 1 370 ? 26.814 -1.318 -15.961 1.00 93.62 370 ILE A O 1
ATOM 2947 N N . PHE A 1 371 ? 26.558 -0.656 -13.832 1.00 91.88 371 PHE A N 1
ATOM 2948 C CA . PHE A 1 371 ? 27.925 -0.132 -13.718 1.00 91.88 371 PHE A CA 1
ATOM 2949 C C . PHE A 1 371 ? 28.998 -1.220 -13.795 1.00 91.88 371 PHE A C 1
ATOM 2951 O O . PHE A 1 371 ? 30.045 -0.999 -14.406 1.00 91.88 371 PHE A O 1
ATOM 2958 N N . ALA A 1 372 ? 28.747 -2.397 -13.219 1.00 92.31 372 ALA A N 1
ATOM 2959 C CA . ALA A 1 372 ? 29.673 -3.522 -13.294 1.00 92.31 372 ALA A CA 1
ATOM 2960 C C . ALA A 1 372 ? 29.855 -4.009 -14.741 1.00 92.31 372 ALA A C 1
ATOM 2962 O O . ALA A 1 372 ? 30.980 -4.269 -15.155 1.00 92.31 372 ALA A O 1
ATOM 2963 N N . ILE A 1 373 ? 28.771 -4.066 -15.522 1.00 88.69 373 ILE A N 1
ATOM 2964 C CA . ILE A 1 373 ? 28.815 -4.420 -16.950 1.00 88.69 373 ILE A CA 1
ATOM 2965 C C . ILE A 1 373 ? 29.470 -3.304 -17.780 1.00 88.69 373 ILE A C 1
ATOM 2967 O O . ILE A 1 373 ? 30.171 -3.585 -18.746 1.00 88.69 373 ILE A O 1
ATOM 2971 N N . SER A 1 374 ? 29.269 -2.041 -17.396 1.00 86.00 374 SER A N 1
ATOM 2972 C CA . SER A 1 374 ? 29.798 -0.874 -18.120 1.00 86.00 374 SER A CA 1
ATOM 2973 C C . SER A 1 374 ? 31.257 -0.548 -17.794 1.00 86.00 374 SER A C 1
ATOM 2975 O O . SER A 1 374 ? 31.823 0.367 -18.393 1.00 86.00 374 SER A O 1
ATOM 2977 N N . SER A 1 375 ? 31.864 -1.235 -16.824 1.00 80.81 375 SER A N 1
ATOM 2978 C CA . SER A 1 375 ? 33.241 -0.970 -16.419 1.00 80.81 375 SER A CA 1
ATOM 2979 C C . SER A 1 375 ? 34.183 -1.411 -17.543 1.00 80.81 375 SER A C 1
ATOM 2981 O O . SER A 1 375 ? 34.237 -2.609 -17.831 1.00 80.81 375 SER A O 1
ATOM 2983 N N . PRO A 1 376 ? 34.923 -0.489 -18.195 1.00 71.56 376 PRO A N 1
ATOM 2984 C CA . PRO A 1 376 ? 35.904 -0.879 -19.193 1.00 71.56 376 PRO A CA 1
ATOM 2985 C C . PRO A 1 376 ? 36.910 -1.782 -18.491 1.00 71.56 376 PRO A C 1
ATOM 2987 O O . PRO A 1 376 ? 37.474 -1.398 -17.463 1.00 71.56 376 PRO A O 1
ATOM 2990 N N . SER A 1 377 ? 37.090 -2.999 -19.001 1.00 64.69 377 SER A N 1
ATOM 2991 C CA . SER A 1 377 ? 38.100 -3.918 -18.500 1.00 64.69 377 SER A CA 1
ATOM 2992 C C . SER A 1 377 ? 39.449 -3.229 -18.648 1.00 64.69 377 SER A C 1
ATOM 2994 O O . SER A 1 377 ? 40.048 -3.231 -19.720 1.00 64.69 377 SER A O 1
ATOM 2996 N N . SER A 1 378 ? 39.926 -2.608 -17.571 1.00 61.78 378 SER A N 1
ATOM 2997 C CA . SER A 1 378 ? 41.275 -2.073 -17.458 1.00 61.78 378 SER A CA 1
ATOM 2998 C C . SER A 1 378 ? 42.250 -3.247 -17.336 1.00 61.78 378 SER A C 1
ATOM 3000 O O . SER A 1 378 ? 42.987 -3.376 -16.359 1.00 61.78 378 SER A O 1
ATOM 3002 N N . SER A 1 379 ? 42.204 -4.180 -18.285 1.00 58.56 379 SER A N 1
ATOM 3003 C CA . SER A 1 379 ? 43.201 -5.218 -18.428 1.00 58.56 379 SER A CA 1
ATOM 3004 C C . SER A 1 379 ? 44.386 -4.595 -19.144 1.00 58.56 379 SER A C 1
ATOM 3006 O O . SER A 1 379 ? 44.460 -4.551 -20.366 1.00 58.56 379 SER A O 1
ATOM 3008 N N . THR A 1 380 ? 45.304 -4.127 -18.302 1.00 55.50 380 THR A N 1
ATOM 3009 C CA . THR A 1 380 ? 46.745 -4.337 -18.441 1.00 55.50 380 THR A CA 1
ATOM 3010 C C . THR A 1 380 ? 47.396 -3.835 -19.722 1.00 55.50 380 THR A C 1
ATOM 3012 O O . THR A 1 380 ? 47.418 -4.500 -20.751 1.00 55.50 380 THR A O 1
ATOM 3015 N N . ASN A 1 381 ? 48.072 -2.704 -19.540 1.00 56.88 381 ASN A N 1
ATOM 3016 C CA . ASN A 1 381 ? 49.224 -2.227 -20.290 1.00 56.88 381 ASN A CA 1
ATOM 3017 C C . ASN A 1 381 ? 50.270 -3.337 -20.530 1.00 56.88 381 ASN A C 1
ATOM 3019 O O . ASN A 1 381 ? 51.279 -3.407 -19.828 1.00 56.88 381 ASN A O 1
ATOM 3023 N N . LEU A 1 382 ? 50.069 -4.176 -21.542 1.00 66.81 382 LEU A N 1
ATOM 3024 C CA . LEU A 1 382 ? 51.187 -4.676 -22.325 1.00 66.81 382 LEU A CA 1
ATOM 3025 C C . LEU A 1 382 ? 51.046 -4.106 -23.738 1.00 66.81 382 LEU A C 1
ATOM 3027 O O . LEU A 1 382 ? 50.109 -4.473 -24.446 1.00 66.81 382 LEU A O 1
ATOM 3031 N N . PRO A 1 383 ? 51.945 -3.200 -24.152 1.00 58.78 383 PRO A N 1
ATOM 3032 C CA . PRO A 1 383 ? 52.022 -2.758 -25.532 1.00 58.78 383 PRO A CA 1
ATOM 3033 C C . PRO A 1 383 ? 52.551 -3.925 -26.374 1.00 58.78 383 PRO A C 1
ATOM 3035 O O . PRO A 1 383 ? 53.753 -4.102 -26.538 1.00 58.78 383 PRO A O 1
ATOM 3038 N N . SER A 1 384 ? 51.647 -4.769 -26.862 1.00 58.31 384 SER A N 1
ATOM 3039 C CA . SER A 1 384 ? 51.896 -5.596 -28.039 1.00 58.31 384 SER A CA 1
ATOM 3040 C C . SER A 1 384 ? 51.248 -4.865 -29.208 1.00 58.31 384 SER A C 1
ATOM 3042 O O . SER A 1 384 ? 50.034 -4.915 -29.385 1.00 58.31 384 SER A O 1
ATOM 3044 N N . GLU A 1 385 ? 52.056 -4.126 -29.967 1.00 64.19 385 GLU A N 1
ATOM 3045 C CA . GLU A 1 385 ? 51.653 -3.250 -31.081 1.00 64.19 385 GLU A CA 1
ATOM 3046 C C . GLU A 1 385 ? 50.977 -3.977 -32.267 1.00 64.19 385 GLU A C 1
ATOM 3048 O O . GLU A 1 385 ? 50.726 -3.362 -33.298 1.00 64.19 385 GLU A O 1
ATOM 3053 N N . ALA A 1 386 ? 50.656 -5.269 -32.156 1.00 60.62 386 ALA A N 1
ATOM 3054 C CA . ALA A 1 386 ? 50.209 -6.086 -33.284 1.00 60.62 386 ALA A CA 1
ATOM 3055 C C . ALA A 1 386 ? 48.724 -6.514 -33.262 1.00 60.62 386 ALA A C 1
ATOM 3057 O O . ALA A 1 386 ? 48.276 -7.121 -34.229 1.00 60.62 386 ALA A O 1
ATOM 3058 N N . GLU A 1 387 ? 47.935 -6.187 -32.231 1.00 54.75 387 GLU A N 1
ATOM 3059 C CA . GLU A 1 387 ? 46.505 -6.577 -32.145 1.00 54.75 387 GLU A CA 1
ATOM 3060 C C . GLU A 1 387 ? 45.551 -5.391 -31.876 1.00 54.75 387 GLU A C 1
ATOM 3062 O O . GLU A 1 387 ? 44.552 -5.504 -31.164 1.00 54.75 387 GLU A O 1
ATOM 3067 N N . ALA A 1 388 ? 45.849 -4.228 -32.461 1.00 58.62 388 ALA A N 1
ATOM 3068 C CA . ALA A 1 388 ? 45.114 -2.976 -32.244 1.00 58.62 388 ALA A CA 1
ATOM 3069 C C . ALA A 1 388 ? 43.678 -2.925 -32.823 1.00 58.62 388 ALA A C 1
ATOM 3071 O O . ALA A 1 388 ? 42.950 -1.986 -32.512 1.00 58.62 388 ALA A O 1
ATOM 3072 N N . ASP A 1 389 ? 43.233 -3.921 -33.599 1.00 59.00 389 ASP A N 1
ATOM 3073 C CA . ASP A 1 389 ? 41.976 -3.814 -34.362 1.00 59.00 389 ASP A CA 1
ATOM 3074 C C . ASP A 1 389 ? 40.799 -4.667 -33.853 1.00 59.00 389 ASP A C 1
ATOM 3076 O O . ASP A 1 389 ? 39.697 -4.539 -34.385 1.00 59.00 389 ASP A O 1
ATOM 3080 N N . LEU A 1 390 ? 40.960 -5.499 -32.811 1.00 59.53 390 LEU A N 1
ATOM 3081 C CA . LEU A 1 390 ? 39.877 -6.409 -32.374 1.00 59.53 390 LEU A CA 1
ATOM 3082 C C . LEU A 1 390 ? 39.399 -6.274 -30.920 1.00 59.53 390 LEU A C 1
ATOM 3084 O O . LEU A 1 390 ? 38.422 -6.921 -30.549 1.00 59.53 390 LEU A O 1
ATOM 3088 N N . SER A 1 391 ? 40.039 -5.454 -30.083 1.00 50.62 391 SER A N 1
ATOM 3089 C CA . SER A 1 391 ? 39.747 -5.406 -28.636 1.00 50.62 391 SER A CA 1
ATOM 3090 C C . SER A 1 391 ? 38.840 -4.247 -28.190 1.00 50.62 391 SER A C 1
ATOM 3092 O O . SER A 1 391 ? 38.460 -4.171 -27.023 1.00 50.62 391 SER A O 1
ATOM 3094 N N . SER A 1 392 ? 38.394 -3.392 -29.111 1.00 52.28 392 SER A N 1
ATOM 3095 C CA . SER A 1 392 ? 37.540 -2.224 -28.821 1.00 52.28 392 SER A CA 1
ATOM 3096 C C . SER A 1 392 ? 36.037 -2.532 -28.795 1.00 52.28 392 SER A C 1
ATOM 3098 O O . SER A 1 392 ? 35.215 -1.641 -28.997 1.00 52.28 392 SER A O 1
ATOM 3100 N N . SER A 1 393 ? 35.636 -3.785 -28.585 1.00 56.22 393 SER A N 1
ATOM 3101 C CA . SER A 1 393 ? 34.223 -4.175 -28.565 1.00 56.22 393 SER A CA 1
ATOM 3102 C C . SER A 1 393 ? 33.671 -4.143 -27.142 1.00 56.22 393 SER A C 1
ATOM 3104 O O . SER A 1 393 ? 33.298 -5.173 -26.581 1.00 56.22 393 SER A O 1
ATOM 3106 N N . THR A 1 394 ? 33.589 -2.954 -26.533 1.00 60.38 394 THR A N 1
ATOM 3107 C CA . THR A 1 394 ? 32.618 -2.774 -25.444 1.00 60.38 394 THR A CA 1
ATOM 3108 C C . THR A 1 394 ? 31.260 -3.176 -26.004 1.00 60.38 394 THR A C 1
ATOM 3110 O O . THR A 1 394 ? 30.839 -2.622 -27.017 1.00 60.38 394 THR A O 1
ATOM 3113 N N . LEU A 1 395 ? 30.621 -4.169 -25.382 1.00 63.16 395 LEU A N 1
ATOM 3114 C CA . LEU A 1 395 ? 29.485 -4.908 -25.947 1.00 63.16 395 LEU A CA 1
ATOM 3115 C C . LEU A 1 395 ? 28.329 -3.988 -26.388 1.00 63.16 395 LEU A C 1
ATOM 3117 O O . LEU A 1 395 ? 27.589 -4.346 -27.297 1.00 63.16 395 LEU A O 1
ATOM 3121 N N . PHE A 1 396 ? 28.251 -2.780 -25.812 1.00 68.06 396 PHE A N 1
ATOM 3122 C CA . PHE A 1 396 ? 27.461 -1.658 -26.314 1.00 68.06 396 PHE A CA 1
ATOM 3123 C C . PHE A 1 396 ? 28.216 -0.331 -26.099 1.00 68.06 396 PHE A C 1
ATOM 3125 O O . PHE A 1 396 ? 28.710 -0.098 -24.989 1.00 68.06 396 PHE A O 1
ATOM 3132 N N . PRO A 1 397 ? 28.320 0.558 -27.106 1.00 74.50 397 PRO A N 1
ATOM 3133 C CA . PRO A 1 397 ? 28.805 1.917 -26.896 1.00 74.50 397 PRO A CA 1
ATOM 3134 C C . PRO A 1 397 ? 27.779 2.678 -26.048 1.00 74.50 397 PRO A C 1
ATOM 3136 O O . PRO A 1 397 ? 26.754 3.127 -26.540 1.00 74.50 397 PRO A O 1
ATOM 3139 N N . VAL A 1 398 ? 28.021 2.781 -24.740 1.00 79.94 398 VAL A N 1
ATOM 3140 C CA . VAL A 1 398 ? 27.106 3.504 -23.847 1.00 79.94 398 VAL A CA 1
ATOM 3141 C C . VAL A 1 398 ? 27.314 5.004 -24.024 1.00 79.94 398 VAL A C 1
ATOM 3143 O O . VAL A 1 398 ? 28.316 5.550 -23.539 1.00 79.94 398 VAL A O 1
ATOM 3146 N N . ASP A 1 399 ? 26.345 5.650 -24.669 1.00 88.62 399 ASP A N 1
ATOM 3147 C CA . ASP A 1 399 ? 26.275 7.096 -24.854 1.00 88.62 399 ASP A CA 1
ATOM 3148 C C . ASP A 1 399 ? 26.378 7.870 -23.532 1.00 88.62 399 ASP A C 1
ATOM 3150 O O . ASP A 1 399 ? 25.967 7.415 -22.457 1.00 88.62 399 ASP A O 1
ATOM 3154 N N . SER A 1 400 ? 26.886 9.103 -23.607 1.00 91.12 400 SER A N 1
ATOM 3155 C CA . SER A 1 400 ? 26.971 10.014 -22.455 1.00 91.12 400 SER A CA 1
ATOM 3156 C C . SER A 1 400 ? 25.607 10.240 -21.789 1.00 91.12 400 SER A C 1
ATOM 3158 O O . SER A 1 400 ? 25.527 10.361 -20.563 1.00 91.12 400 SER A O 1
ATOM 3160 N N . LEU A 1 401 ? 24.530 10.224 -22.580 1.00 93.50 401 LEU A N 1
ATOM 3161 C CA . LEU A 1 401 ? 23.156 10.383 -22.111 1.00 93.50 401 LEU A CA 1
ATOM 3162 C C . LEU A 1 401 ? 22.674 9.156 -21.322 1.00 93.50 401 LEU A C 1
ATOM 3164 O O . LEU A 1 401 ? 22.091 9.314 -20.249 1.00 93.50 401 LEU A O 1
ATOM 3168 N N . ALA A 1 402 ? 22.996 7.944 -21.784 1.00 93.62 402 ALA A N 1
ATOM 3169 C CA . ALA A 1 402 ? 22.699 6.708 -21.064 1.00 93.62 402 ALA A CA 1
ATOM 3170 C C . ALA A 1 402 ? 23.434 6.658 -19.713 1.00 93.62 402 ALA A C 1
ATOM 3172 O O . ALA A 1 402 ? 22.825 6.348 -18.688 1.00 93.62 402 ALA A O 1
ATOM 3173 N N . ARG A 1 403 ? 24.713 7.063 -19.675 1.00 92.62 403 ARG A N 1
ATOM 3174 C CA . ARG A 1 403 ? 25.470 7.169 -18.411 1.00 92.62 403 ARG A CA 1
ATOM 3175 C C . ARG A 1 403 ? 24.840 8.178 -17.456 1.00 92.62 403 ARG A C 1
ATOM 3177 O O . ARG A 1 403 ? 24.675 7.870 -16.280 1.00 92.62 403 ARG A O 1
ATOM 3184 N N . SER A 1 404 ? 24.450 9.351 -17.957 1.00 95.69 404 SER A N 1
ATOM 3185 C CA . SER A 1 404 ? 23.789 10.380 -17.147 1.00 95.69 404 SER A CA 1
ATOM 3186 C C . SER A 1 404 ? 22.471 9.879 -16.547 1.00 95.69 404 SER A C 1
ATOM 3188 O O . SER A 1 404 ? 22.241 10.067 -15.353 1.00 95.69 404 SER A O 1
ATOM 3190 N N . ALA A 1 405 ? 21.648 9.178 -17.334 1.00 96.62 405 ALA A N 1
ATOM 3191 C CA . ALA A 1 405 ? 20.394 8.600 -16.859 1.00 96.62 405 ALA A CA 1
ATOM 3192 C C . ALA A 1 405 ? 20.618 7.584 -15.723 1.00 96.62 405 ALA A C 1
ATOM 3194 O O . ALA A 1 405 ? 19.974 7.689 -14.680 1.00 96.62 405 ALA A O 1
ATOM 3195 N N . VAL A 1 406 ? 21.576 6.658 -15.861 1.00 95.88 406 VAL A N 1
ATOM 3196 C CA . VAL A 1 406 ? 21.900 5.682 -14.796 1.00 95.88 406 VAL A CA 1
ATOM 3197 C C . VAL A 1 406 ? 22.463 6.370 -13.556 1.00 95.88 406 VAL A C 1
ATOM 3199 O O . VAL A 1 406 ? 22.099 6.020 -12.433 1.00 95.88 406 VAL A O 1
ATOM 3202 N N . SER A 1 407 ? 23.315 7.385 -13.720 1.00 96.75 407 SER A N 1
ATOM 3203 C CA . SER A 1 407 ? 23.828 8.160 -12.587 1.00 96.75 407 SER A CA 1
ATOM 3204 C C . SER A 1 407 ? 22.709 8.882 -11.830 1.00 96.75 407 SER A C 1
ATOM 3206 O O . SER A 1 407 ? 22.686 8.838 -10.601 1.00 96.75 407 SER A O 1
ATOM 3208 N N . LEU A 1 408 ? 21.751 9.496 -12.535 1.00 97.38 408 LEU A N 1
ATOM 3209 C CA . LEU A 1 408 ? 20.587 10.142 -11.917 1.00 97.38 408 LEU A CA 1
ATOM 3210 C C . LEU A 1 408 ? 19.665 9.129 -11.228 1.00 97.38 408 LEU A C 1
ATOM 3212 O O . LEU A 1 408 ? 19.214 9.399 -10.114 1.00 97.38 408 LEU A O 1
ATOM 3216 N N . SER A 1 409 ? 19.449 7.958 -11.842 1.00 97.62 409 SER A N 1
ATOM 3217 C CA . SER A 1 409 ? 18.755 6.822 -11.218 1.00 97.62 409 SER A CA 1
ATOM 3218 C C . SER A 1 409 ? 19.408 6.462 -9.884 1.00 97.62 409 SER A C 1
ATOM 3220 O O . SER A 1 409 ? 18.762 6.509 -8.841 1.00 97.62 409 SER A O 1
ATOM 3222 N N . THR A 1 410 ? 20.725 6.253 -9.895 1.00 97.88 410 THR A N 1
ATOM 3223 C CA . THR A 1 410 ? 21.507 5.840 -8.722 1.00 97.88 410 THR A CA 1
ATOM 3224 C C . THR A 1 410 ? 21.465 6.877 -7.600 1.00 97.88 410 THR A C 1
ATOM 3226 O O . THR A 1 410 ? 21.272 6.523 -6.436 1.00 97.88 410 THR A O 1
ATOM 3229 N N . ILE A 1 411 ? 21.613 8.168 -7.928 1.00 98.19 411 ILE A N 1
ATOM 3230 C CA . ILE A 1 411 ? 21.534 9.261 -6.946 1.00 98.19 411 ILE A CA 1
ATOM 3231 C C . ILE A 1 411 ? 20.132 9.322 -6.334 1.00 98.19 411 ILE A C 1
ATOM 3233 O O . ILE A 1 411 ? 20.000 9.401 -5.111 1.00 98.19 411 ILE A O 1
ATOM 3237 N N . ALA A 1 412 ? 19.083 9.245 -7.158 1.00 98.19 412 ALA A N 1
ATOM 3238 C CA . ALA A 1 412 ? 17.706 9.231 -6.675 1.00 98.19 412 ALA A CA 1
ATOM 3239 C C . ALA A 1 412 ? 17.431 8.006 -5.785 1.00 98.19 412 ALA A C 1
ATOM 3241 O O . ALA A 1 412 ? 16.828 8.154 -4.721 1.00 98.19 412 ALA A O 1
ATOM 3242 N N . THR A 1 413 ? 17.934 6.823 -6.157 1.00 98.38 413 THR A N 1
ATOM 3243 C CA . THR A 1 413 ? 17.848 5.601 -5.345 1.00 98.38 413 THR A CA 1
ATOM 3244 C C . THR A 1 413 ? 18.540 5.785 -3.991 1.00 98.38 413 THR A C 1
ATOM 3246 O O . THR A 1 413 ? 17.959 5.472 -2.952 1.00 98.38 413 THR A O 1
ATOM 3249 N N . ALA A 1 414 ? 19.758 6.335 -3.978 1.00 98.31 414 ALA A N 1
ATOM 3250 C CA . ALA A 1 414 ? 20.533 6.561 -2.760 1.00 98.31 414 ALA A CA 1
ATOM 3251 C C . ALA A 1 414 ? 19.858 7.568 -1.813 1.00 98.31 414 ALA A C 1
ATOM 3253 O O . ALA A 1 414 ? 19.771 7.317 -0.610 1.00 98.31 414 ALA A O 1
ATOM 3254 N N . LEU A 1 415 ? 19.328 8.674 -2.348 1.00 98.19 415 LEU A N 1
ATOM 3255 C CA . LEU A 1 415 ? 18.555 9.648 -1.570 1.00 98.19 415 LEU A CA 1
ATOM 3256 C C . LEU A 1 415 ? 17.277 9.025 -1.003 1.00 98.19 415 LEU A C 1
ATOM 3258 O O . LEU A 1 415 ? 16.970 9.217 0.172 1.00 98.19 415 LEU A O 1
ATOM 3262 N N . GLY A 1 416 ? 16.571 8.223 -1.806 1.00 98.06 416 GLY A N 1
ATOM 3263 C CA . GLY A 1 416 ? 15.403 7.473 -1.354 1.00 98.06 416 GLY A CA 1
ATOM 3264 C C . GLY A 1 416 ? 15.732 6.545 -0.185 1.00 98.06 416 GLY A C 1
ATOM 3265 O O . GLY A 1 416 ? 15.019 6.564 0.816 1.00 98.06 416 GLY A O 1
ATOM 3266 N N . LEU A 1 417 ? 16.831 5.783 -0.277 1.00 98.19 417 LEU A N 1
ATOM 3267 C CA . LEU A 1 417 ? 17.293 4.887 0.792 1.00 98.19 417 LEU A CA 1
ATOM 3268 C C . LEU A 1 417 ? 17.673 5.650 2.057 1.00 98.19 417 LEU A C 1
ATOM 3270 O O . LEU A 1 417 ? 17.349 5.202 3.153 1.00 98.19 417 LEU A O 1
ATOM 3274 N N . LEU A 1 418 ? 18.340 6.798 1.919 1.00 98.31 418 LEU A N 1
ATOM 3275 C CA . LEU A 1 418 ? 18.712 7.636 3.056 1.00 98.31 418 LEU A CA 1
ATOM 3276 C C . LEU A 1 418 ? 17.470 8.173 3.778 1.00 98.31 418 LEU A C 1
ATOM 3278 O O . LEU A 1 418 ? 17.381 8.074 5.002 1.00 98.31 418 LEU A O 1
ATOM 3282 N N . CYS A 1 419 ? 16.498 8.702 3.029 1.00 97.94 419 CYS A N 1
ATOM 3283 C CA . CYS A 1 419 ? 15.236 9.174 3.589 1.00 97.94 419 CYS A CA 1
ATOM 3284 C C . CYS A 1 419 ? 14.453 8.034 4.251 1.00 97.94 419 CYS A C 1
ATOM 3286 O O . CYS A 1 419 ? 13.965 8.194 5.366 1.00 97.94 419 CYS A O 1
ATOM 3288 N N . ASP A 1 420 ? 14.346 6.879 3.596 1.00 97.69 420 ASP A N 1
ATOM 3289 C CA . ASP A 1 420 ? 13.603 5.734 4.120 1.00 97.69 420 ASP A CA 1
ATOM 3290 C C . ASP A 1 420 ? 14.249 5.157 5.387 1.00 97.69 420 ASP A C 1
ATOM 3292 O O . ASP A 1 420 ? 13.575 4.958 6.397 1.00 97.69 420 ASP A O 1
ATOM 3296 N N . ALA A 1 421 ? 15.576 4.996 5.385 1.00 97.69 421 ALA A N 1
ATOM 3297 C CA . ALA A 1 421 ? 16.330 4.589 6.565 1.00 97.69 421 ALA A CA 1
ATOM 3298 C C . ALA A 1 421 ? 16.153 5.590 7.713 1.00 97.69 421 ALA A C 1
ATOM 3300 O O . ALA A 1 421 ? 15.971 5.174 8.857 1.00 97.69 421 ALA A O 1
ATOM 3301 N N . TYR A 1 422 ? 16.144 6.896 7.420 1.00 97.62 422 TYR A N 1
ATOM 3302 C CA . TYR A 1 422 ? 15.834 7.920 8.414 1.00 97.62 422 TYR A CA 1
ATOM 3303 C C . TYR A 1 422 ? 14.429 7.726 9.000 1.00 97.62 422 TYR A C 1
ATOM 3305 O O . TYR A 1 422 ? 14.298 7.676 10.220 1.00 97.62 422 TYR A O 1
ATOM 3313 N N . PHE A 1 423 ? 13.390 7.535 8.179 1.00 96.69 423 PHE A N 1
ATOM 3314 C CA . PHE A 1 423 ? 12.027 7.300 8.673 1.00 96.69 423 PHE A CA 1
ATOM 3315 C C . PHE A 1 423 ? 11.911 6.003 9.487 1.00 96.69 423 PHE A C 1
ATOM 3317 O O . PHE A 1 423 ? 11.329 6.015 10.574 1.00 96.69 423 PHE A O 1
ATOM 3324 N N . LEU A 1 424 ? 12.501 4.900 9.022 1.00 96.06 424 LEU A N 1
ATOM 3325 C CA . LEU A 1 424 ? 12.487 3.616 9.728 1.00 96.06 424 LEU A CA 1
ATOM 3326 C C . LEU A 1 424 ? 13.241 3.676 11.059 1.00 96.06 424 LEU A C 1
ATOM 3328 O O . LEU A 1 424 ? 12.776 3.110 12.045 1.00 96.06 424 LEU A O 1
ATOM 3332 N N . LEU A 1 425 ? 14.377 4.371 11.127 1.00 96.44 425 LEU A N 1
ATOM 3333 C CA . LEU A 1 425 ? 15.122 4.536 12.377 1.00 96.44 425 LEU A CA 1
ATOM 3334 C C . LEU A 1 425 ? 14.413 5.500 13.330 1.00 96.44 425 LEU A C 1
ATOM 3336 O O . LEU A 1 425 ? 14.290 5.210 14.520 1.00 96.44 425 LEU A O 1
ATOM 3340 N N . TYR A 1 426 ? 13.931 6.628 12.810 1.00 96.44 426 TYR A N 1
ATOM 3341 C CA . TYR A 1 426 ? 13.347 7.693 13.617 1.00 96.44 426 TYR A CA 1
ATOM 3342 C C . TYR A 1 426 ? 11.968 7.325 14.166 1.00 96.44 426 TYR A C 1
ATOM 3344 O O . TYR A 1 426 ? 11.657 7.660 15.311 1.00 96.44 426 TYR A O 1
ATOM 3352 N N . TYR A 1 427 ? 11.155 6.620 13.376 1.00 96.50 427 TYR A N 1
ATOM 3353 C CA . TYR A 1 427 ? 9.807 6.223 13.766 1.00 96.50 427 TYR A CA 1
ATOM 3354 C C . TYR A 1 427 ? 9.685 4.742 14.122 1.00 96.50 427 TYR A C 1
ATOM 3356 O O . TYR A 1 427 ? 8.843 4.430 14.941 1.00 96.50 427 TYR A O 1
ATOM 3364 N N . GLY A 1 428 ? 10.505 3.819 13.613 1.00 94.12 428 GLY A N 1
ATOM 3365 C CA . GLY A 1 428 ? 10.263 2.367 13.735 1.00 94.12 428 GLY A CA 1
ATOM 3366 C C . GLY A 1 428 ? 10.140 1.800 15.157 1.00 94.12 428 GLY A C 1
ATOM 3367 O O . GLY A 1 428 ? 9.493 0.774 15.352 1.00 94.12 428 GLY A O 1
ATOM 3368 N N . TRP A 1 429 ? 10.719 2.473 16.153 1.00 93.94 429 TRP A N 1
ATOM 3369 C CA . TRP A 1 429 ? 10.800 2.003 17.545 1.00 93.94 429 TRP A CA 1
ATOM 3370 C C . TRP A 1 429 ? 9.912 2.797 18.508 1.00 93.94 429 TRP A C 1
ATOM 3372 O O . TRP A 1 429 ? 10.054 2.695 19.724 1.00 93.94 429 TRP A O 1
ATOM 3382 N N . VAL A 1 430 ? 9.030 3.636 17.969 1.00 96.94 430 VAL A N 1
ATOM 3383 C CA . VAL A 1 430 ? 8.319 4.664 18.728 1.00 96.94 430 VAL A CA 1
ATOM 3384 C C . VAL A 1 430 ? 6.879 4.224 19.016 1.00 96.94 430 VAL A C 1
ATOM 3386 O O . VAL A 1 430 ? 6.245 3.573 18.181 1.00 96.94 430 VAL A O 1
ATOM 3389 N N . SER A 1 431 ? 6.359 4.560 20.204 1.00 96.25 431 SER A N 1
ATOM 3390 C CA . SER A 1 431 ? 4.941 4.363 20.542 1.00 96.25 431 SER A CA 1
ATOM 3391 C C . SER A 1 431 ? 4.047 5.282 19.708 1.00 96.25 431 SER A C 1
ATOM 3393 O O . SER A 1 431 ? 4.494 6.317 19.216 1.00 96.25 431 SER A O 1
ATOM 3395 N N . VAL A 1 432 ? 2.766 4.938 19.566 1.00 95.62 432 VAL A N 1
ATOM 3396 C CA . VAL A 1 432 ? 1.813 5.747 18.784 1.00 95.62 432 VAL A CA 1
ATOM 3397 C C . VAL A 1 432 ? 1.720 7.176 19.326 1.00 95.62 432 VAL A C 1
ATOM 3399 O O . VAL A 1 432 ? 1.695 8.119 18.542 1.00 95.62 432 VAL A O 1
ATOM 3402 N N . ASP A 1 433 ? 1.768 7.359 20.647 1.00 95.38 433 ASP A N 1
ATOM 3403 C CA . ASP A 1 433 ? 1.699 8.691 21.257 1.00 95.38 433 ASP A CA 1
ATOM 3404 C C . ASP A 1 433 ? 2.934 9.529 20.925 1.00 95.38 433 ASP A C 1
ATOM 3406 O O . ASP A 1 433 ? 2.822 10.680 20.521 1.00 95.38 433 ASP A O 1
ATOM 3410 N N . THR A 1 434 ? 4.133 8.947 21.018 1.00 95.69 434 THR A N 1
ATOM 3411 C CA . THR A 1 434 ? 5.359 9.666 20.648 1.00 95.69 434 THR A CA 1
ATOM 3412 C C . THR A 1 434 ? 5.445 9.893 19.135 1.00 95.69 434 THR A C 1
ATOM 3414 O O . THR A 1 434 ? 5.969 10.919 18.704 1.00 95.69 434 THR A O 1
ATOM 3417 N N . PHE A 1 435 ? 4.896 8.985 18.321 1.00 96.12 435 PHE A N 1
ATOM 3418 C CA . PHE A 1 435 ? 4.719 9.198 16.886 1.00 96.12 435 PHE A CA 1
ATOM 3419 C C . PHE A 1 435 ? 3.829 10.416 16.628 1.00 96.12 435 PHE A C 1
ATOM 3421 O O . PHE A 1 435 ? 4.241 11.301 15.885 1.00 96.12 435 PHE A O 1
ATOM 3428 N N . LEU A 1 436 ? 2.667 10.507 17.280 1.00 94.06 436 LEU A N 1
ATOM 3429 C CA . LEU A 1 436 ? 1.752 11.640 17.140 1.00 94.06 436 LEU A CA 1
ATOM 3430 C C . LEU A 1 436 ? 2.398 12.946 17.592 1.00 94.06 436 LEU A C 1
ATOM 3432 O O . LEU A 1 436 ? 2.329 13.926 16.862 1.00 94.06 436 LEU A O 1
ATOM 3436 N N . THR A 1 437 ? 3.096 12.954 18.728 1.00 93.69 437 THR A N 1
ATOM 3437 C CA . THR A 1 437 ? 3.803 14.146 19.220 1.00 93.69 437 THR A CA 1
ATOM 3438 C C . THR A 1 437 ? 4.898 14.620 18.262 1.00 93.69 437 THR A C 1
ATOM 3440 O O . THR A 1 437 ? 5.154 15.815 18.176 1.00 93.69 437 THR A O 1
ATOM 3443 N N . ARG A 1 438 ? 5.552 13.707 17.531 1.00 94.00 438 ARG A N 1
ATOM 3444 C CA . ARG A 1 438 ? 6.605 14.046 16.553 1.00 94.00 438 ARG A CA 1
ATOM 3445 C C . ARG A 1 438 ? 6.060 14.406 15.174 1.00 94.00 438 ARG A C 1
ATOM 3447 O O . ARG A 1 438 ? 6.644 15.238 14.489 1.00 94.00 438 ARG A O 1
ATOM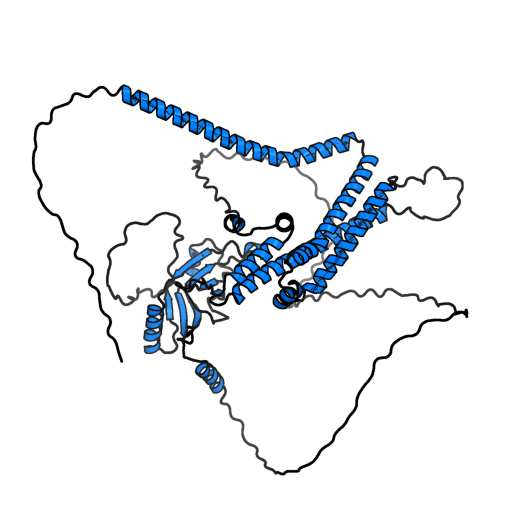 3454 N N . ALA A 1 439 ? 4.989 13.744 14.748 1.00 93.31 439 ALA A N 1
ATOM 3455 C CA . ALA A 1 439 ? 4.379 13.942 13.440 1.00 93.31 439 ALA A CA 1
ATOM 3456 C C . ALA A 1 439 ? 3.446 15.162 13.418 1.00 93.31 439 ALA A C 1
ATOM 3458 O O . ALA A 1 439 ? 3.279 15.782 12.366 1.00 93.31 439 ALA A O 1
ATOM 3459 N N . ARG A 1 440 ? 2.853 15.516 14.568 1.00 91.00 440 ARG A N 1
ATOM 3460 C CA . ARG A 1 440 ? 2.025 16.709 14.719 1.00 91.00 440 ARG A CA 1
ATOM 3461 C C . ARG A 1 440 ? 2.935 17.933 14.840 1.00 91.00 440 ARG A C 1
ATOM 3463 O O . ARG A 1 440 ? 3.807 17.964 15.708 1.00 91.00 440 ARG A O 1
ATOM 3470 N N . PRO A 1 441 ? 2.757 18.949 13.990 1.00 83.00 441 PRO A N 1
ATOM 3471 C CA . PRO A 1 441 ? 3.525 20.174 14.119 1.00 83.00 441 PRO A CA 1
ATOM 3472 C C . PRO A 1 441 ? 3.186 20.887 15.436 1.00 83.00 441 PRO A C 1
ATOM 3474 O O . PRO A 1 441 ? 2.041 20.883 15.885 1.00 83.00 441 PRO A O 1
ATOM 3477 N N . ALA A 1 442 ? 4.188 21.522 16.051 1.00 83.81 442 ALA A N 1
ATOM 3478 C CA . ALA A 1 442 ? 4.038 22.208 17.339 1.00 83.81 442 ALA A CA 1
ATOM 3479 C C . ALA A 1 442 ? 3.065 23.403 17.288 1.00 83.81 442 ALA A C 1
ATOM 3481 O O . ALA A 1 442 ? 2.548 23.827 18.319 1.00 83.81 442 ALA A O 1
ATOM 3482 N N . SER A 1 443 ? 2.811 23.947 16.093 1.00 82.44 443 SER A N 1
ATOM 3483 C CA . SER A 1 443 ? 1.831 25.010 15.882 1.00 82.44 443 SER A CA 1
ATOM 3484 C C . SER A 1 443 ? 0.481 24.414 15.501 1.00 82.44 443 SER A C 1
ATOM 3486 O O . SER A 1 443 ? 0.379 23.704 14.500 1.00 82.44 443 SER A O 1
ATOM 3488 N N . SER A 1 444 ? -0.568 24.785 16.236 1.00 72.25 444 SER A N 1
ATOM 3489 C CA . SER A 1 444 ? -1.962 24.427 15.941 1.00 72.25 444 SER A CA 1
ATOM 3490 C C . SER A 1 444 ? -2.442 24.875 14.554 1.00 72.25 444 SER A C 1
ATOM 3492 O O . SER A 1 444 ? -3.477 24.399 14.097 1.00 72.25 444 SER A O 1
ATOM 3494 N N . SER A 1 445 ? -1.708 25.762 13.868 1.00 75.44 445 SER A N 1
ATOM 3495 C CA . SER A 1 445 ? -2.034 26.202 12.505 1.00 75.44 445 SER A CA 1
ATOM 3496 C C . SER A 1 445 ? -1.406 25.361 11.393 1.00 75.44 445 SER A C 1
ATOM 3498 O O . SER A 1 445 ? -1.786 25.513 10.232 1.00 75.44 445 SER A O 1
ATOM 3500 N N . GLN A 1 446 ? -0.429 24.501 11.695 1.00 75.75 446 GLN A N 1
ATOM 3501 C CA . GLN A 1 446 ? 0.227 23.713 10.658 1.00 75.75 446 GLN A CA 1
ATOM 3502 C C . GLN A 1 446 ? -0.565 22.435 10.391 1.00 75.75 446 GLN A C 1
ATOM 3504 O O . GLN A 1 446 ? -0.810 21.619 11.276 1.00 75.75 446 GLN A O 1
ATOM 3509 N N . SER A 1 447 ? -0.966 22.262 9.135 1.00 83.56 447 SER A N 1
ATOM 3510 C CA . SER A 1 447 ? -1.680 21.071 8.697 1.00 83.56 447 SER A CA 1
ATOM 3511 C C . SER A 1 447 ? -0.753 19.851 8.677 1.00 83.56 447 SER A C 1
ATOM 3513 O O . SER A 1 447 ? 0.457 19.960 8.457 1.00 83.56 447 SER A O 1
ATOM 3515 N N . TRP A 1 448 ? -1.337 18.655 8.784 1.00 90.81 448 TRP A N 1
ATOM 3516 C CA . TRP A 1 448 ? -0.663 17.366 8.559 1.00 90.81 448 TRP A CA 1
ATOM 3517 C C . TRP A 1 448 ? 0.001 17.229 7.172 1.00 90.81 448 TRP A C 1
ATOM 3519 O O . TRP A 1 448 ? 0.620 16.206 6.880 1.00 90.81 448 TRP A O 1
ATOM 3529 N N . GLY A 1 449 ? -0.119 18.237 6.299 1.00 91.44 449 GLY A N 1
ATOM 3530 C CA . GLY A 1 449 ? 0.362 18.228 4.922 1.00 91.44 449 GLY A CA 1
ATOM 3531 C C . GLY A 1 449 ? 1.871 18.051 4.828 1.00 91.44 449 GLY A C 1
ATOM 3532 O O . GLY A 1 449 ? 2.331 17.246 4.023 1.00 91.44 449 GLY A O 1
ATOM 3533 N N . TYR A 1 450 ? 2.642 18.719 5.692 1.00 91.81 450 TYR A N 1
ATOM 3534 C CA . TYR A 1 450 ? 4.105 18.610 5.683 1.00 91.81 450 TYR A CA 1
ATOM 3535 C C . TYR A 1 450 ? 4.582 17.196 6.009 1.00 91.81 450 TYR A C 1
ATOM 3537 O O . TYR A 1 450 ? 5.418 16.649 5.292 1.00 91.81 450 TYR A O 1
ATOM 3545 N N . PHE A 1 451 ? 4.022 16.583 7.054 1.00 94.81 451 PHE A N 1
ATOM 3546 C CA . PHE A 1 451 ? 4.338 15.205 7.420 1.00 94.81 451 PHE A CA 1
ATOM 3547 C C . PHE A 1 451 ? 3.855 14.211 6.353 1.00 94.81 451 PHE A C 1
ATOM 3549 O O . PHE A 1 451 ? 4.581 13.297 5.950 1.00 94.81 451 PHE A O 1
ATOM 3556 N N . ALA A 1 452 ? 2.636 14.399 5.843 1.00 94.31 452 ALA A N 1
ATOM 3557 C CA . ALA A 1 452 ? 2.080 13.536 4.809 1.00 94.31 452 ALA A CA 1
ATOM 3558 C C . ALA A 1 452 ? 2.891 13.591 3.505 1.00 94.31 452 ALA A C 1
ATOM 3560 O O . ALA A 1 452 ? 3.054 12.565 2.853 1.00 94.31 452 ALA A O 1
ATOM 3561 N N . LEU A 1 453 ? 3.436 14.754 3.144 1.00 93.88 453 LEU A N 1
ATOM 3562 C CA . LEU A 1 453 ? 4.314 14.903 1.988 1.00 93.88 453 LEU A CA 1
ATOM 3563 C C . LEU A 1 453 ? 5.705 14.313 2.256 1.00 93.88 453 LEU A C 1
ATOM 3565 O O . LEU A 1 453 ? 6.214 13.548 1.437 1.00 93.88 453 LEU A O 1
ATOM 3569 N N . SER A 1 454 ? 6.310 14.623 3.408 1.00 95.38 454 SER A N 1
ATOM 3570 C CA . SER A 1 454 ? 7.670 14.181 3.732 1.00 95.38 454 SER A CA 1
ATOM 3571 C C . SER A 1 454 ? 7.773 12.662 3.866 1.00 95.38 454 SER A C 1
ATOM 3573 O O . SER A 1 454 ? 8.702 12.060 3.331 1.00 95.38 454 SER A O 1
ATOM 3575 N N . SER A 1 455 ? 6.765 12.024 4.466 1.00 95.50 455 SER A N 1
ATOM 3576 C CA . SER A 1 455 ? 6.670 10.562 4.576 1.00 95.50 455 SER A CA 1
ATOM 3577 C C . SER A 1 455 ? 6.614 9.833 3.226 1.00 95.50 455 SER A C 1
ATOM 3579 O O . SER A 1 455 ? 6.816 8.619 3.190 1.00 95.50 455 SER A O 1
ATOM 3581 N N . ARG A 1 456 ? 6.362 10.545 2.116 1.00 95.81 456 ARG A N 1
ATOM 3582 C CA . ARG A 1 456 ? 6.343 9.995 0.749 1.00 95.81 456 ARG A CA 1
ATOM 3583 C C . ARG A 1 456 ? 7.566 10.332 -0.090 1.00 95.81 456 ARG A C 1
ATOM 3585 O O . ARG A 1 456 ? 7.672 9.813 -1.200 1.00 95.81 456 ARG A O 1
ATOM 3592 N N . ILE A 1 457 ? 8.499 11.135 0.422 1.00 96.50 457 ILE A N 1
ATOM 3593 C CA . ILE A 1 457 ? 9.747 11.455 -0.282 1.00 96.50 457 ILE A CA 1
ATOM 3594 C C . ILE A 1 457 ? 10.467 10.180 -0.763 1.00 96.50 457 ILE A C 1
ATOM 3596 O O . ILE A 1 457 ? 10.799 10.139 -1.947 1.00 96.50 457 ILE A O 1
ATOM 3600 N N . PRO A 1 458 ? 10.612 9.100 0.039 1.00 97.31 458 PRO A N 1
ATOM 3601 C CA . PRO A 1 458 ? 11.223 7.860 -0.447 1.00 97.31 458 PRO A CA 1
ATOM 3602 C C . PRO A 1 458 ? 10.531 7.261 -1.676 1.00 97.31 458 PRO A C 1
ATOM 3604 O O . PRO A 1 458 ? 11.191 6.833 -2.620 1.00 97.31 458 PRO A O 1
ATOM 3607 N N . THR A 1 459 ? 9.195 7.270 -1.704 1.00 95.69 459 THR A N 1
ATOM 3608 C CA . THR A 1 459 ? 8.403 6.771 -2.838 1.00 95.69 459 THR A CA 1
ATOM 3609 C C . THR A 1 459 ? 8.573 7.651 -4.076 1.00 95.69 459 THR A C 1
ATOM 3611 O O . THR A 1 459 ? 8.650 7.132 -5.187 1.00 95.69 459 THR A O 1
ATOM 3614 N N . ILE A 1 460 ? 8.652 8.974 -3.902 1.00 95.62 460 ILE A N 1
ATOM 3615 C CA . ILE A 1 460 ? 8.907 9.915 -5.002 1.00 95.62 460 ILE A CA 1
ATOM 3616 C C . ILE A 1 460 ? 10.315 9.691 -5.566 1.00 95.62 460 ILE A C 1
ATOM 3618 O O . ILE A 1 460 ? 10.469 9.573 -6.779 1.00 95.62 460 ILE A O 1
ATOM 3622 N N . CYS A 1 461 ? 11.329 9.559 -4.707 1.00 97.81 461 CYS A N 1
ATOM 3623 C CA . CYS A 1 461 ? 12.697 9.232 -5.113 1.00 97.81 461 CYS A CA 1
ATOM 3624 C C . CYS A 1 461 ? 12.764 7.900 -5.873 1.00 97.81 461 CYS A C 1
ATOM 3626 O O . CYS A 1 461 ? 13.391 7.831 -6.926 1.00 97.81 461 CYS A O 1
ATOM 3628 N N . MET A 1 462 ? 12.062 6.871 -5.389 1.00 97.38 462 MET A N 1
ATOM 3629 C CA . MET A 1 462 ? 11.933 5.580 -6.071 1.00 97.38 462 MET A CA 1
ATOM 3630 C C . MET A 1 462 ? 11.295 5.728 -7.459 1.00 97.38 462 MET A C 1
ATOM 3632 O O . MET A 1 462 ? 11.776 5.131 -8.416 1.00 97.38 462 MET A O 1
ATOM 3636 N N . LEU A 1 463 ? 10.233 6.529 -7.590 1.00 95.69 463 LEU A N 1
ATOM 3637 C CA . LEU A 1 463 ? 9.577 6.777 -8.875 1.00 95.69 463 LEU A CA 1
ATOM 3638 C C . LEU A 1 463 ? 10.508 7.502 -9.855 1.00 95.69 463 LEU A C 1
ATOM 3640 O O . LEU A 1 463 ? 10.596 7.106 -11.013 1.00 95.69 463 LEU A O 1
ATOM 3644 N N . ILE A 1 464 ? 11.206 8.542 -9.393 1.00 96.25 464 ILE A N 1
ATOM 3645 C CA . ILE A 1 464 ? 12.172 9.293 -10.205 1.00 96.25 464 ILE A CA 1
ATOM 3646 C C . ILE A 1 464 ? 13.300 8.369 -10.673 1.00 96.25 464 ILE A C 1
ATOM 3648 O O . ILE A 1 464 ? 13.607 8.341 -11.863 1.00 96.25 464 ILE A O 1
ATOM 3652 N N . SER A 1 465 ? 13.864 7.576 -9.759 1.00 97.50 465 SER A N 1
ATOM 3653 C CA . SER A 1 465 ? 14.874 6.560 -10.070 1.00 97.50 465 SER A CA 1
ATOM 3654 C C . SER A 1 465 ? 14.375 5.584 -11.139 1.00 97.50 465 SER A C 1
ATOM 3656 O O . SER A 1 465 ? 14.993 5.439 -12.193 1.00 97.50 465 SER A O 1
ATOM 3658 N N . PHE A 1 466 ? 13.184 5.014 -10.940 1.00 96.44 466 PHE A N 1
ATOM 3659 C CA . PHE A 1 466 ? 12.572 4.095 -11.893 1.00 96.44 466 PHE A CA 1
ATOM 3660 C C . PHE A 1 466 ? 12.370 4.724 -13.280 1.00 96.44 466 PHE A C 1
ATOM 3662 O O . PHE A 1 466 ? 12.642 4.074 -14.286 1.00 96.44 466 PHE A O 1
ATOM 3669 N N . ILE A 1 467 ? 11.935 5.987 -13.361 1.00 95.44 467 ILE A N 1
ATOM 3670 C CA . ILE A 1 467 ? 11.783 6.699 -14.639 1.00 95.44 467 ILE A CA 1
ATOM 3671 C C . ILE A 1 467 ? 13.135 6.827 -15.349 1.00 95.44 467 ILE A C 1
ATOM 3673 O O . ILE A 1 467 ? 13.222 6.513 -16.534 1.00 95.44 467 ILE A O 1
ATOM 3677 N N . PHE A 1 468 ? 14.192 7.244 -14.646 1.00 97.38 468 PHE A N 1
ATOM 3678 C CA . PHE A 1 468 ? 15.526 7.355 -15.242 1.00 97.38 468 PHE A CA 1
ATOM 3679 C C . PHE A 1 468 ? 16.089 6.002 -15.681 1.00 97.38 468 PHE A C 1
ATOM 3681 O O . PHE A 1 468 ? 16.686 5.913 -16.753 1.00 97.38 468 PHE A O 1
ATOM 3688 N N . LEU A 1 469 ? 15.841 4.941 -14.913 1.00 95.50 469 LEU A N 1
ATOM 3689 C CA . LEU A 1 469 ? 16.220 3.580 -15.280 1.00 95.50 469 LEU A CA 1
ATOM 3690 C C . LEU A 1 469 ? 15.474 3.102 -16.534 1.00 95.50 469 LEU A C 1
ATOM 3692 O O . LEU A 1 469 ? 16.082 2.516 -17.426 1.00 95.50 469 LEU A O 1
ATOM 3696 N N . VAL A 1 470 ? 14.176 3.395 -16.654 1.00 94.69 470 VAL A N 1
ATOM 3697 C CA . VAL A 1 470 ? 13.397 3.097 -17.868 1.00 94.69 470 VAL A CA 1
ATOM 3698 C C . VAL A 1 470 ? 13.919 3.886 -19.068 1.00 94.69 470 VAL A C 1
ATOM 3700 O O . VAL A 1 470 ? 14.050 3.316 -20.147 1.00 94.69 470 VAL A O 1
ATOM 3703 N N . VAL A 1 471 ? 14.254 5.169 -18.894 1.00 94.06 471 VAL A N 1
ATOM 3704 C CA . VAL A 1 471 ? 14.864 5.989 -19.954 1.00 94.06 471 VAL A CA 1
ATOM 3705 C C . VAL A 1 471 ? 16.206 5.399 -20.388 1.00 94.06 471 VAL A C 1
ATOM 3707 O O . VAL A 1 471 ? 16.439 5.261 -21.585 1.00 94.06 471 VAL A O 1
ATOM 3710 N N . PHE A 1 472 ? 17.055 4.981 -19.446 1.00 94.62 472 PHE A N 1
ATOM 3711 C CA . PHE A 1 472 ? 18.302 4.282 -19.754 1.00 94.62 472 PHE A CA 1
ATOM 3712 C C . PHE A 1 472 ? 18.062 3.003 -20.566 1.00 94.62 472 PHE A C 1
ATOM 3714 O O . PHE A 1 472 ? 18.664 2.831 -21.624 1.00 94.62 472 PHE A O 1
ATOM 3721 N N . LEU A 1 473 ? 17.159 2.130 -20.108 1.00 92.06 473 LEU A N 1
ATOM 3722 C CA . LEU A 1 473 ? 16.834 0.889 -20.816 1.00 92.06 473 LEU A CA 1
ATOM 3723 C C . LEU A 1 473 ? 16.273 1.159 -22.214 1.00 92.06 473 LEU A C 1
ATOM 3725 O O . LEU A 1 473 ? 16.556 0.398 -23.133 1.00 92.06 473 LEU A O 1
ATOM 3729 N N . LEU A 1 474 ? 15.506 2.237 -22.386 1.00 90.88 474 LEU A N 1
ATOM 3730 C CA . LEU A 1 474 ? 14.982 2.647 -23.683 1.00 90.88 474 LEU A CA 1
ATOM 3731 C C . LEU A 1 474 ? 16.107 3.071 -24.634 1.00 90.88 474 LEU A C 1
ATOM 3733 O O . LEU A 1 474 ? 16.085 2.665 -25.788 1.00 90.88 474 LEU A O 1
ATOM 3737 N N . ILE A 1 475 ? 17.091 3.837 -24.152 1.00 91.56 475 ILE A N 1
ATOM 3738 C CA . ILE A 1 475 ? 18.257 4.247 -24.952 1.00 91.56 475 ILE A CA 1
ATOM 3739 C C . ILE A 1 475 ? 19.056 3.015 -25.378 1.00 91.56 475 ILE A C 1
ATOM 3741 O O . ILE A 1 475 ? 19.253 2.800 -26.568 1.00 91.56 475 ILE A O 1
ATOM 3745 N N . VAL A 1 476 ? 19.403 2.143 -24.425 1.00 91.06 476 VAL A N 1
ATOM 3746 C CA . VAL A 1 476 ? 20.140 0.902 -24.718 1.00 91.06 476 VAL A CA 1
ATOM 3747 C C . VAL A 1 476 ? 19.366 0.006 -25.686 1.00 91.06 476 VAL A C 1
ATOM 3749 O O . VAL A 1 476 ? 19.957 -0.606 -26.571 1.00 91.06 476 VAL A O 1
ATOM 3752 N N . ALA A 1 477 ? 18.041 -0.074 -25.555 1.00 90.06 477 ALA A N 1
ATOM 3753 C CA . ALA A 1 477 ? 17.212 -0.854 -26.466 1.00 90.06 477 ALA A CA 1
ATOM 3754 C C . ALA A 1 477 ? 17.140 -0.242 -27.874 1.00 90.06 477 ALA A C 1
ATOM 3756 O O . ALA A 1 477 ? 17.103 -0.995 -28.845 1.00 90.06 477 ALA A O 1
ATOM 3757 N N . CYS A 1 478 ? 17.136 1.089 -27.997 1.00 89.38 478 CYS A N 1
ATOM 3758 C CA . CYS A 1 478 ? 17.217 1.777 -29.287 1.00 89.38 478 CYS A CA 1
ATOM 3759 C C . CYS A 1 478 ? 18.551 1.516 -30.000 1.00 89.38 478 CYS A C 1
ATOM 3761 O O . CYS A 1 478 ? 18.556 1.422 -31.225 1.00 89.38 478 CYS A O 1
ATOM 3763 N N . ASP A 1 479 ? 19.644 1.359 -29.249 1.00 89.31 479 ASP A N 1
ATOM 3764 C CA . ASP A 1 479 ? 20.962 1.048 -29.813 1.00 89.31 479 ASP A CA 1
ATOM 3765 C C . ASP A 1 479 ? 21.110 -0.442 -30.154 1.00 89.31 479 ASP A C 1
ATOM 3767 O O . ASP A 1 479 ? 21.722 -0.805 -31.158 1.00 89.31 479 ASP A O 1
ATOM 3771 N N . ALA A 1 480 ? 20.542 -1.325 -29.327 1.00 88.69 480 ALA A N 1
ATOM 3772 C CA . ALA A 1 480 ? 20.693 -2.772 -29.467 1.00 88.69 480 ALA A CA 1
ATOM 3773 C C . ALA A 1 480 ? 19.708 -3.414 -30.460 1.00 88.69 480 ALA A C 1
ATOM 3775 O O . ALA A 1 480 ? 20.009 -4.471 -31.019 1.00 88.69 480 ALA A O 1
ATOM 3776 N N . ALA A 1 481 ? 18.523 -2.832 -30.662 1.00 88.94 481 ALA A N 1
ATOM 3777 C CA . ALA A 1 481 ? 17.473 -3.408 -31.497 1.00 88.94 481 ALA A CA 1
ATOM 3778 C C . ALA A 1 481 ? 17.110 -2.494 -32.678 1.00 88.94 481 ALA A C 1
ATOM 3780 O O . ALA A 1 481 ? 17.074 -1.273 -32.533 1.00 88.94 481 ALA A O 1
ATOM 3781 N N . PRO A 1 482 ? 16.736 -3.061 -33.845 1.00 88.38 482 PRO A N 1
ATOM 3782 C CA . PRO A 1 482 ? 16.165 -2.273 -34.927 1.00 88.38 482 PRO A CA 1
ATOM 3783 C C . PRO A 1 482 ? 14.945 -1.491 -34.413 1.00 88.38 482 PRO A C 1
ATOM 3785 O O . PRO A 1 482 ? 14.094 -2.098 -33.748 1.00 88.38 482 PRO A O 1
ATOM 3788 N N . PRO A 1 483 ? 14.777 -0.203 -34.775 1.00 87.31 483 PRO A N 1
ATOM 3789 C CA . PRO A 1 483 ? 13.685 0.636 -34.274 1.00 87.31 483 PRO A CA 1
ATOM 3790 C C . PRO A 1 483 ? 12.318 -0.039 -34.416 1.00 87.31 483 PRO A C 1
ATOM 3792 O O . PRO A 1 483 ? 11.472 0.029 -33.528 1.00 87.31 483 PRO A O 1
ATOM 3795 N N . VAL A 1 484 ? 12.133 -0.767 -35.519 1.00 88.94 484 VAL A N 1
ATOM 3796 C CA . VAL A 1 484 ? 10.919 -1.515 -35.855 1.00 88.94 484 VAL A CA 1
ATOM 3797 C C . VAL A 1 484 ? 10.496 -2.480 -34.739 1.00 88.94 484 VAL A C 1
ATOM 3799 O O . VAL A 1 484 ? 9.317 -2.519 -34.390 1.00 88.94 484 VAL A O 1
ATOM 3802 N N . GLY A 1 485 ? 11.431 -3.222 -34.136 1.00 87.62 485 GLY A N 1
ATOM 3803 C CA . GLY A 1 485 ? 11.117 -4.170 -33.062 1.00 87.62 485 GLY A CA 1
ATOM 3804 C C . GLY A 1 485 ? 10.599 -3.474 -31.802 1.00 87.62 485 GLY A C 1
ATOM 3805 O O . GLY A 1 485 ? 9.628 -3.925 -31.190 1.00 87.62 485 GLY A O 1
ATOM 3806 N N . LEU A 1 486 ? 11.192 -2.327 -31.464 1.00 87.00 486 LEU A N 1
ATOM 3807 C CA . LEU A 1 486 ? 10.793 -1.516 -30.317 1.00 87.00 486 LEU A CA 1
ATOM 3808 C C . LEU A 1 486 ? 9.373 -0.950 -30.489 1.00 87.00 486 LEU A C 1
ATOM 3810 O O . LEU A 1 486 ? 8.572 -0.983 -29.553 1.00 87.00 486 LEU A O 1
ATOM 3814 N N . TRP A 1 487 ? 9.029 -0.508 -31.704 1.00 90.06 487 TRP A N 1
ATOM 3815 C CA . TRP A 1 487 ? 7.676 -0.062 -32.046 1.00 90.06 487 TRP A CA 1
ATOM 3816 C C . TRP A 1 487 ? 6.643 -1.173 -31.866 1.00 90.06 487 TRP A C 1
ATOM 3818 O O . TRP A 1 487 ? 5.609 -0.943 -31.239 1.00 90.06 487 TRP A O 1
ATOM 3828 N N . PHE A 1 488 ? 6.915 -2.384 -32.361 1.00 89.56 488 PHE A N 1
ATOM 3829 C CA . PHE A 1 488 ? 5.987 -3.507 -32.206 1.00 89.56 488 PHE A CA 1
ATOM 3830 C C . PHE A 1 488 ? 5.761 -3.872 -30.740 1.00 89.56 488 PHE A C 1
ATOM 3832 O O . PHE A 1 488 ? 4.614 -4.051 -30.328 1.00 89.56 488 PHE A O 1
ATOM 3839 N N . LEU A 1 489 ? 6.827 -3.925 -29.937 1.00 89.75 489 LEU A N 1
ATOM 3840 C CA . LEU A 1 489 ? 6.710 -4.197 -28.506 1.00 89.75 489 LEU A CA 1
ATOM 3841 C C . LEU A 1 489 ? 5.911 -3.096 -27.792 1.00 89.75 489 LEU A C 1
ATOM 3843 O O . LEU A 1 489 ? 4.997 -3.398 -27.023 1.00 89.75 489 LEU A O 1
ATOM 3847 N N . GLY A 1 490 ? 6.198 -1.825 -28.091 1.00 88.00 490 GLY A N 1
ATOM 3848 C CA . GLY A 1 490 ? 5.474 -0.678 -27.543 1.00 88.00 490 GLY A CA 1
ATOM 3849 C C . GLY A 1 490 ? 3.987 -0.688 -27.902 1.00 88.00 490 GLY A C 1
ATOM 3850 O O . GLY A 1 490 ? 3.141 -0.496 -27.029 1.00 88.00 490 GLY A O 1
ATOM 3851 N N . VAL A 1 491 ? 3.648 -0.994 -29.159 1.00 87.44 491 VAL A N 1
ATOM 3852 C CA . VAL A 1 491 ? 2.258 -1.158 -29.612 1.00 87.44 491 VAL A CA 1
ATOM 3853 C C . VAL A 1 491 ? 1.585 -2.321 -28.889 1.00 87.44 491 VAL A C 1
ATOM 3855 O O . VAL A 1 491 ? 0.445 -2.175 -28.459 1.00 87.44 491 VAL A O 1
ATOM 3858 N N . PHE A 1 492 ? 2.268 -3.450 -28.697 1.00 91.31 492 PHE A N 1
ATOM 3859 C CA . PHE A 1 492 ? 1.690 -4.615 -28.025 1.00 91.31 492 PHE A CA 1
ATOM 3860 C C . PHE A 1 492 ? 1.400 -4.344 -26.542 1.00 91.31 492 PHE A C 1
ATOM 3862 O O . PHE A 1 492 ? 0.308 -4.644 -26.054 1.00 91.31 492 PHE A O 1
ATOM 3869 N N . VAL A 1 493 ? 2.335 -3.704 -25.833 1.00 91.62 493 VAL A N 1
ATOM 3870 C CA . VAL A 1 493 ? 2.144 -3.277 -24.436 1.00 91.62 493 VAL A CA 1
ATOM 3871 C C . VAL A 1 493 ? 1.040 -2.222 -24.341 1.00 91.62 493 VAL A C 1
ATOM 3873 O O . VAL A 1 493 ? 0.136 -2.345 -23.510 1.00 91.62 493 VAL A O 1
ATOM 3876 N N . GLY A 1 494 ? 1.063 -1.219 -25.224 1.00 88.25 494 GLY A N 1
ATOM 3877 C CA . GLY A 1 494 ? 0.040 -0.178 -25.304 1.00 88.25 494 GLY A CA 1
ATOM 3878 C C . GLY A 1 494 ? -1.349 -0.759 -25.564 1.00 88.25 494 GLY A C 1
ATOM 3879 O O . GLY A 1 494 ? -2.300 -0.412 -24.866 1.00 88.25 494 GLY A O 1
ATOM 3880 N N . MET A 1 495 ? -1.453 -1.715 -26.489 1.00 89.25 495 MET A N 1
ATOM 3881 C CA . MET A 1 495 ? -2.677 -2.454 -26.785 1.00 89.25 495 MET A CA 1
ATOM 3882 C C . MET A 1 495 ? -3.144 -3.263 -25.573 1.00 89.25 495 MET A C 1
ATOM 3884 O O . MET A 1 495 ? -4.324 -3.210 -25.235 1.00 89.25 495 MET A O 1
ATOM 3888 N N . GLY A 1 496 ? -2.240 -3.944 -24.863 1.00 90.56 496 GLY A N 1
ATOM 3889 C CA . GLY A 1 496 ? -2.556 -4.668 -23.629 1.00 90.56 496 GLY A CA 1
ATOM 3890 C C . GLY A 1 496 ? -3.114 -3.759 -22.527 1.00 90.56 496 GLY A C 1
ATOM 3891 O O . GLY A 1 496 ? -4.122 -4.089 -21.895 1.00 90.56 496 GLY A O 1
ATOM 3892 N N . MET A 1 497 ? -2.522 -2.575 -22.332 1.00 90.38 497 MET A N 1
ATOM 3893 C CA . MET A 1 497 ? -3.034 -1.572 -21.389 1.00 90.38 497 MET A CA 1
ATOM 3894 C C . MET A 1 497 ? -4.382 -0.989 -21.842 1.00 90.38 497 MET A C 1
ATOM 3896 O O . MET A 1 497 ? -5.307 -0.860 -21.034 1.00 90.38 497 MET A O 1
ATOM 3900 N N . TRP A 1 498 ? -4.531 -0.687 -23.134 1.00 92.81 498 TRP A N 1
ATOM 3901 C CA . TRP A 1 498 ? -5.780 -0.197 -23.724 1.00 92.81 498 TRP A CA 1
ATOM 3902 C C . TRP A 1 498 ? -6.902 -1.234 -23.695 1.00 92.81 498 TRP A C 1
ATOM 3904 O O . TRP A 1 498 ? -8.069 -0.865 -23.555 1.00 92.81 498 TRP A O 1
ATOM 3914 N N . MET A 1 499 ? -6.576 -2.527 -23.728 1.00 92.81 499 MET A N 1
ATOM 3915 C CA . MET A 1 499 ? -7.551 -3.616 -23.713 1.00 92.81 499 MET A CA 1
ATOM 3916 C C . MET A 1 499 ? -8.474 -3.539 -22.491 1.00 92.81 499 MET A C 1
ATOM 3918 O O . MET A 1 499 ? -9.673 -3.794 -22.596 1.00 92.81 499 MET A O 1
ATOM 3922 N N . GLN A 1 500 ? -7.969 -3.097 -21.334 1.00 89.31 500 GLN A N 1
ATOM 3923 C CA . GLN A 1 500 ? -8.807 -2.898 -20.147 1.00 89.31 500 GLN A CA 1
ATOM 3924 C C . GLN A 1 500 ? -9.865 -1.805 -20.355 1.00 89.31 500 GLN A C 1
ATOM 3926 O O . GLN A 1 500 ? -11.005 -1.948 -19.900 1.00 89.31 500 GLN A O 1
ATOM 3931 N N . TYR A 1 501 ? -9.507 -0.725 -21.053 1.00 89.56 501 TYR A N 1
ATOM 3932 C CA . TYR A 1 501 ? -10.427 0.358 -21.393 1.00 89.56 501 TYR A CA 1
ATOM 3933 C C . TYR A 1 501 ? -11.423 -0.075 -22.458 1.00 89.56 501 TYR A C 1
ATOM 3935 O O . TYR A 1 501 ? -12.607 0.198 -22.295 1.00 89.56 501 TYR A O 1
ATOM 3943 N N . VAL A 1 502 ? -10.988 -0.826 -23.472 1.00 90.12 502 VAL A N 1
ATOM 3944 C CA . VAL A 1 502 ? -11.877 -1.406 -24.490 1.00 90.12 502 VAL A CA 1
ATOM 3945 C C . VAL A 1 502 ? -12.894 -2.347 -23.843 1.00 90.12 502 VAL A C 1
ATOM 3947 O O . VAL A 1 502 ? -14.088 -2.239 -24.108 1.00 90.12 502 VAL A O 1
ATOM 3950 N N . VAL A 1 503 ? -12.470 -3.206 -22.910 1.00 94.56 503 VAL A N 1
ATOM 3951 C CA . VAL A 1 503 ? -13.379 -4.095 -22.167 1.00 94.56 503 VAL A CA 1
ATOM 3952 C C . VAL A 1 503 ? -14.335 -3.298 -21.275 1.00 94.56 503 VAL A C 1
ATOM 3954 O O . VAL A 1 503 ? -15.526 -3.614 -21.209 1.00 94.56 503 VAL A O 1
ATOM 3957 N N . ARG A 1 504 ? -13.864 -2.249 -20.588 1.00 90.56 504 ARG A N 1
ATOM 3958 C CA . ARG A 1 504 ? -14.746 -1.365 -19.805 1.00 90.56 504 ARG A CA 1
ATOM 3959 C C . ARG A 1 504 ? -15.755 -0.648 -20.699 1.00 90.56 504 ARG A C 1
ATOM 3961 O O . ARG A 1 504 ? -16.938 -0.647 -20.369 1.00 90.56 504 ARG A O 1
ATOM 3968 N N . LEU A 1 505 ? -15.310 -0.103 -21.825 1.00 92.25 505 LEU A N 1
ATOM 3969 C CA . LEU A 1 505 ? -16.138 0.582 -22.807 1.00 92.25 505 LEU A CA 1
ATOM 3970 C C . LEU A 1 505 ? -17.183 -0.375 -23.387 1.00 92.25 505 LEU A C 1
ATOM 3972 O O . LEU A 1 505 ? -18.370 -0.074 -23.339 1.00 92.25 505 LEU A O 1
ATOM 3976 N N . GLY A 1 506 ? -16.781 -1.579 -23.794 1.00 94.88 506 GLY A N 1
ATOM 3977 C CA . GLY A 1 506 ? -17.684 -2.633 -24.258 1.00 94.88 506 GLY A CA 1
ATOM 3978 C C . GLY A 1 506 ? -18.728 -3.028 -23.210 1.00 94.88 506 GLY A C 1
ATOM 3979 O O . GLY A 1 506 ? -19.902 -3.191 -23.537 1.00 94.88 506 GLY A O 1
ATOM 3980 N N . ARG A 1 507 ? -18.361 -3.098 -21.920 1.00 94.44 507 ARG A N 1
ATOM 3981 C CA . ARG A 1 507 ? -19.330 -3.330 -20.830 1.00 94.44 507 ARG A CA 1
ATOM 3982 C C . ARG A 1 507 ? -20.302 -2.164 -20.652 1.00 94.44 507 ARG A C 1
ATOM 3984 O O . ARG A 1 507 ? -21.469 -2.404 -20.342 1.00 94.44 507 ARG A O 1
ATOM 3991 N N . ILE A 1 508 ? -19.844 -0.923 -20.817 1.00 92.00 508 ILE A N 1
ATOM 3992 C CA . ILE A 1 508 ? -20.691 0.275 -20.736 1.00 92.00 508 ILE A CA 1
ATOM 3993 C C . ILE A 1 508 ? -21.659 0.311 -21.926 1.00 92.00 508 ILE A C 1
ATOM 3995 O O . ILE A 1 508 ? -22.867 0.409 -21.712 1.00 92.00 508 ILE A O 1
ATOM 3999 N N . LEU A 1 509 ? -21.166 0.117 -23.154 1.00 95.62 509 LEU A N 1
ATOM 4000 C CA . LEU A 1 509 ? -21.991 0.009 -24.362 1.00 95.62 509 LEU A CA 1
ATOM 4001 C C . LEU A 1 509 ? -22.989 -1.147 -24.263 1.00 95.62 509 LEU A C 1
ATOM 4003 O O . LEU A 1 509 ? -24.174 -0.955 -24.512 1.00 95.62 509 LEU A O 1
ATOM 4007 N N . GLY A 1 510 ? -22.559 -2.324 -23.807 1.00 94.38 510 GLY A N 1
ATOM 4008 C CA . GLY A 1 510 ? -23.435 -3.482 -23.628 1.00 94.38 510 GLY A CA 1
ATOM 4009 C C . GLY A 1 510 ? -24.519 -3.277 -22.562 1.00 94.38 510 GLY A C 1
ATOM 4010 O O . GLY A 1 510 ? -25.598 -3.868 -22.648 1.00 94.38 510 GLY A O 1
ATOM 4011 N N . LYS A 1 511 ? -24.275 -2.428 -21.555 1.00 94.56 511 LYS A N 1
ATOM 4012 C CA . LYS A 1 511 ? -25.332 -1.961 -20.646 1.00 94.56 511 LYS A CA 1
ATOM 4013 C C . LYS A 1 511 ? -26.257 -0.983 -21.367 1.00 94.56 511 LYS A C 1
ATOM 4015 O O . LYS A 1 511 ? -27.465 -1.183 -21.306 1.00 94.56 511 LYS A O 1
ATOM 4020 N N . GLY A 1 512 ? -25.718 0.006 -22.081 1.00 93.25 512 GLY A N 1
ATOM 4021 C CA . GLY A 1 512 ? -26.493 0.981 -22.858 1.00 93.25 512 GLY A CA 1
ATOM 4022 C C . GLY A 1 512 ? -27.453 0.326 -23.856 1.00 93.25 512 GLY A C 1
ATOM 4023 O O . GLY A 1 512 ? -28.645 0.612 -23.837 1.00 93.25 512 GLY A O 1
ATOM 4024 N N . ILE A 1 513 ? -26.976 -0.648 -24.635 1.00 96.69 513 ILE A N 1
ATOM 4025 C CA . ILE A 1 513 ? -27.801 -1.417 -25.579 1.00 96.69 513 ILE A CA 1
ATOM 4026 C C . ILE A 1 513 ? -28.920 -2.159 -24.839 1.00 96.69 513 ILE A C 1
ATOM 4028 O O . ILE A 1 513 ? -30.077 -2.088 -25.244 1.00 96.69 513 ILE A O 1
ATOM 4032 N N . ARG A 1 514 ? -28.621 -2.816 -23.707 1.00 94.38 514 ARG A N 1
ATOM 4033 C CA . ARG A 1 514 ? -29.653 -3.475 -22.885 1.00 94.38 514 ARG A CA 1
ATOM 4034 C C . ARG A 1 514 ? -30.706 -2.497 -22.362 1.00 94.38 514 ARG A C 1
ATOM 4036 O O . ARG A 1 514 ? -31.875 -2.872 -22.281 1.00 94.38 514 ARG A O 1
ATOM 4043 N N . TRP A 1 515 ? -30.320 -1.270 -22.018 1.00 94.31 515 TRP A N 1
ATOM 4044 C CA . TRP A 1 515 ? -31.258 -0.214 -21.629 1.00 94.31 515 TRP A CA 1
ATOM 4045 C C . TRP A 1 515 ? -32.150 0.214 -22.794 1.00 94.31 515 TRP A C 1
ATOM 4047 O O . TRP A 1 515 ? -33.363 0.284 -22.614 1.00 94.31 515 TRP A O 1
ATOM 4057 N N . VAL A 1 516 ? -31.587 0.410 -23.990 1.00 96.12 516 VAL A N 1
ATOM 4058 C CA . VAL A 1 516 ? -32.356 0.758 -25.196 1.00 96.12 516 VAL A CA 1
ATOM 4059 C C . VAL A 1 516 ? -33.325 -0.364 -25.570 1.00 96.12 516 VAL A C 1
ATOM 4061 O O . VAL A 1 516 ? -34.511 -0.104 -25.744 1.00 96.12 516 VAL A O 1
ATOM 4064 N N . VAL A 1 517 ? -32.873 -1.622 -25.600 1.00 96.38 517 VAL A N 1
ATOM 4065 C CA . VAL A 1 517 ? -33.729 -2.785 -25.901 1.00 96.38 517 VAL A CA 1
ATOM 4066 C C . VAL A 1 517 ? -34.856 -2.921 -24.875 1.00 96.38 517 VAL A C 1
ATOM 4068 O O . VAL A 1 517 ? -36.008 -3.138 -25.252 1.00 96.38 517 VAL A O 1
ATOM 4071 N N . LYS A 1 518 ? -34.569 -2.735 -23.578 1.00 93.75 518 LYS A N 1
ATOM 4072 C CA . LYS A 1 518 ? -35.614 -2.697 -22.542 1.00 93.75 518 LYS A CA 1
ATOM 4073 C C . LYS A 1 518 ? -36.571 -1.521 -22.740 1.00 93.75 518 LYS A C 1
ATOM 4075 O O . LYS A 1 518 ? -37.772 -1.705 -22.571 1.00 93.75 518 LYS A O 1
ATOM 4080 N N . GLY A 1 519 ? -36.068 -0.348 -23.120 1.00 94.31 519 GLY A N 1
ATOM 4081 C CA . GLY A 1 519 ? -36.875 0.831 -23.436 1.00 94.31 519 GLY A CA 1
ATOM 4082 C C . GLY A 1 519 ? -37.839 0.580 -24.596 1.00 94.31 519 GLY A C 1
ATOM 4083 O O . GLY A 1 519 ? -39.040 0.784 -24.441 1.00 94.31 519 GLY A O 1
ATOM 4084 N N . VAL A 1 520 ? -37.341 0.040 -25.712 1.00 96.25 520 VAL A N 1
ATOM 4085 C CA . VAL A 1 520 ? -38.145 -0.313 -26.894 1.00 96.25 520 VAL A CA 1
ATOM 4086 C C . VAL A 1 520 ? -39.157 -1.409 -26.562 1.00 96.25 520 VAL A C 1
ATOM 4088 O O . VAL A 1 520 ? -40.329 -1.279 -26.902 1.00 96.25 520 VAL A O 1
ATOM 4091 N N . SER A 1 521 ? -38.750 -2.457 -25.838 1.00 94.81 521 SER A N 1
ATOM 4092 C CA . SER A 1 521 ? -39.653 -3.530 -25.399 1.00 94.81 521 SER A CA 1
ATOM 4093 C C . SER A 1 521 ? -40.781 -3.000 -24.507 1.00 94.81 521 SER A C 1
ATOM 4095 O O . SER A 1 521 ? -41.950 -3.345 -24.694 1.00 94.81 521 SER A O 1
ATOM 4097 N N . ASN A 1 522 ? -40.453 -2.118 -23.562 1.00 94.25 522 ASN A N 1
ATOM 4098 C CA . ASN A 1 522 ? -41.438 -1.488 -22.691 1.00 94.25 522 ASN A CA 1
ATOM 4099 C C . ASN A 1 522 ? -42.364 -0.540 -23.469 1.00 94.25 522 ASN A C 1
ATOM 4101 O O . ASN A 1 522 ? -43.569 -0.554 -23.224 1.00 94.25 522 ASN A O 1
ATOM 4105 N N . GLY A 1 523 ? -41.836 0.215 -24.438 1.00 93.75 523 GLY A N 1
ATOM 4106 C CA . GLY A 1 523 ? -42.618 1.066 -25.339 1.00 93.75 523 GLY A CA 1
ATOM 4107 C C . GLY A 1 523 ? -43.583 0.264 -26.215 1.00 93.75 523 GLY A C 1
ATOM 4108 O O . GLY A 1 523 ? -44.778 0.549 -26.235 1.00 93.75 523 GLY A O 1
ATOM 4109 N N . ALA A 1 524 ? -43.112 -0.812 -26.850 1.00 93.06 524 ALA A N 1
ATOM 4110 C CA . ALA A 1 524 ? -43.946 -1.715 -27.643 1.00 93.06 524 ALA A CA 1
ATOM 4111 C C . ALA A 1 524 ? -45.054 -2.364 -26.796 1.00 93.06 524 ALA A C 1
ATOM 4113 O O . ALA A 1 524 ? -46.206 -2.445 -27.224 1.00 93.06 524 ALA A O 1
ATOM 4114 N N . ARG A 1 525 ? -44.746 -2.763 -25.553 1.00 90.44 525 ARG A N 1
ATOM 4115 C CA . ARG A 1 525 ? -45.751 -3.263 -24.599 1.00 90.44 525 ARG A CA 1
ATOM 4116 C C . ARG A 1 525 ? -46.760 -2.190 -24.189 1.00 90.44 525 ARG A C 1
ATOM 4118 O O . ARG A 1 525 ? -47.913 -2.536 -23.945 1.00 90.44 525 ARG A O 1
ATOM 4125 N N . ALA A 1 526 ? -46.359 -0.924 -24.082 1.00 88.81 526 ALA A N 1
ATOM 4126 C CA . ALA A 1 526 ? -47.273 0.177 -23.779 1.00 88.81 526 ALA A CA 1
ATOM 4127 C C . ALA A 1 526 ? -48.235 0.445 -24.949 1.00 88.81 526 ALA A C 1
ATOM 4129 O O . ALA A 1 526 ? -49.445 0.502 -24.738 1.00 88.81 526 ALA A O 1
ATOM 4130 N N . VAL A 1 527 ? -47.725 0.491 -26.185 1.00 91.00 527 VAL A N 1
ATOM 4131 C CA . VAL A 1 527 ? -48.543 0.645 -27.402 1.00 91.00 527 VAL A CA 1
ATOM 4132 C C . VAL A 1 527 ? -49.489 -0.546 -27.590 1.00 91.00 527 VAL A C 1
ATOM 4134 O O . VAL A 1 527 ? -50.679 -0.360 -27.834 1.00 91.00 527 VAL A O 1
ATOM 4137 N N . GLY A 1 528 ? -49.001 -1.774 -27.385 1.00 85.94 528 GLY A N 1
ATOM 4138 C CA . GLY A 1 528 ? -49.825 -2.983 -27.456 1.00 85.94 528 GLY A CA 1
ATOM 4139 C C . GLY A 1 528 ? -50.955 -3.012 -26.419 1.00 85.94 528 GLY A C 1
ATOM 4140 O O . GLY A 1 528 ? -52.054 -3.476 -26.722 1.00 85.94 528 GLY A O 1
ATOM 4141 N N . ARG A 1 529 ? -50.732 -2.470 -25.210 1.00 84.38 529 ARG A N 1
ATOM 4142 C CA . ARG A 1 529 ? -51.802 -2.287 -24.212 1.00 84.38 529 ARG A CA 1
ATOM 4143 C C . ARG A 1 529 ? -52.821 -1.229 -24.643 1.00 84.38 529 ARG A C 1
ATOM 4145 O O . ARG A 1 529 ? -54.011 -1.454 -24.444 1.00 84.38 529 ARG A O 1
ATOM 4152 N N . GLY A 1 530 ? -52.377 -0.132 -25.260 1.00 79.19 530 GLY A N 1
ATOM 4153 C CA . GLY A 1 530 ? -53.267 0.898 -25.808 1.00 79.19 530 GLY A CA 1
ATOM 4154 C C . GLY A 1 530 ? -54.199 0.355 -26.896 1.00 79.19 530 GLY A C 1
ATOM 4155 O O . GLY A 1 530 ? -55.408 0.556 -26.830 1.00 79.19 530 GLY A O 1
ATOM 4156 N N . LEU A 1 531 ? -53.662 -0.428 -27.837 1.00 81.38 531 LEU A N 1
ATOM 4157 C CA . LEU A 1 531 ? -54.451 -1.041 -28.913 1.00 81.38 531 LEU A CA 1
ATOM 4158 C C . LEU A 1 531 ? -55.420 -2.122 -28.407 1.00 81.38 531 LEU A C 1
ATOM 4160 O O . LEU A 1 531 ? -56.551 -2.196 -28.882 1.00 81.38 531 LEU A O 1
ATOM 4164 N N . ARG A 1 532 ? -55.030 -2.928 -27.404 1.00 74.50 532 ARG A N 1
ATOM 4165 C CA . ARG A 1 532 ? -55.951 -3.899 -26.780 1.00 74.50 532 ARG A CA 1
ATOM 4166 C C . ARG A 1 532 ? -57.106 -3.229 -26.039 1.00 74.50 532 ARG A C 1
ATOM 4168 O O . ARG A 1 532 ? -58.206 -3.762 -26.081 1.00 74.50 532 ARG A O 1
ATOM 4175 N N . GLY A 1 533 ? -56.879 -2.082 -25.397 1.00 68.06 533 GLY A N 1
ATOM 4176 C CA . GLY A 1 533 ? -57.947 -1.316 -24.746 1.00 68.06 533 GLY A CA 1
ATOM 4177 C C . GLY A 1 533 ? -58.994 -0.780 -25.729 1.00 68.06 533 GLY A C 1
ATOM 4178 O O . GLY A 1 533 ? -60.155 -0.645 -25.362 1.00 68.06 533 GLY A O 1
ATOM 4179 N N . MET A 1 534 ? -58.608 -0.542 -26.985 1.00 69.50 534 MET A N 1
ATOM 4180 C CA . MET A 1 534 ? -59.492 0.007 -28.017 1.00 69.50 534 MET A CA 1
ATOM 4181 C C . MET A 1 534 ? -60.399 -1.048 -28.681 1.00 69.50 534 MET A C 1
ATOM 4183 O O . MET A 1 534 ? -61.426 -0.693 -29.249 1.00 69.50 534 MET A O 1
ATOM 4187 N N . PHE A 1 535 ? -60.055 -2.339 -28.580 1.00 65.44 535 PHE A N 1
ATOM 4188 C CA . PHE A 1 535 ? -60.844 -3.462 -29.118 1.00 65.44 535 PHE A CA 1
ATOM 4189 C C . PHE A 1 535 ? -61.690 -4.201 -28.071 1.00 65.44 535 PHE A C 1
ATOM 4191 O O . PHE A 1 535 ? -62.379 -5.168 -28.404 1.00 65.44 535 PHE A O 1
ATOM 4198 N N . VAL A 1 536 ? -61.680 -3.755 -26.810 1.00 60.28 536 VAL A N 1
ATOM 4199 C CA . VAL A 1 536 ? -62.678 -4.211 -25.839 1.00 60.28 536 VAL A CA 1
ATOM 4200 C C . VAL A 1 536 ? -63.999 -3.557 -26.220 1.00 60.28 536 VAL A C 1
ATOM 4202 O O . VAL A 1 536 ? -64.258 -2.398 -25.904 1.00 60.28 536 VAL A O 1
ATOM 4205 N N . TYR A 1 537 ? -64.807 -4.318 -26.959 1.00 55.28 537 TYR A N 1
ATOM 4206 C CA . TYR A 1 537 ? -66.184 -3.983 -27.287 1.00 55.28 537 TYR A CA 1
ATOM 4207 C C . TYR A 1 537 ? -66.911 -3.467 -26.038 1.00 55.28 537 TYR A C 1
ATOM 4209 O O . TYR A 1 537 ? -66.732 -4.045 -24.959 1.00 55.28 537 TYR A O 1
ATOM 4217 N N . PRO A 1 538 ? -67.749 -2.421 -26.157 1.00 54.78 538 PRO A N 1
ATOM 4218 C CA . PRO A 1 538 ? -68.619 -2.004 -25.072 1.00 54.78 538 PRO A CA 1
ATOM 4219 C C . PRO A 1 538 ? -69.557 -3.168 -24.750 1.00 54.78 538 PRO A C 1
ATOM 4221 O O . PRO A 1 538 ? -70.569 -3.383 -25.416 1.00 54.78 538 PRO A O 1
ATOM 4224 N N . SER A 1 539 ? -69.182 -3.962 -23.745 1.00 53.81 539 SER A N 1
ATOM 4225 C CA . SER A 1 539 ? -70.041 -5.001 -23.209 1.00 53.81 539 SER A CA 1
ATOM 4226 C C . SER A 1 539 ? -71.239 -4.298 -22.590 1.00 53.81 539 SER A C 1
ATOM 4228 O O . SER A 1 539 ? -71.126 -3.569 -21.603 1.00 53.81 539 SER A O 1
ATOM 4230 N N . ARG A 1 540 ? -72.351 -4.441 -23.310 1.00 52.38 540 ARG A N 1
ATOM 4231 C CA . ARG A 1 540 ? -73.745 -4.220 -22.945 1.00 52.38 540 ARG A CA 1
ATOM 4232 C C . ARG A 1 540 ? -73.920 -3.948 -21.447 1.00 52.38 540 ARG A C 1
ATOM 4234 O O . ARG A 1 540 ? -73.761 -4.843 -20.623 1.00 52.38 540 ARG A O 1
ATOM 4241 N N . LYS A 1 541 ? -74.270 -2.700 -21.116 1.00 48.12 541 LYS A N 1
ATOM 4242 C CA . LYS A 1 541 ? -74.785 -2.315 -19.798 1.00 48.12 541 LYS A CA 1
ATOM 4243 C C . LYS A 1 541 ? -76.022 -3.165 -19.503 1.00 48.12 541 LYS A C 1
ATOM 4245 O O . LYS A 1 541 ? -77.111 -2.833 -19.963 1.00 48.12 541 LYS A O 1
ATOM 4250 N N . GLU A 1 542 ? -75.857 -4.249 -18.758 1.00 49.84 542 GLU A N 1
ATOM 4251 C CA . GLU A 1 542 ? -76.972 -4.848 -18.040 1.00 49.84 542 GLU A CA 1
ATOM 4252 C C . GLU A 1 542 ? -77.229 -4.001 -16.798 1.00 49.84 542 GLU A C 1
ATOM 4254 O O . GLU A 1 542 ? -76.403 -3.855 -15.896 1.00 49.84 542 GLU A O 1
ATOM 4259 N N . SER A 1 543 ? -78.388 -3.356 -16.833 1.00 56.84 543 SER A N 1
ATOM 4260 C CA . SER A 1 543 ? -79.011 -2.634 -15.743 1.00 56.84 543 SER A CA 1
ATOM 4261 C C . SER A 1 543 ? -79.284 -3.584 -14.579 1.00 56.84 543 SER A C 1
ATOM 4263 O O . SER A 1 543 ? -80.357 -4.180 -14.505 1.00 56.84 543 SER A O 1
ATOM 4265 N N . ASN A 1 544 ? -78.346 -3.692 -13.641 1.00 47.09 544 ASN A N 1
ATOM 4266 C CA . ASN A 1 544 ? -78.661 -4.183 -12.304 1.00 47.09 544 ASN A CA 1
ATOM 4267 C C . ASN A 1 544 ? -79.266 -3.041 -11.488 1.00 47.09 544 ASN A C 1
ATOM 4269 O O . ASN A 1 544 ? -78.606 -2.340 -10.723 1.00 47.09 544 ASN A O 1
ATOM 4273 N N . VAL A 1 545 ? -80.564 -2.865 -11.723 1.00 55.00 545 VAL A N 1
ATOM 4274 C CA . VAL A 1 545 ? -81.509 -2.309 -10.763 1.00 55.00 545 VAL A CA 1
ATOM 4275 C C . VAL A 1 545 ? -81.567 -3.266 -9.572 1.00 55.00 545 VAL A C 1
ATOM 4277 O O . VAL A 1 545 ? -81.847 -4.449 -9.743 1.00 55.00 545 VAL A O 1
ATOM 4280 N N . GLY A 1 546 ? -81.351 -2.734 -8.370 1.00 53.16 546 GLY A N 1
ATOM 4281 C CA . GLY A 1 546 ? -81.805 -3.363 -7.131 1.00 53.16 546 GLY A CA 1
ATOM 4282 C C . GLY A 1 546 ? -80.700 -3.815 -6.184 1.00 53.16 546 GLY A C 1
ATOM 4283 O O . GLY A 1 546 ? -80.302 -4.976 -6.195 1.00 53.16 546 GLY A O 1
ATOM 4284 N N . LYS A 1 547 ? -80.300 -2.928 -5.269 1.00 46.16 547 LYS A N 1
ATOM 4285 C CA . LYS A 1 547 ? -80.635 -3.072 -3.841 1.00 46.16 547 LYS A CA 1
ATOM 4286 C C . LYS A 1 547 ? -80.033 -1.921 -3.046 1.00 46.16 547 LYS A C 1
ATOM 4288 O O . LYS A 1 547 ? -78.851 -1.918 -2.716 1.00 46.16 547 LYS A O 1
ATOM 4293 N N . ASP A 1 548 ? -80.904 -0.985 -2.706 1.00 54.06 548 ASP A N 1
ATOM 4294 C CA . ASP A 1 548 ? -80.728 -0.092 -1.575 1.00 54.06 548 ASP A CA 1
ATOM 4295 C C . ASP A 1 548 ? -80.727 -0.918 -0.282 1.00 54.06 548 ASP A C 1
ATOM 4297 O O . ASP A 1 548 ? -81.690 -1.632 0.003 1.00 54.06 548 ASP A O 1
ATOM 4301 N N . ILE A 1 549 ? -79.660 -0.811 0.512 1.00 52.66 549 ILE A N 1
ATOM 4302 C CA . ILE A 1 549 ? -79.717 -0.983 1.969 1.00 52.66 549 ILE A CA 1
ATOM 4303 C C . ILE A 1 549 ? -78.831 0.112 2.584 1.00 52.66 549 ILE A C 1
ATOM 4305 O O . ILE A 1 549 ? -77.624 0.123 2.328 1.00 52.66 549 ILE A O 1
ATOM 4309 N N . PRO A 1 550 ? -79.390 1.028 3.394 1.00 57.25 550 PRO A N 1
ATOM 4310 C CA . PRO A 1 550 ? -78.616 2.026 4.113 1.00 57.25 550 PRO A CA 1
ATOM 4311 C C . PRO A 1 550 ? -78.060 1.405 5.400 1.00 57.25 550 PRO A C 1
ATOM 4313 O O . PRO A 1 550 ? -78.810 1.078 6.317 1.00 57.25 550 PRO A O 1
ATOM 4316 N N . ALA A 1 551 ? -76.740 1.240 5.481 1.00 45.28 551 ALA A N 1
ATOM 4317 C CA . ALA A 1 551 ? -76.067 0.949 6.743 1.00 45.28 551 ALA A CA 1
ATOM 4318 C C . ALA A 1 551 ? -75.659 2.273 7.394 1.00 45.28 551 ALA A C 1
ATOM 4320 O O . ALA A 1 551 ? -74.666 2.903 7.027 1.00 45.28 551 ALA A O 1
ATOM 4321 N N . ALA A 1 552 ? -76.498 2.695 8.332 1.00 46.62 552 ALA A N 1
ATOM 4322 C CA . ALA A 1 552 ? -76.182 3.700 9.320 1.00 46.62 552 ALA A CA 1
ATOM 4323 C C . ALA A 1 552 ? -75.049 3.222 10.250 1.00 46.62 552 ALA A C 1
ATOM 4325 O O . ALA A 1 552 ? -74.858 2.027 10.456 1.00 46.62 552 ALA A O 1
ATOM 4326 N N . GLU A 1 553 ? -74.392 4.209 10.861 1.00 44.00 553 GLU A N 1
ATOM 4327 C CA . GLU A 1 553 ? -73.967 4.159 12.264 1.00 44.00 553 GLU A CA 1
ATOM 4328 C C . GLU A 1 553 ? -72.736 3.305 12.629 1.00 44.00 553 GLU A C 1
ATOM 4330 O O . GLU A 1 553 ? -72.790 2.091 12.774 1.00 44.00 553 GLU A O 1
ATOM 4335 N N . ALA A 1 554 ? -71.610 3.989 12.866 1.00 43.50 554 ALA A N 1
ATOM 4336 C CA . ALA A 1 554 ? -70.942 4.006 14.176 1.00 43.50 554 ALA A CA 1
ATOM 4337 C C . ALA A 1 554 ? -69.638 4.817 14.083 1.00 43.50 554 ALA A C 1
ATOM 4339 O O . ALA A 1 554 ? -68.567 4.308 13.745 1.00 43.50 554 ALA A O 1
ATOM 4340 N N . ALA A 1 555 ? -69.726 6.107 14.408 1.00 50.38 555 ALA A N 1
ATOM 4341 C CA . ALA A 1 555 ? -68.560 6.919 14.715 1.00 50.38 555 ALA A CA 1
ATOM 4342 C C . ALA A 1 555 ? -68.073 6.539 16.123 1.00 50.38 555 ALA A C 1
ATOM 4344 O O . ALA A 1 555 ? -68.653 6.957 17.120 1.00 50.38 555 ALA A O 1
ATOM 4345 N N . VAL A 1 556 ? -67.022 5.719 16.211 1.00 53.56 556 VAL A N 1
ATOM 4346 C CA . VAL A 1 556 ? -66.354 5.415 17.485 1.00 53.56 556 VAL A CA 1
ATOM 4347 C C . VAL A 1 556 ? -65.294 6.482 17.746 1.00 53.56 556 VAL A C 1
ATOM 4349 O O . VAL A 1 556 ? -64.202 6.487 17.175 1.00 53.56 556 VAL A O 1
ATOM 4352 N N . THR A 1 557 ? -65.666 7.413 18.616 1.00 47.62 557 THR A N 1
ATOM 4353 C CA . THR A 1 557 ? -64.838 8.431 19.259 1.00 47.62 557 THR A CA 1
ATOM 4354 C C . THR A 1 557 ? -63.705 7.786 20.063 1.00 47.62 557 THR A C 1
ATOM 4356 O O . THR A 1 557 ? -63.925 6.931 20.919 1.00 47.62 557 THR A O 1
ATOM 4359 N N . ARG A 1 558 ? -62.464 8.211 19.800 1.00 48.94 558 ARG A N 1
ATOM 4360 C CA . ARG A 1 558 ? -61.289 7.890 20.628 1.00 48.94 558 ARG A CA 1
ATOM 4361 C C . ARG A 1 558 ? -61.307 8.733 21.913 1.00 48.94 558 ARG A C 1
ATOM 4363 O O . ARG A 1 558 ? -61.484 9.945 21.798 1.00 48.94 558 ARG A O 1
ATOM 4370 N N . PRO A 1 559 ? -61.051 8.160 23.102 1.00 61.94 559 PRO A N 1
ATOM 4371 C CA . PRO A 1 559 ? -60.795 8.950 24.302 1.00 61.94 559 PRO A CA 1
ATOM 4372 C C . PRO A 1 559 ? -59.343 9.480 24.329 1.00 61.94 559 PRO A C 1
ATOM 4374 O O . PRO A 1 559 ? -58.443 8.836 23.777 1.00 61.94 559 PRO A O 1
ATOM 4377 N N . PRO A 1 560 ? -59.094 10.643 24.960 1.00 59.50 560 PRO A N 1
ATOM 4378 C CA . PRO A 1 560 ? -57.758 11.214 25.106 1.00 59.50 560 PRO A CA 1
ATOM 4379 C C . PRO A 1 560 ? -56.938 10.504 26.204 1.00 59.50 560 PRO A C 1
ATOM 4381 O O . PRO A 1 560 ? -57.512 9.965 27.154 1.00 59.50 560 PRO A O 1
ATOM 4384 N N . PRO A 1 561 ? -55.596 10.501 26.105 1.00 56.00 561 PRO A N 1
ATOM 4385 C CA . PRO A 1 561 ? -54.725 9.863 27.086 1.00 56.00 561 PRO A CA 1
ATOM 4386 C C . PRO A 1 561 ? -54.650 10.663 28.396 1.00 56.00 561 PRO A C 1
ATOM 4388 O O . PRO A 1 561 ? -54.455 11.878 28.398 1.00 56.00 561 PRO A O 1
ATOM 4391 N N . ALA A 1 562 ? -54.781 9.947 29.513 1.00 47.38 562 ALA A N 1
ATOM 4392 C CA . ALA A 1 562 ? -54.653 10.474 30.864 1.00 47.38 562 ALA A CA 1
ATOM 4393 C C . ALA A 1 562 ? -53.209 10.914 31.167 1.00 47.38 562 ALA A C 1
ATOM 4395 O O . ALA A 1 562 ? -52.261 10.150 30.990 1.00 47.38 562 ALA A O 1
ATOM 4396 N N . MET A 1 563 ? -53.063 12.147 31.659 1.00 49.28 563 MET A N 1
ATOM 4397 C CA . MET A 1 563 ? -51.851 12.658 32.299 1.00 49.28 563 MET A CA 1
ATOM 4398 C C . MET A 1 563 ? -51.701 12.045 33.695 1.00 49.28 563 MET A C 1
ATOM 4400 O O . MET A 1 563 ? -52.506 12.320 34.586 1.00 49.28 563 MET A O 1
ATOM 4404 N N . THR A 1 564 ? -50.640 11.275 33.914 1.00 53.84 564 THR A N 1
ATOM 4405 C CA . THR A 1 564 ? -50.227 10.820 35.246 1.00 53.84 564 THR A CA 1
ATOM 4406 C C . THR A 1 564 ? -49.267 11.845 35.855 1.00 53.84 564 THR A C 1
ATOM 4408 O O . THR A 1 564 ? -48.141 12.013 35.388 1.00 53.84 564 THR A O 1
ATOM 4411 N N . ARG A 1 565 ? -49.721 12.552 36.898 1.00 49.94 565 ARG A N 1
ATOM 4412 C CA . ARG A 1 565 ? -48.885 13.357 37.805 1.00 49.94 565 ARG A CA 1
ATOM 4413 C C . ARG A 1 565 ? -48.024 12.424 38.665 1.00 49.94 565 ARG A C 1
ATOM 4415 O O . ARG A 1 565 ? -48.567 11.534 39.313 1.00 49.94 565 ARG A O 1
ATOM 4422 N N . GLY A 1 566 ? -46.712 12.654 38.695 1.00 47.94 566 GLY A N 1
ATOM 4423 C CA . GLY A 1 566 ? -45.805 12.072 39.690 1.00 47.94 566 GLY A CA 1
ATOM 4424 C C . GLY A 1 566 ? -45.800 12.883 40.998 1.00 47.94 566 GLY A C 1
ATOM 4425 O O . GLY A 1 566 ? -46.092 14.083 40.956 1.00 47.94 566 GLY A O 1
ATOM 4426 N N . PRO A 1 567 ? -45.497 12.261 42.152 1.00 59.00 567 PRO A N 1
ATOM 4427 C CA . PRO A 1 567 ? -45.477 12.940 43.442 1.00 59.00 567 PRO A CA 1
ATOM 4428 C C . PRO A 1 567 ? -44.145 13.661 43.692 1.00 59.00 567 PRO A C 1
ATOM 4430 O O . PRO A 1 567 ? -43.069 13.126 43.426 1.00 59.00 567 PRO A O 1
ATOM 4433 N N . LEU A 1 568 ? -44.247 14.873 44.247 1.00 49.28 568 LEU A N 1
ATOM 4434 C CA . LEU A 1 568 ? -43.168 15.533 44.979 1.00 49.28 568 LEU A CA 1
ATOM 4435 C C . LEU A 1 568 ? -42.869 14.736 46.255 1.00 49.28 568 LEU A C 1
ATOM 4437 O O . LEU A 1 568 ? -43.791 14.433 47.012 1.00 49.28 568 LEU A O 1
ATOM 4441 N N . HIS A 1 569 ? -41.589 14.498 46.524 1.00 53.03 569 HIS A N 1
ATOM 4442 C CA . HIS A 1 569 ? -41.088 14.255 47.871 1.00 53.03 569 HIS A CA 1
ATOM 4443 C C . HIS A 1 569 ? -40.131 15.387 48.250 1.00 53.03 569 HIS A C 1
ATOM 4445 O O . HIS A 1 569 ? -39.221 15.724 47.492 1.00 53.03 569 HIS A O 1
ATOM 4451 N N . THR A 1 570 ? -40.442 15.979 49.401 1.00 57.09 570 THR A N 1
ATOM 4452 C CA . THR A 1 570 ? -39.602 16.811 50.270 1.00 57.09 570 THR A CA 1
ATOM 4453 C C . THR A 1 570 ? -38.406 16.055 50.811 1.00 57.09 570 THR A C 1
ATOM 4455 O O . THR A 1 570 ? -38.603 14.852 51.114 1.00 57.09 570 THR A O 1
#

Foldseek 3Di:
DPPFDKKKWFAFKPALCVLVVVPPADLPPKKKKKWFFDPPPPDGDIDIFIADSRGGGPDIIDHHFIWIWTQHPDDPVCRPPDIDTSWGDGDDPVRLVVQLVVVCVVPVPFFRKAATDGPPPPDDDPPDDDDDDDDDPDDPPQPVVNDRHIIIGMHIDGGPPDCPVVVVVVVPPDDDDDDDDDDDDDDDDDDDDDDDDDDDDDDDDDDDDDDDDDDDDDDDDDDDDDDDDDDDDDDDDDDDDDDDDDDDDDDDDDDDDDDDDDDDDDDDDDDDDDDDPPPPPPPPPPPDPPCVVVVVVPVPDPDDPVLVVLVVPWCLVLVVVLVVVVVVPPDDDPPPVSLVSLVVVLVVLLVVLVVLLVLLVVLLVVLVVVVVLQDPPPPDDDPPVPPPPPRPCSVFPQDPLLVVLSVLLNVLSVVLNVLSVCCCVVRVVDRSVVVCVVQDDPDPPDGSSVSRVSSCSSVVSSVSSVVSVVVSVVVRCVRVDPVVVVVVVVVVVVVVVCVVVVVVVVVVVVVVVVVVVVVVVVVVVVVVVVVVVVPPPPPDPDDPDDDDDDDDDDDDDDDDDDDDDDDDDD